Protein AF-A0A537RKF2-F1 (afdb_monomer)

Foldseek 3Di:
DDKAFWDFQQVVVQVVVCVVPVPDDGSQVVQVVLCVQCCVVAPPQQQFQYFDWALFQSVVSVVVVVVCVVVPPDPRDDRQVGNLLWRGWLFWAHHQFWIKTWTWHACVSCVVLVFPQGDIWIKIKIWGSMFDDDPDFAPKDKDDDPPLVVFPPWIFIDFQQWGKIWTDDSRIIMIIITGADPDPPPDSGHHSVSNVSVVVVGSVSIDRRHYHNDPADPDFDADDQDFFPFADPFAEAAFPQQADQQQFAVRATGDGDLDQADNWAQFFLDDDKAWHDQAQEALHVLQPQDWAWDQDDPPFTWIARPRRRDIYTLALQDVVRQGDDHYFQFRGDDQTQARNGPNSGGAQEIWMAHNGFDDPDPPDRAGDWFPTFTWDTAKAWWADDLPDQKIWGFDHYNRHTKIKIKHQFDSVVCVVVVRHHGDTHHRGHGNGTFARDDVHGVVGGGTIGMWMWTQHSRGTHTDYCVSNNQRNVSVNVSHHYHHDYDPPPPPPPPDDDDDDDDDPDDDDDDDDDDDDDDDDDDDDDDDDDDDDDDDDDDDDDDDDDDDDDDDDDDDDDDDDDDDDDDDDDDDDDDDDDDDDDDDDDDDDDPDDDDDDDDDDDD

Radius of gyration: 33.28 Å; Cα contacts (8 Å, |Δi|>4): 1188; chains: 1; bounding box: 96×95×105 Å

Mean predicted aligned error: 13.58 Å

Nearest PDB structures (foldseek):
  2je2-assembly1_A  TM=2.850E-01  e=9.700E+00  Nitrosomonas europaea

pLDDT: mean 78.87, std 26.04, range [21.02, 98.88]

Solvent-accessible surface area (backbone atoms only — not comparable to full-atom values): 35344 Å² total; per-residue (Å²): 90,57,52,44,67,45,69,67,40,60,64,64,52,30,51,63,53,36,77,76,45,81,85,65,76,60,49,72,59,49,29,46,51,38,12,58,67,39,27,83,81,40,64,60,32,50,48,8,50,39,75,35,70,42,48,44,45,51,66,62,53,52,51,55,49,54,53,43,71,71,71,48,89,60,79,77,76,64,78,40,78,35,22,83,59,32,55,46,64,62,24,72,50,50,15,59,25,13,35,45,34,32,38,35,31,49,34,84,62,39,63,92,71,69,54,90,53,85,63,82,41,61,36,38,37,36,38,33,37,52,32,42,70,70,79,81,49,35,81,57,48,76,40,82,62,82,95,48,80,91,36,57,84,35,33,40,31,47,53,71,53,22,38,31,37,31,31,44,57,51,62,28,48,34,31,41,38,27,69,23,40,82,64,71,89,84,57,99,56,43,39,41,70,57,40,46,55,52,49,56,56,49,60,76,46,48,29,77,52,23,13,26,94,58,96,70,71,97,70,56,67,52,77,84,72,82,62,46,86,52,72,36,95,71,48,33,26,43,46,51,26,51,34,65,72,51,44,14,28,96,57,36,67,39,58,76,47,84,46,49,78,59,87,44,47,45,48,51,70,61,84,54,68,20,38,40,54,69,31,83,36,49,51,30,65,34,70,75,67,38,68,45,82,60,60,62,57,96,88,36,53,23,31,24,29,63,64,62,60,52,75,34,38,61,27,48,63,43,65,79,64,69,40,70,59,27,35,35,33,36,20,27,48,40,100,36,57,26,30,72,22,89,65,16,26,7,33,72,19,34,41,32,27,59,67,72,56,53,48,83,46,93,90,49,47,48,52,55,61,60,79,47,53,24,24,32,34,48,51,29,33,29,49,25,58,81,89,44,63,52,45,29,38,39,28,54,36,78,58,47,55,40,37,39,38,41,33,24,32,59,41,70,53,30,56,75,72,55,64,27,38,57,38,74,49,48,55,66,40,77,73,49,34,34,11,18,31,48,104,41,79,74,54,49,68,66,26,33,37,39,25,32,30,37,41,30,93,87,29,75,41,60,44,72,33,55,38,27,47,51,46,16,42,16,58,72,72,63,18,23,60,44,72,47,69,80,74,74,84,68,76,83,75,78,76,80,85,77,87,84,84,85,82,93,81,86,88,81,88,87,87,87,86,81,90,87,86,79,90,89,79,90,81,90,79,89,83,87,89,86,91,86,88,85,86,82,91,88,87,89,82,86,87,84,90,87,81,89,83,87,92,87,80,90,86,83,85,90,90,81,89,86,85,82,88,88,84,87,84,90,83,90,84,83,90,84,89,83,84,91,83,91,80,94,73,93,72,84,85,76,86,77,82,82,79,78,84,83,78,78,86,135

Structure (mmCIF, N/CA/C/O backbone):
data_AF-A0A537RKF2-F1
#
_entry.id   AF-A0A537RKF2-F1
#
loop_
_atom_site.group_PDB
_atom_site.id
_atom_site.type_symbol
_atom_site.label_atom_id
_atom_site.label_alt_id
_atom_site.label_comp_id
_atom_site.label_asym_id
_atom_site.label_entity_id
_atom_site.label_seq_id
_atom_site.pdbx_PDB_ins_code
_atom_site.Cartn_x
_atom_site.Cartn_y
_atom_site.Cartn_z
_atom_site.occupancy
_atom_site.B_iso_or_equiv
_atom_site.auth_seq_id
_atom_site.auth_comp_id
_atom_site.auth_asym_id
_atom_site.auth_atom_id
_atom_site.pdbx_PDB_model_num
ATOM 1 N N . PRO A 1 1 ? -8.163 -15.887 -3.295 1.00 89.50 1 PRO A N 1
ATOM 2 C CA . PRO A 1 1 ? -8.247 -14.854 -4.358 1.00 89.50 1 PRO A CA 1
ATOM 3 C C . PRO A 1 1 ? -8.155 -15.544 -5.718 1.00 89.50 1 PRO A C 1
ATOM 5 O O . PRO A 1 1 ? -7.519 -16.594 -5.796 1.00 89.50 1 PRO A O 1
ATOM 8 N N . ARG A 1 2 ? -8.768 -14.982 -6.763 1.00 90.62 2 ARG A N 1
ATOM 9 C CA . ARG A 1 2 ? -8.511 -15.434 -8.135 1.00 90.62 2 ARG A CA 1
ATOM 10 C C . ARG A 1 2 ? -7.279 -14.710 -8.659 1.00 90.62 2 ARG A C 1
ATOM 12 O O . ARG A 1 2 ? -7.207 -13.484 -8.582 1.00 90.62 2 ARG A O 1
ATOM 19 N N . ILE A 1 3 ? -6.304 -15.482 -9.122 1.00 92.19 3 ILE A N 1
ATOM 20 C CA . ILE A 1 3 ? -5.068 -14.969 -9.703 1.00 92.19 3 ILE A CA 1
ATOM 21 C C . ILE A 1 3 ? -4.901 -15.544 -11.104 1.00 92.19 3 ILE A C 1
ATOM 23 O O . ILE A 1 3 ? -5.282 -16.685 -11.359 1.00 92.19 3 ILE A O 1
ATOM 27 N N . THR A 1 4 ? -4.325 -14.754 -11.998 1.00 90.31 4 THR A N 1
ATOM 28 C CA . THR A 1 4 ? -4.018 -15.151 -13.372 1.00 90.31 4 THR A CA 1
ATOM 29 C C . THR A 1 4 ? -2.525 -15.055 -13.613 1.00 90.31 4 THR A C 1
ATOM 31 O O . THR A 1 4 ? -1.907 -14.053 -13.239 1.00 90.31 4 THR A O 1
ATOM 34 N N . ALA A 1 5 ? -1.982 -16.072 -14.277 1.00 87.44 5 ALA A N 1
ATOM 35 C CA . ALA A 1 5 ? -0.628 -16.066 -14.805 1.00 87.44 5 ALA A CA 1
ATOM 36 C C . ALA A 1 5 ? -0.596 -15.399 -16.189 1.00 87.44 5 ALA A C 1
ATOM 38 O O . ALA A 1 5 ? -1.557 -15.514 -16.952 1.00 87.44 5 ALA A O 1
ATOM 39 N N . THR A 1 6 ? 0.505 -14.739 -16.540 1.00 86.56 6 THR A N 1
ATOM 40 C CA . THR A 1 6 ? 0.743 -14.228 -17.897 1.00 86.56 6 THR A CA 1
ATOM 41 C C . THR A 1 6 ? 1.997 -14.850 -18.484 1.00 86.56 6 THR A C 1
ATOM 43 O O . THR A 1 6 ? 3.051 -14.816 -17.850 1.00 86.56 6 THR A O 1
ATOM 46 N N . LEU A 1 7 ? 1.895 -15.357 -19.712 1.00 87.06 7 LEU A N 1
ATOM 47 C CA . LEU A 1 7 ? 3.033 -15.894 -20.450 1.00 87.06 7 LEU A CA 1
ATOM 48 C C . LEU A 1 7 ? 3.901 -14.760 -20.995 1.00 87.06 7 LEU A C 1
ATOM 50 O O . LEU A 1 7 ? 3.399 -13.797 -21.578 1.00 87.06 7 LEU A O 1
ATOM 54 N N . VAL A 1 8 ? 5.208 -14.894 -20.801 1.00 90.19 8 VAL A N 1
ATOM 55 C CA . VAL A 1 8 ? 6.195 -13.921 -21.265 1.00 90.19 8 VAL A CA 1
ATOM 56 C C . VAL A 1 8 ? 6.670 -14.296 -22.663 1.00 90.19 8 VAL A C 1
ATOM 58 O O . VAL A 1 8 ? 7.164 -15.401 -22.880 1.00 90.19 8 VAL A O 1
ATOM 61 N N . ASP A 1 9 ? 6.569 -13.353 -23.593 1.00 89.94 9 ASP A N 1
ATOM 62 C CA . ASP A 1 9 ? 7.073 -13.488 -24.958 1.00 89.94 9 ASP A CA 1
ATOM 63 C C . ASP A 1 9 ? 8.561 -13.106 -25.014 1.00 89.94 9 ASP A C 1
ATOM 65 O O . ASP A 1 9 ? 8.939 -11.969 -25.313 1.00 89.94 9 ASP A O 1
ATOM 69 N N . TRP A 1 10 ? 9.419 -14.063 -24.654 1.00 87.19 10 TRP A N 1
ATOM 70 C CA . TRP A 1 10 ? 10.873 -13.890 -24.700 1.00 87.19 10 TRP A CA 1
ATOM 71 C C . TRP A 1 10 ? 11.432 -13.847 -26.130 1.00 87.19 10 TRP A C 1
ATOM 73 O O . TRP A 1 10 ? 12.510 -13.287 -26.343 1.00 87.19 10 TRP A O 1
ATOM 83 N N . ASP A 1 11 ? 10.695 -14.369 -27.112 1.00 83.88 11 ASP A N 1
ATOM 84 C CA . ASP A 1 11 ? 11.088 -14.343 -28.522 1.00 83.88 11 ASP A CA 1
ATOM 85 C C . ASP A 1 11 ? 10.945 -12.932 -29.106 1.00 83.88 11 ASP A C 1
ATOM 87 O O . ASP A 1 11 ? 11.836 -12.464 -29.815 1.00 83.88 11 ASP A O 1
ATOM 91 N N . ALA A 1 12 ? 9.898 -12.188 -28.737 1.00 85.06 12 ALA A N 1
ATOM 92 C CA . ALA A 1 12 ? 9.765 -10.780 -29.117 1.00 85.06 12 ALA A CA 1
ATOM 93 C C . ALA A 1 12 ? 10.953 -9.925 -28.637 1.00 85.06 12 ALA A C 1
ATOM 95 O O . ALA A 1 12 ? 11.407 -9.023 -29.343 1.00 85.06 12 ALA A O 1
ATOM 96 N N . ILE A 1 13 ? 11.506 -10.239 -27.462 1.00 83.56 13 ILE A N 1
ATOM 97 C CA . ILE A 1 13 ? 12.704 -9.577 -26.927 1.00 83.56 13 ILE A CA 1
ATOM 98 C C . ILE A 1 13 ? 13.928 -9.965 -27.752 1.00 83.56 13 ILE A C 1
ATOM 100 O O . ILE A 1 13 ? 14.724 -9.104 -28.119 1.00 83.56 13 ILE A O 1
ATOM 104 N N . ALA A 1 14 ? 14.062 -11.251 -28.091 1.00 72.19 14 ALA A N 1
ATOM 105 C CA . ALA A 1 14 ? 15.121 -11.753 -28.961 1.00 72.19 14 ALA A CA 1
ATOM 106 C C . ALA A 1 14 ? 15.205 -10.981 -30.275 1.00 72.19 14 ALA A C 1
ATOM 108 O O . ALA A 1 14 ? 16.299 -10.639 -30.713 1.00 72.19 14 ALA A O 1
ATOM 109 N N . VAL A 1 15 ? 14.052 -10.711 -30.889 1.00 73.44 15 VAL A N 1
ATOM 110 C CA . VAL A 1 15 ? 13.951 -9.971 -32.148 1.00 73.44 15 VAL A CA 1
ATOM 111 C C . VAL A 1 15 ? 14.403 -8.522 -31.963 1.00 73.44 15 VAL A C 1
ATOM 113 O O . VAL A 1 15 ? 15.190 -8.034 -32.773 1.00 73.44 15 VAL A O 1
ATOM 116 N N . GLU A 1 16 ? 13.983 -7.852 -30.882 1.00 77.75 16 GLU A N 1
ATOM 117 C CA . GLU A 1 16 ? 14.411 -6.478 -30.572 1.00 77.75 16 GLU A CA 1
ATOM 118 C C . GLU A 1 16 ? 15.936 -6.393 -30.364 1.00 77.75 16 GLU A C 1
ATOM 120 O O . GLU A 1 16 ? 16.589 -5.515 -30.926 1.00 77.75 16 GLU A O 1
ATOM 125 N N . PHE A 1 17 ? 16.539 -7.348 -29.644 1.00 68.12 17 PHE A N 1
ATOM 126 C CA . PHE A 1 17 ? 17.998 -7.415 -29.465 1.00 68.12 17 PHE A CA 1
ATOM 127 C C . PHE A 1 17 ? 18.750 -7.902 -30.716 1.00 68.12 17 PHE A C 1
ATOM 129 O O . PHE A 1 17 ? 19.868 -7.459 -30.976 1.00 68.12 17 PHE A O 1
ATOM 136 N N . GLY A 1 18 ? 18.171 -8.813 -31.496 1.00 60.69 18 GLY A N 1
ATOM 137 C CA . GLY A 1 18 ? 18.758 -9.371 -32.717 1.00 60.69 18 GLY A CA 1
ATOM 138 C C . GLY A 1 18 ? 18.804 -8.367 -33.868 1.00 60.69 18 GLY A C 1
ATOM 139 O O . GLY A 1 18 ? 19.748 -8.383 -34.652 1.00 60.69 18 GLY A O 1
ATOM 140 N N . ALA A 1 19 ? 17.847 -7.437 -33.926 1.00 58.94 19 ALA A N 1
ATOM 141 C CA . ALA A 1 19 ? 17.893 -6.294 -34.837 1.00 58.94 19 ALA A CA 1
ATOM 142 C C . ALA A 1 19 ? 19.048 -5.322 -34.518 1.00 58.94 19 ALA A C 1
ATOM 144 O O . ALA A 1 19 ? 19.509 -4.612 -35.411 1.00 58.94 19 ALA A O 1
ATOM 145 N N . LEU A 1 20 ? 19.520 -5.296 -33.266 1.00 56.88 20 LEU A N 1
ATOM 146 C CA . LEU A 1 20 ? 20.635 -4.455 -32.812 1.00 56.88 20 LEU A CA 1
ATOM 147 C C . LEU A 1 20 ? 22.004 -5.141 -32.974 1.00 56.88 20 LEU A C 1
ATOM 149 O O . LEU A 1 20 ? 22.998 -4.451 -33.182 1.00 56.88 20 LEU A O 1
ATOM 153 N N . ASP A 1 21 ? 22.058 -6.477 -32.916 1.00 53.88 21 ASP A N 1
ATOM 154 C CA . ASP A 1 21 ? 23.251 -7.283 -33.213 1.00 53.88 21 ASP A CA 1
ATOM 155 C C . ASP A 1 21 ? 22.860 -8.652 -33.820 1.00 53.88 21 ASP A C 1
ATOM 157 O O . ASP A 1 21 ? 22.509 -9.581 -33.077 1.00 53.88 21 ASP A O 1
ATOM 161 N N . PRO A 1 22 ? 22.921 -8.804 -35.157 1.00 53.91 22 PRO A N 1
ATOM 162 C CA . PRO A 1 22 ? 22.516 -10.023 -35.861 1.00 53.91 22 PRO A CA 1
ATOM 163 C C . PRO A 1 22 ? 23.445 -11.232 -35.665 1.00 53.91 22 PRO A C 1
ATOM 165 O O . PRO A 1 22 ? 23.073 -12.335 -36.058 1.00 53.91 22 PRO A O 1
ATOM 168 N N . GLN A 1 23 ? 24.651 -11.047 -35.111 1.00 48.53 23 GLN A N 1
ATOM 169 C CA . GLN A 1 23 ? 25.699 -12.082 -35.037 1.00 48.53 23 GLN A CA 1
ATOM 170 C C . GLN A 1 23 ? 25.881 -12.683 -33.626 1.00 48.53 23 GLN A C 1
ATOM 172 O O . GLN A 1 23 ? 26.622 -13.650 -33.461 1.00 48.53 23 GLN A O 1
ATOM 177 N N . GLY A 1 24 ? 25.218 -12.143 -32.597 1.00 52.03 24 GLY A N 1
ATOM 178 C CA . GLY A 1 24 ? 25.332 -12.625 -31.211 1.00 52.03 24 GLY A CA 1
ATOM 179 C C . GLY A 1 24 ? 24.509 -13.892 -30.871 1.00 52.03 24 GLY A C 1
ATOM 180 O O . GLY A 1 24 ? 23.620 -14.283 -31.632 1.00 52.03 24 GLY A O 1
ATOM 181 N N . PRO A 1 25 ? 24.723 -14.505 -29.687 1.00 50.00 25 PRO A N 1
ATOM 182 C CA . PRO A 1 25 ? 24.088 -15.765 -29.258 1.00 50.00 25 PRO A CA 1
ATOM 183 C C . PRO A 1 25 ? 22.550 -15.691 -29.107 1.00 50.00 25 PRO A C 1
ATOM 185 O O . PR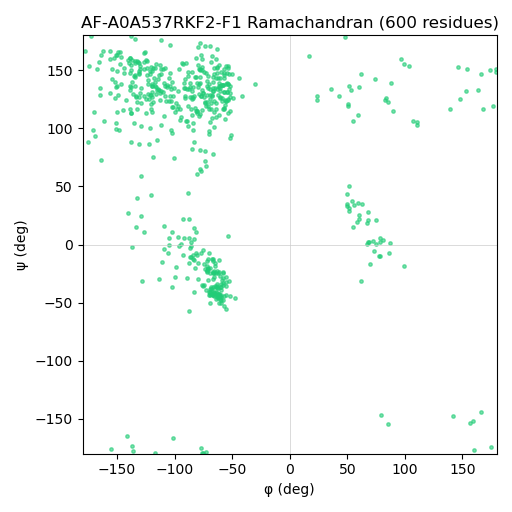O A 1 25 ? 21.973 -14.607 -29.111 1.00 50.00 25 PRO A O 1
ATOM 188 N N . MET A 1 26 ? 21.868 -16.841 -28.957 1.00 52.84 26 MET A N 1
ATOM 189 C CA . MET A 1 26 ? 20.400 -16.926 -28.783 1.00 52.84 26 MET A CA 1
ATOM 190 C C . MET A 1 26 ? 19.862 -16.087 -27.603 1.00 52.84 26 MET A C 1
ATOM 192 O O . MET A 1 26 ? 20.545 -15.887 -26.598 1.00 52.84 26 MET A O 1
ATOM 196 N N . ALA A 1 27 ? 18.593 -15.669 -27.692 1.00 58.19 27 ALA A N 1
ATOM 197 C CA . ALA A 1 27 ? 17.914 -14.780 -26.737 1.00 58.19 27 ALA A CA 1
ATOM 198 C C . ALA A 1 27 ? 18.067 -15.125 -25.244 1.00 58.19 27 ALA A C 1
ATOM 200 O O . ALA A 1 27 ? 18.365 -14.215 -24.466 1.00 58.19 27 ALA A O 1
ATOM 201 N N . PRO A 1 28 ? 17.908 -16.396 -24.811 1.00 60.34 28 PRO A N 1
ATOM 202 C CA . PRO A 1 28 ? 18.030 -16.750 -23.396 1.00 60.34 28 PRO A CA 1
ATOM 203 C C . PRO A 1 28 ? 19.437 -16.475 -22.853 1.00 60.34 28 PRO A C 1
ATOM 205 O O . PRO A 1 28 ? 19.584 -15.983 -21.735 1.00 60.34 28 PRO A O 1
ATOM 208 N N . ASN A 1 29 ? 20.467 -16.712 -23.674 1.00 70.94 29 ASN A N 1
ATOM 209 C CA . ASN A 1 29 ? 21.860 -16.463 -23.306 1.00 70.94 29 ASN A CA 1
ATOM 210 C C . ASN A 1 29 ? 22.143 -14.959 -23.223 1.00 70.94 29 ASN A C 1
ATOM 212 O O . ASN A 1 29 ? 22.756 -14.517 -22.255 1.00 70.94 29 ASN A O 1
ATOM 216 N N . ARG A 1 30 ? 21.609 -14.153 -24.155 1.00 76.25 30 ARG A N 1
ATOM 217 C CA . ARG A 1 30 ? 21.740 -12.684 -24.098 1.00 76.25 30 ARG A CA 1
ATOM 218 C C . ARG A 1 30 ? 21.047 -12.079 -22.879 1.00 76.25 30 ARG A C 1
ATOM 220 O O . ARG A 1 30 ? 21.609 -11.196 -22.244 1.00 76.25 30 ARG A O 1
ATOM 227 N N . MET A 1 31 ? 19.855 -12.554 -22.510 1.00 85.25 31 MET A N 1
ATOM 228 C CA . MET A 1 31 ? 19.146 -12.047 -21.324 1.00 85.25 31 MET A CA 1
ATOM 229 C C . MET A 1 31 ? 19.846 -12.424 -20.016 1.00 85.25 31 MET A C 1
ATOM 231 O O . MET A 1 31 ? 19.892 -11.613 -19.085 1.00 85.25 31 MET A O 1
ATOM 235 N N . ALA A 1 32 ? 20.433 -13.621 -19.947 1.00 84.56 32 ALA A N 1
ATOM 236 C CA . ALA A 1 32 ? 21.264 -14.031 -18.821 1.00 84.56 32 ALA A CA 1
ATOM 237 C C . ALA A 1 32 ? 22.558 -13.200 -18.735 1.00 84.56 32 ALA A C 1
ATOM 239 O O . ALA A 1 32 ? 22.923 -12.738 -17.654 1.00 84.56 32 ALA A O 1
ATOM 240 N N . GLU A 1 33 ? 23.229 -12.951 -19.864 1.00 85.00 33 GLU A N 1
ATOM 241 C CA . GLU A 1 33 ? 24.414 -12.088 -19.939 1.00 85.00 33 GLU A CA 1
ATOM 242 C C . GLU A 1 33 ? 24.104 -10.645 -19.544 1.00 85.00 33 GLU A C 1
ATOM 244 O O . GLU A 1 33 ? 24.825 -10.072 -18.725 1.00 85.00 33 GLU A O 1
ATOM 249 N N . LEU A 1 34 ? 23.006 -10.089 -20.060 1.00 88.62 34 LEU A N 1
ATOM 250 C CA . LEU A 1 34 ? 22.529 -8.760 -19.705 1.00 88.62 34 LEU A CA 1
ATOM 251 C C . LEU A 1 34 ? 22.239 -8.674 -18.205 1.00 88.62 34 LEU A C 1
ATOM 253 O O . LEU A 1 34 ? 22.764 -7.789 -17.536 1.00 88.62 34 LEU A O 1
ATOM 257 N N . SER A 1 35 ? 21.481 -9.630 -17.660 1.00 91.88 35 SER A N 1
ATOM 258 C CA . SER A 1 35 ? 21.169 -9.696 -16.227 1.00 91.88 35 SER A CA 1
ATOM 259 C C . SER A 1 35 ? 22.423 -9.823 -15.361 1.00 91.88 35 SER A C 1
ATOM 261 O O . SER A 1 35 ? 22.499 -9.235 -14.284 1.00 91.88 35 SER A O 1
ATOM 263 N N . ARG A 1 36 ? 23.435 -10.564 -15.823 1.00 90.75 36 ARG A N 1
ATOM 264 C CA . ARG A 1 36 ? 24.732 -10.662 -15.143 1.00 90.75 36 ARG A CA 1
ATOM 265 C C . ARG A 1 36 ? 25.473 -9.326 -15.165 1.00 90.75 36 ARG A C 1
ATOM 267 O O . ARG A 1 36 ? 26.016 -8.929 -14.140 1.00 90.75 36 ARG A O 1
ATOM 274 N N . ALA A 1 37 ? 25.485 -8.630 -16.302 1.00 89.06 37 ALA A N 1
ATOM 275 C CA . ALA A 1 37 ? 26.168 -7.348 -16.446 1.00 89.06 37 ALA A CA 1
ATOM 276 C C . ALA A 1 37 ? 25.497 -6.233 -15.627 1.00 89.06 37 ALA A C 1
ATOM 278 O O . ALA A 1 37 ? 26.177 -5.442 -14.977 1.00 89.06 37 ALA A O 1
ATOM 279 N N . THR A 1 38 ? 24.166 -6.167 -15.629 1.00 91.12 38 THR A N 1
ATOM 280 C CA . THR A 1 38 ? 23.405 -5.141 -14.900 1.00 91.12 38 THR A CA 1
ATOM 281 C C . THR A 1 38 ? 23.169 -5.501 -13.432 1.00 91.12 38 THR A C 1
ATOM 283 O O . THR A 1 38 ? 22.829 -4.621 -12.641 1.00 91.12 38 THR A O 1
ATOM 286 N N . GLY A 1 39 ? 23.428 -6.751 -13.027 1.00 90.75 39 GLY A N 1
ATOM 287 C CA . GLY A 1 39 ? 23.325 -7.230 -11.645 1.00 90.75 39 GLY A CA 1
ATOM 288 C C . GLY A 1 39 ? 24.199 -6.477 -10.634 1.00 90.75 39 GLY A C 1
ATOM 289 O O . GLY A 1 39 ? 23.855 -6.417 -9.456 1.00 90.75 39 GLY A O 1
ATOM 290 N N . GLU A 1 40 ? 25.282 -5.838 -11.089 1.00 84.38 40 GLU A N 1
ATOM 291 C CA . GLU A 1 40 ? 26.117 -4.938 -10.274 1.00 84.38 40 GLU A CA 1
ATOM 292 C C . GLU A 1 40 ? 25.388 -3.650 -9.858 1.00 84.38 40 GLU A C 1
ATOM 294 O O . GLU A 1 40 ? 25.746 -3.021 -8.863 1.00 84.38 40 GLU A O 1
ATOM 299 N N . ARG A 1 41 ? 24.369 -3.240 -10.622 1.00 87.12 41 ARG A N 1
ATOM 300 C CA . ARG A 1 41 ? 23.529 -2.065 -10.341 1.00 87.12 41 ARG A CA 1
ATOM 301 C C . ARG A 1 41 ? 22.180 -2.461 -9.755 1.00 87.12 41 ARG A C 1
ATOM 303 O O . ARG A 1 41 ? 21.664 -1.777 -8.876 1.00 87.12 41 ARG A O 1
ATOM 310 N N . PHE A 1 42 ? 21.633 -3.578 -10.222 1.00 93.94 42 PHE A N 1
ATOM 311 C CA . PHE A 1 42 ? 20.314 -4.077 -9.860 1.00 93.94 42 PHE A CA 1
ATOM 312 C C . PHE A 1 42 ? 20.451 -5.482 -9.281 1.00 93.94 42 PHE A C 1
ATOM 314 O O . PHE A 1 42 ? 20.358 -6.488 -9.986 1.00 93.94 42 PHE A O 1
ATOM 321 N N . ALA A 1 43 ? 20.709 -5.544 -7.974 1.00 93.69 43 ALA A N 1
ATOM 322 C CA . ALA A 1 43 ? 20.953 -6.801 -7.283 1.00 93.69 43 ALA A CA 1
ATOM 323 C C . ALA A 1 43 ? 19.825 -7.812 -7.546 1.00 93.69 43 ALA A C 1
ATOM 325 O O . ALA A 1 43 ? 18.639 -7.492 -7.446 1.00 93.69 43 ALA A O 1
ATOM 326 N N . ASN A 1 44 ? 20.215 -9.048 -7.865 1.00 94.38 44 ASN A N 1
ATOM 327 C CA . ASN A 1 44 ? 19.304 -10.164 -8.112 1.00 94.38 44 ASN A CA 1
ATOM 328 C C . ASN A 1 44 ? 18.309 -9.951 -9.277 1.00 94.38 44 ASN A C 1
ATOM 330 O O . ASN A 1 44 ? 17.250 -10.573 -9.300 1.00 94.38 44 ASN A O 1
ATOM 334 N N . ILE A 1 45 ? 18.628 -9.101 -10.262 1.00 95.81 45 ILE A N 1
ATOM 335 C CA . ILE A 1 45 ? 17.759 -8.827 -11.425 1.00 95.81 45 ILE A CA 1
ATOM 336 C C . ILE A 1 45 ? 17.310 -10.091 -12.181 1.00 95.81 45 ILE A C 1
ATOM 338 O O . ILE A 1 45 ? 16.180 -10.144 -12.666 1.00 95.81 45 ILE A O 1
ATOM 342 N N . ALA A 1 46 ? 18.141 -11.136 -12.206 1.00 93.75 46 ALA A N 1
ATOM 343 C CA . ALA A 1 46 ? 17.823 -12.432 -12.812 1.00 93.75 46 ALA A CA 1
ATOM 344 C C . ALA A 1 46 ? 16.669 -13.186 -12.115 1.00 93.75 46 ALA A C 1
ATOM 346 O O . ALA A 1 46 ? 16.065 -14.077 -12.707 1.00 93.75 46 ALA A O 1
ATOM 347 N N . ALA A 1 47 ? 16.327 -12.832 -10.870 1.00 94.44 47 ALA A N 1
ATOM 348 C CA . ALA A 1 47 ? 15.187 -13.422 -10.172 1.00 94.44 47 ALA A CA 1
ATOM 349 C C . ALA A 1 47 ? 13.833 -12.954 -10.726 1.00 94.44 47 ALA A C 1
ATOM 351 O O . ALA A 1 47 ? 12.819 -13.573 -10.413 1.00 94.44 47 ALA A O 1
ATOM 352 N N . SER A 1 48 ? 13.805 -11.886 -11.533 1.00 95.44 48 SER A N 1
ATOM 353 C CA . SER A 1 48 ? 12.589 -11.443 -12.209 1.00 95.44 48 SER A CA 1
ATOM 354 C C . SER A 1 48 ? 12.240 -12.404 -13.357 1.00 95.44 48 SER A C 1
ATOM 356 O O . SER A 1 48 ? 13.018 -12.489 -14.313 1.00 95.44 48 SER A O 1
ATOM 358 N N . PRO A 1 49 ? 11.063 -13.063 -13.328 1.00 93.38 49 PRO A N 1
ATOM 359 C CA . PRO A 1 49 ? 10.567 -13.890 -14.431 1.00 93.38 49 PRO A CA 1
ATOM 360 C C . PRO A 1 49 ? 10.045 -13.051 -15.601 1.00 93.38 49 PRO A C 1
ATOM 362 O O . PRO A 1 49 ? 9.627 -13.606 -16.611 1.00 93.38 49 PRO A O 1
ATOM 365 N N . VAL A 1 50 ? 10.004 -11.724 -15.447 1.00 94.50 50 VAL A N 1
ATOM 366 C CA . VAL A 1 50 ? 9.602 -10.780 -16.490 1.00 94.50 50 VAL A CA 1
ATOM 367 C C . VAL A 1 50 ? 10.787 -9.926 -16.928 1.00 94.50 50 VAL A C 1
ATOM 369 O O . VAL A 1 50 ? 11.683 -9.665 -16.113 1.00 94.50 50 VAL A O 1
ATOM 372 N N . PRO A 1 51 ? 10.768 -9.404 -18.163 1.00 94.94 51 PRO A N 1
ATOM 373 C CA . PRO A 1 51 ? 11.750 -8.436 -18.624 1.00 94.94 51 PRO A CA 1
ATOM 374 C C . PRO A 1 51 ? 11.677 -7.185 -17.756 1.00 94.94 51 PRO A C 1
ATOM 376 O O . PRO A 1 51 ? 10.611 -6.589 -17.572 1.00 94.94 51 PRO A O 1
ATOM 379 N N . VAL A 1 52 ? 12.811 -6.782 -17.200 1.00 97.12 52 VAL A N 1
ATOM 380 C CA . VAL A 1 52 ? 12.888 -5.609 -16.335 1.00 97.12 52 VAL A CA 1
ATOM 381 C C . VAL A 1 52 ? 12.986 -4.363 -17.200 1.00 97.12 52 VAL A C 1
ATOM 383 O O . VAL A 1 52 ? 13.952 -4.193 -17.941 1.00 97.12 52 VAL A O 1
ATOM 386 N N . LEU A 1 53 ? 11.984 -3.490 -17.087 1.00 96.62 53 LEU A N 1
ATOM 387 C CA . LEU A 1 53 ? 11.934 -2.189 -17.746 1.00 96.62 53 LEU A CA 1
ATOM 388 C C . LEU A 1 53 ? 12.280 -1.082 -16.749 1.00 96.62 53 LEU A C 1
ATOM 390 O O . LEU A 1 53 ? 11.562 -0.883 -15.764 1.00 96.62 53 LEU A O 1
ATOM 394 N N . LEU A 1 54 ? 13.360 -0.349 -17.017 1.00 97.44 54 LEU A N 1
ATOM 395 C CA . LEU A 1 54 ? 13.797 0.818 -16.242 1.00 97.44 54 LEU A CA 1
ATOM 396 C C . LEU A 1 54 ? 14.323 1.907 -17.195 1.00 97.44 54 LEU A C 1
ATOM 398 O O . LEU A 1 54 ? 14.696 1.589 -18.328 1.00 97.44 54 LEU A O 1
ATOM 402 N N . PRO A 1 55 ? 14.366 3.185 -16.772 1.00 96.12 55 PRO A N 1
ATOM 403 C CA . PRO A 1 55 ? 14.936 4.267 -17.569 1.00 96.12 55 PRO A CA 1
ATOM 404 C C . PRO A 1 55 ? 16.470 4.222 -17.508 1.00 96.12 55 PRO A C 1
ATOM 406 O O . PRO A 1 55 ? 17.090 5.119 -16.953 1.00 96.12 55 PRO A O 1
ATOM 409 N N . PHE A 1 56 ? 17.081 3.152 -18.017 1.00 94.31 56 PHE A N 1
ATOM 410 C CA . PHE A 1 56 ? 18.519 2.899 -17.914 1.00 94.31 56 PHE A CA 1
ATOM 411 C C . PHE A 1 56 ? 19.140 2.695 -19.300 1.00 94.31 56 PHE A C 1
ATOM 413 O O . PHE A 1 56 ? 18.700 1.830 -20.066 1.00 94.31 56 PHE A O 1
ATOM 420 N N . ASP A 1 57 ? 20.170 3.477 -19.620 1.00 92.38 57 ASP A N 1
ATOM 421 C CA . ASP A 1 57 ? 20.925 3.410 -20.867 1.00 92.38 57 ASP A CA 1
ATOM 422 C C . ASP A 1 57 ? 21.833 2.180 -20.875 1.00 92.38 57 ASP A C 1
ATOM 424 O O . ASP A 1 57 ? 23.030 2.213 -20.586 1.00 92.38 57 ASP A O 1
ATOM 428 N N . THR A 1 58 ? 21.203 1.054 -21.187 1.00 87.81 58 THR A N 1
ATOM 429 C CA . THR A 1 58 ? 21.842 -0.259 -21.207 1.00 87.81 58 THR A CA 1
ATOM 430 C C . THR A 1 58 ? 22.948 -0.323 -22.261 1.00 87.81 58 THR A C 1
ATOM 432 O O . THR A 1 58 ? 23.969 -0.961 -22.025 1.00 87.81 58 THR A O 1
ATOM 435 N N . ALA A 1 59 ? 22.789 0.368 -23.395 1.00 86.75 59 ALA A N 1
ATOM 436 C CA . ALA A 1 59 ? 23.783 0.374 -24.463 1.00 86.75 59 ALA A CA 1
ATOM 437 C C . ALA A 1 59 ? 25.055 1.120 -24.038 1.00 86.75 59 ALA A C 1
ATOM 439 O O . ALA A 1 59 ? 26.147 0.558 -24.135 1.00 86.75 59 ALA A O 1
ATOM 440 N N . ALA A 1 60 ? 24.913 2.339 -23.503 1.00 87.50 60 ALA A N 1
ATOM 441 C CA . ALA A 1 60 ? 26.049 3.106 -22.993 1.00 87.50 60 ALA A CA 1
ATOM 442 C C . ALA A 1 60 ? 26.749 2.377 -21.836 1.00 87.50 60 ALA A C 1
ATOM 444 O O . ALA A 1 60 ? 27.974 2.275 -21.817 1.00 87.50 60 ALA A O 1
ATOM 445 N N . PHE A 1 61 ? 25.980 1.794 -20.909 1.00 87.06 61 PHE A N 1
ATOM 446 C CA . PHE A 1 61 ? 26.538 1.040 -19.786 1.00 87.06 61 PHE A CA 1
ATOM 447 C C . PHE A 1 61 ? 27.371 -0.167 -20.238 1.00 87.06 61 PHE A C 1
ATOM 449 O O . PHE A 1 61 ? 28.477 -0.375 -19.739 1.00 87.06 61 PHE A O 1
ATOM 456 N N . LEU A 1 62 ? 26.860 -0.968 -21.178 1.00 85.38 62 LEU A N 1
ATOM 457 C CA . LEU A 1 62 ? 27.583 -2.136 -21.686 1.00 85.38 62 LEU A CA 1
ATOM 458 C C . LEU A 1 62 ? 28.832 -1.738 -22.481 1.00 85.38 62 LEU A C 1
ATOM 460 O O . LEU A 1 62 ? 29.865 -2.392 -22.343 1.00 85.38 62 LEU A O 1
ATOM 464 N N . HIS A 1 63 ? 28.758 -0.658 -23.263 1.00 84.50 63 HIS A N 1
ATOM 465 C CA . HIS A 1 63 ? 29.900 -0.115 -23.996 1.00 84.50 63 HIS A CA 1
ATOM 466 C C . HIS A 1 63 ? 31.024 0.340 -23.050 1.00 84.50 63 HIS A C 1
ATOM 468 O O . HIS A 1 63 ? 32.168 -0.091 -23.191 1.00 84.50 63 HIS A O 1
ATOM 474 N N . ASP A 1 64 ? 30.699 1.140 -22.033 1.00 83.38 64 ASP A N 1
ATOM 475 C CA . ASP A 1 64 ? 31.685 1.626 -21.060 1.00 83.38 64 ASP A CA 1
ATOM 476 C C . ASP A 1 64 ? 32.282 0.482 -20.233 1.00 83.38 64 ASP A C 1
ATOM 478 O O . ASP A 1 64 ? 33.475 0.481 -19.922 1.00 83.38 64 ASP A O 1
ATOM 482 N N . ARG A 1 65 ? 31.466 -0.528 -19.906 1.00 80.19 65 ARG A N 1
ATOM 483 C CA . ARG A 1 65 ? 31.924 -1.750 -19.239 1.00 80.19 65 ARG A CA 1
ATOM 484 C C . ARG A 1 65 ? 32.931 -2.517 -20.097 1.00 80.19 65 ARG A C 1
ATOM 486 O O . ARG A 1 65 ? 33.930 -2.976 -19.551 1.00 80.19 65 ARG A O 1
ATOM 493 N N . ALA A 1 66 ? 32.678 -2.650 -21.401 1.00 79.56 66 ALA A N 1
ATOM 494 C CA . ALA A 1 66 ? 33.580 -3.333 -22.327 1.00 79.56 66 ALA A CA 1
ATOM 495 C C . ALA A 1 66 ? 34.940 -2.616 -22.424 1.00 79.56 66 ALA A C 1
ATOM 497 O O . ALA A 1 66 ? 35.981 -3.257 -22.305 1.00 79.56 66 ALA A O 1
ATOM 498 N N . ILE A 1 67 ? 34.937 -1.281 -22.508 1.00 77.94 67 ILE A N 1
ATOM 499 C CA . ILE A 1 67 ? 36.170 -0.475 -22.488 1.00 77.94 67 ILE A CA 1
ATOM 500 C C . ILE A 1 67 ? 36.914 -0.627 -21.153 1.00 77.94 67 ILE A C 1
ATOM 502 O O . ILE A 1 67 ? 38.136 -0.763 -21.129 1.00 77.94 67 ILE A O 1
ATOM 506 N N . GLY A 1 68 ? 36.190 -0.627 -20.030 1.00 68.25 68 GLY A N 1
ATOM 507 C CA . GLY A 1 68 ? 36.780 -0.807 -18.701 1.00 68.25 68 GLY A CA 1
ATOM 508 C C . GLY A 1 68 ? 37.401 -2.193 -18.479 1.00 68.25 68 GLY A C 1
ATOM 509 O O . GLY A 1 68 ? 38.355 -2.314 -17.710 1.00 68.25 68 GLY A O 1
ATOM 510 N N . SER A 1 69 ? 36.906 -3.237 -19.158 1.00 59.84 69 SER A N 1
ATOM 511 C CA . SER A 1 69 ? 37.507 -4.579 -19.118 1.00 59.84 69 SER A CA 1
ATOM 512 C C . SER A 1 69 ? 38.805 -4.715 -19.922 1.00 59.84 69 SER A C 1
ATOM 514 O O . SER A 1 69 ? 39.578 -5.627 -19.634 1.00 59.84 69 SER A O 1
ATOM 516 N N . ASP A 1 70 ? 39.101 -3.785 -20.837 1.00 59.66 70 ASP A N 1
ATOM 517 C CA . ASP A 1 70 ? 40.328 -3.778 -21.653 1.00 59.66 70 ASP A CA 1
ATOM 518 C C . ASP A 1 70 ? 41.546 -3.152 -20.930 1.00 59.66 70 ASP A C 1
ATOM 520 O O . ASP A 1 70 ? 42.569 -2.840 -21.539 1.00 59.66 70 ASP A O 1
ATOM 524 N N . GLY A 1 71 ? 41.471 -2.969 -19.605 1.00 51.03 71 GLY A N 1
ATOM 525 C CA . GLY A 1 71 ? 42.607 -2.568 -18.761 1.00 51.03 71 GLY A CA 1
ATOM 526 C C . GLY A 1 71 ? 42.967 -1.078 -18.801 1.00 51.03 71 GLY A C 1
ATOM 527 O O . GLY A 1 71 ? 43.900 -0.655 -18.115 1.00 51.03 71 GLY A O 1
ATOM 528 N N . ILE A 1 72 ? 42.220 -0.258 -19.545 1.00 56.00 72 ILE A N 1
ATOM 529 C CA . ILE A 1 72 ? 42.310 1.201 -19.459 1.00 56.00 72 ILE A CA 1
ATOM 530 C C . ILE A 1 72 ? 41.490 1.630 -18.241 1.00 56.00 72 ILE A C 1
ATOM 532 O O . ILE A 1 72 ? 40.276 1.443 -18.207 1.00 56.00 72 ILE A O 1
ATOM 536 N N . ALA A 1 73 ? 42.149 2.192 -17.224 1.00 47.72 73 ALA A N 1
ATOM 537 C CA . ALA A 1 73 ? 41.511 2.670 -15.998 1.00 47.72 73 ALA A CA 1
ATOM 538 C C . ALA A 1 73 ? 40.599 3.881 -16.276 1.00 47.72 73 ALA A C 1
ATOM 540 O O . ALA A 1 73 ? 40.955 5.028 -16.013 1.00 47.72 73 ALA A O 1
ATOM 541 N N . VAL A 1 74 ? 39.412 3.625 -16.819 1.00 53.94 74 VAL A N 1
ATOM 542 C CA . VAL A 1 74 ? 38.321 4.592 -16.877 1.00 53.94 74 VAL A CA 1
ATOM 543 C C . VAL A 1 74 ? 37.573 4.470 -15.557 1.00 53.94 74 VAL A C 1
ATOM 545 O O . VAL A 1 74 ? 37.033 3.413 -15.232 1.00 53.94 74 VAL A O 1
ATOM 548 N N . THR A 1 75 ? 37.562 5.536 -14.756 1.00 54.25 75 THR A N 1
ATOM 549 C CA . THR A 1 75 ? 36.688 5.626 -13.582 1.00 54.25 75 THR A CA 1
ATOM 550 C C . THR A 1 75 ? 35.259 5.352 -14.037 1.00 54.25 75 THR A C 1
ATOM 552 O O . THR A 1 75 ? 34.719 6.148 -14.807 1.00 54.25 75 THR A O 1
ATOM 555 N N . SER A 1 76 ? 34.661 4.234 -13.610 1.00 54.09 76 SER A N 1
ATOM 556 C CA . SER A 1 76 ? 33.285 3.906 -13.982 1.00 54.09 76 SER A CA 1
ATOM 557 C C . SER A 1 76 ? 32.379 5.086 -13.621 1.00 54.09 76 SER A C 1
ATOM 559 O O . SER A 1 76 ? 32.399 5.516 -12.461 1.00 54.09 76 SER A O 1
ATOM 561 N N . PRO A 1 77 ? 31.605 5.629 -14.575 1.00 59.25 77 PRO A N 1
ATOM 562 C CA . PRO A 1 77 ? 30.704 6.734 -14.297 1.00 59.25 77 PRO A CA 1
ATOM 563 C C . PRO A 1 77 ? 29.755 6.399 -13.130 1.00 59.25 77 PRO A C 1
ATOM 565 O O . PRO A 1 77 ? 29.384 5.226 -12.957 1.00 59.25 77 PRO A O 1
ATOM 568 N N . PRO A 1 78 ? 29.354 7.392 -12.310 1.00 61.94 78 PRO A N 1
ATOM 569 C CA . PRO A 1 78 ? 28.302 7.209 -11.312 1.00 61.94 78 PRO A CA 1
ATOM 570 C C . PRO A 1 78 ? 27.054 6.566 -11.931 1.00 61.94 78 PRO A C 1
ATOM 572 O O . PRO A 1 78 ? 26.746 6.809 -13.096 1.00 61.94 78 PRO A O 1
ATOM 575 N N . ALA A 1 79 ? 26.333 5.744 -11.160 1.00 58.97 79 ALA A N 1
ATOM 576 C CA . ALA A 1 79 ? 25.170 4.994 -11.656 1.00 58.97 79 ALA A CA 1
ATOM 577 C C . ALA A 1 79 ? 24.100 5.899 -12.302 1.00 58.97 79 ALA A C 1
ATOM 579 O O . ALA A 1 79 ? 23.465 5.504 -13.279 1.00 58.97 79 ALA A O 1
ATOM 580 N N . ASP A 1 80 ? 23.970 7.121 -11.793 1.00 64.56 80 ASP A N 1
ATOM 581 C CA . ASP A 1 80 ? 23.010 8.137 -12.220 1.00 64.56 80 ASP A CA 1
ATOM 582 C C . ASP A 1 80 ? 23.252 8.602 -13.670 1.00 64.56 80 ASP A C 1
ATOM 584 O O . ASP A 1 80 ? 22.315 8.995 -14.365 1.00 64.56 80 ASP A O 1
ATOM 588 N N . ASN A 1 81 ? 24.480 8.469 -14.189 1.00 79.44 81 ASN A N 1
ATOM 589 C CA . ASN A 1 81 ? 24.815 8.878 -15.558 1.00 79.44 81 ASN A CA 1
ATOM 590 C C . ASN A 1 81 ? 24.093 8.048 -16.626 1.00 79.44 81 ASN A C 1
ATOM 592 O O . ASN A 1 81 ? 23.910 8.519 -17.747 1.00 79.44 81 ASN A O 1
ATOM 596 N N . TYR A 1 82 ? 23.657 6.836 -16.282 1.00 88.88 82 TYR A N 1
ATOM 597 C CA . TYR A 1 82 ? 22.921 5.963 -17.194 1.00 88.88 82 TYR A CA 1
ATOM 598 C C . TYR A 1 82 ? 21.407 6.091 -17.034 1.00 88.88 82 TYR A C 1
ATOM 600 O O . TYR A 1 82 ? 20.669 5.408 -17.730 1.00 88.88 82 TYR A O 1
ATOM 608 N N . LEU A 1 83 ? 20.902 6.943 -16.139 1.00 92.56 83 LEU A N 1
ATOM 609 C CA . LEU A 1 83 ? 19.475 7.006 -15.828 1.00 92.56 83 LEU A CA 1
ATOM 610 C C . LEU A 1 83 ? 18.700 8.040 -16.660 1.00 92.56 83 LEU A C 1
ATOM 612 O O . LEU A 1 83 ? 17.644 8.485 -16.237 1.00 92.56 83 LEU A O 1
ATOM 616 N N . PHE A 1 84 ? 19.183 8.459 -17.836 1.00 90.81 84 PHE A N 1
ATOM 617 C CA . PHE A 1 84 ? 18.492 9.415 -18.728 1.00 90.81 84 PHE A CA 1
ATOM 618 C C . PHE A 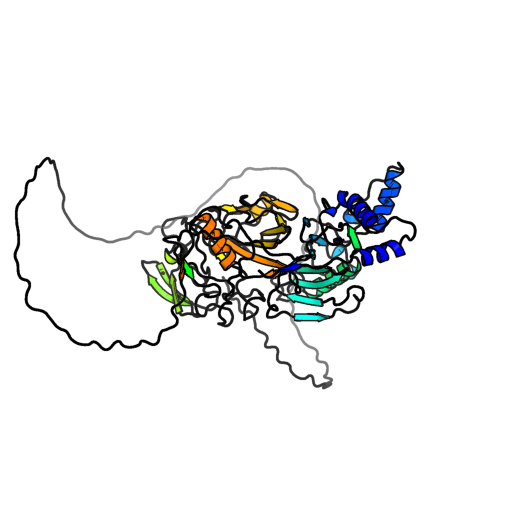1 84 ? 17.992 10.715 -18.048 1.00 90.81 84 PHE A C 1
ATOM 620 O O . PHE A 1 84 ? 16.957 11.265 -18.441 1.00 90.81 84 PHE A O 1
ATOM 627 N N . GLY A 1 85 ? 18.715 11.214 -17.038 1.00 86.00 85 GLY A N 1
ATOM 628 C CA . GLY A 1 85 ? 18.329 12.395 -16.248 1.00 86.00 85 GLY A CA 1
ATOM 629 C C . GLY A 1 85 ? 17.415 12.095 -15.050 1.00 86.00 85 GLY A C 1
ATOM 630 O O . GLY A 1 85 ? 17.034 13.003 -14.316 1.00 86.00 85 GLY A O 1
ATOM 631 N N . PHE A 1 86 ? 17.068 10.829 -14.814 1.00 92.94 86 PHE A N 1
ATOM 632 C CA . PHE A 1 86 ? 16.551 10.369 -13.527 1.00 92.94 86 PHE A CA 1
ATOM 633 C C . PHE A 1 86 ? 17.712 10.203 -12.538 1.00 92.94 86 PHE A C 1
ATOM 635 O O . PHE A 1 86 ? 18.846 9.962 -12.931 1.00 92.94 86 PHE A O 1
ATOM 642 N N . ASN A 1 87 ? 17.439 10.370 -11.245 1.00 90.56 87 ASN A N 1
ATOM 643 C CA . ASN A 1 87 ? 18.494 10.497 -10.241 1.00 90.56 87 ASN A CA 1
ATOM 644 C C . ASN A 1 87 ? 18.951 9.143 -9.721 1.00 90.56 87 ASN A C 1
ATOM 646 O O . ASN A 1 87 ? 20.121 8.827 -9.773 1.00 90.56 87 ASN A O 1
ATOM 650 N N . SER A 1 88 ? 18.039 8.340 -9.176 1.00 92.31 88 SER A N 1
ATOM 651 C CA . SER A 1 88 ? 18.416 7.089 -8.511 1.00 92.31 88 SER A CA 1
ATOM 652 C C . SER A 1 88 ? 17.275 6.083 -8.496 1.00 92.31 88 SER A C 1
ATOM 654 O O . SER A 1 88 ? 16.117 6.428 -8.744 1.00 92.31 88 SER A O 1
ATOM 656 N N . VAL A 1 89 ? 17.601 4.831 -8.170 1.00 94.88 89 VAL A N 1
ATOM 657 C CA . VAL A 1 89 ? 16.637 3.734 -8.014 1.00 94.88 89 VAL A CA 1
ATOM 658 C C . VAL A 1 89 ? 16.697 3.207 -6.570 1.00 94.88 89 VAL A C 1
ATOM 660 O O . VAL A 1 89 ? 17.293 2.161 -6.323 1.00 94.88 89 VAL A O 1
ATOM 663 N N . PRO A 1 90 ? 16.137 3.928 -5.573 1.00 94.00 90 PRO A N 1
ATOM 664 C CA . PRO A 1 90 ? 16.240 3.552 -4.155 1.00 94.00 90 PRO A CA 1
ATOM 665 C C . PRO A 1 90 ? 15.510 2.254 -3.784 1.00 94.00 90 PRO A C 1
ATOM 667 O O . PRO A 1 90 ? 15.714 1.729 -2.694 1.00 94.00 90 PRO A O 1
ATOM 670 N N . LEU A 1 91 ? 14.630 1.746 -4.648 1.00 96.00 91 LEU A N 1
ATOM 671 C CA . LEU A 1 91 ? 14.055 0.412 -4.511 1.00 96.00 91 LEU A CA 1
ATOM 672 C C . LEU A 1 91 ? 14.184 -0.315 -5.841 1.00 96.00 91 LEU A C 1
ATOM 674 O O . LEU A 1 91 ? 13.676 0.169 -6.849 1.00 96.00 91 LEU A O 1
ATOM 678 N N . PHE A 1 92 ? 14.763 -1.508 -5.803 1.00 97.56 92 PHE A N 1
ATOM 679 C CA . PHE A 1 92 ? 14.632 -2.518 -6.840 1.00 97.56 92 PHE A CA 1
ATOM 680 C C . PHE A 1 92 ? 14.456 -3.873 -6.150 1.00 97.56 92 PHE A C 1
ATOM 682 O O . PHE A 1 92 ? 15.345 -4.329 -5.436 1.00 97.56 92 PHE A O 1
ATOM 689 N N . TYR A 1 93 ? 13.279 -4.476 -6.302 1.00 97.81 93 TYR A N 1
ATOM 690 C CA . TYR A 1 93 ? 12.882 -5.697 -5.609 1.00 97.81 93 TYR A CA 1
ATOM 691 C C . TYR A 1 93 ? 12.300 -6.718 -6.600 1.00 97.81 93 TYR A C 1
ATOM 693 O O . TYR A 1 93 ? 11.084 -6.742 -6.835 1.00 97.81 93 TYR A O 1
ATOM 701 N N . PRO A 1 94 ? 13.165 -7.532 -7.230 1.00 97.06 94 PRO A N 1
ATOM 702 C CA . PRO A 1 94 ? 12.751 -8.636 -8.084 1.00 97.06 94 PRO A CA 1
ATOM 703 C C . PRO A 1 94 ? 12.346 -9.856 -7.249 1.00 97.06 94 PRO A C 1
ATOM 705 O O . PRO A 1 94 ? 12.823 -10.058 -6.132 1.00 97.06 94 PRO A O 1
ATOM 708 N N . GLY A 1 95 ? 11.485 -10.695 -7.813 1.00 94.62 95 GLY A N 1
ATOM 709 C CA . GLY A 1 95 ? 11.033 -11.933 -7.195 1.00 94.62 95 GLY A CA 1
ATOM 710 C C . GLY A 1 95 ? 10.189 -12.783 -8.146 1.00 94.62 95 GLY A C 1
ATOM 711 O O . GLY A 1 95 ? 9.941 -12.382 -9.283 1.00 94.62 95 GLY A O 1
ATOM 712 N N . PRO A 1 96 ? 9.721 -13.956 -7.698 1.00 92.81 96 PRO A N 1
ATOM 713 C CA . PRO A 1 96 ? 9.146 -14.968 -8.585 1.00 92.81 96 PRO A CA 1
ATOM 714 C C . PRO A 1 96 ? 7.823 -14.596 -9.278 1.00 92.81 96 PRO A C 1
ATOM 716 O O . PRO A 1 96 ? 7.417 -15.299 -10.197 1.00 92.81 96 PRO A O 1
ATOM 719 N N . ALA A 1 97 ? 7.142 -13.518 -8.869 1.00 93.50 97 ALA A N 1
ATOM 720 C CA . ALA A 1 97 ? 5.930 -13.016 -9.528 1.00 93.50 97 ALA A CA 1
ATOM 721 C C . ALA A 1 97 ? 6.165 -11.748 -10.377 1.00 93.50 97 ALA A C 1
ATOM 723 O O . ALA A 1 97 ? 5.219 -11.221 -10.977 1.00 93.50 97 ALA A O 1
ATOM 724 N N . GLY A 1 98 ? 7.398 -11.229 -10.427 1.00 95.62 98 GLY A N 1
ATOM 725 C CA . GLY A 1 98 ? 7.765 -10.025 -11.177 1.00 95.62 98 GLY A CA 1
ATOM 726 C C . GLY A 1 98 ? 8.782 -9.147 -10.447 1.00 95.62 98 GLY A C 1
ATOM 727 O O . GLY A 1 98 ? 9.613 -9.636 -9.687 1.00 95.62 98 GLY A O 1
ATOM 728 N N . TYR A 1 99 ? 8.711 -7.830 -10.630 1.00 97.88 99 TYR A N 1
ATOM 729 C CA . TYR A 1 99 ? 9.566 -6.892 -9.891 1.00 97.88 99 TYR A CA 1
ATOM 730 C C . TYR A 1 99 ? 8.842 -5.590 -9.551 1.00 97.88 99 TYR A C 1
ATOM 732 O O . TYR A 1 99 ? 7.951 -5.144 -10.280 1.00 97.88 99 TYR A O 1
ATOM 740 N N . ASP A 1 100 ? 9.270 -4.962 -8.459 1.00 97.88 100 ASP A N 1
ATOM 741 C CA . ASP A 1 100 ? 8.904 -3.604 -8.061 1.00 97.88 100 ASP A CA 1
ATOM 742 C C . ASP A 1 100 ? 10.148 -2.719 -8.038 1.00 97.88 100 ASP A C 1
ATOM 744 O O . ASP A 1 100 ? 11.183 -3.104 -7.498 1.00 97.88 100 ASP A O 1
ATOM 748 N N . ALA A 1 101 ? 10.043 -1.508 -8.573 1.00 98.00 101 ALA A N 1
ATOM 749 C CA . ALA A 1 101 ? 11.080 -0.501 -8.455 1.00 98.00 101 ALA A CA 1
ATOM 750 C C . ALA A 1 101 ? 10.499 0.885 -8.173 1.00 98.00 101 ALA A C 1
ATOM 752 O O . ALA A 1 101 ? 9.357 1.198 -8.524 1.00 98.00 101 ALA A O 1
ATOM 753 N N . VAL A 1 102 ? 11.312 1.725 -7.537 1.00 97.62 102 VAL A N 1
ATOM 754 C CA . VAL A 1 102 ? 11.059 3.159 -7.395 1.00 97.62 102 VAL A CA 1
ATOM 755 C C . VAL A 1 102 ? 12.231 3.894 -7.994 1.00 97.62 102 VAL A C 1
ATOM 757 O O . VAL A 1 102 ? 13.362 3.679 -7.569 1.00 97.62 102 VAL A O 1
ATOM 760 N N . VAL A 1 103 ? 11.940 4.780 -8.937 1.00 97.31 103 VAL A N 1
ATOM 761 C CA . VAL A 1 103 ? 12.901 5.705 -9.529 1.00 97.31 103 VAL A CA 1
ATOM 762 C C . VAL A 1 103 ? 12.617 7.104 -8.999 1.00 97.31 103 VAL A C 1
ATOM 764 O O . VAL A 1 103 ? 11.459 7.515 -8.905 1.00 97.31 103 VAL A O 1
ATOM 767 N N . VAL A 1 104 ? 13.665 7.827 -8.626 1.00 95.81 104 VAL A N 1
ATOM 768 C CA . VAL A 1 104 ? 13.578 9.205 -8.139 1.00 95.81 104 VAL A CA 1
ATOM 769 C C . VAL A 1 104 ? 13.981 10.169 -9.241 1.00 95.81 104 VAL A C 1
ATOM 771 O O . VAL A 1 104 ? 14.947 9.937 -9.966 1.00 95.81 104 VAL A O 1
ATOM 774 N N . ALA A 1 105 ? 13.250 11.273 -9.336 1.00 95.00 105 ALA A N 1
ATOM 775 C CA . ALA A 1 105 ? 13.547 12.374 -10.235 1.00 95.00 105 ALA A CA 1
ATOM 776 C C . ALA A 1 105 ? 13.363 13.722 -9.534 1.00 95.00 105 ALA A C 1
ATOM 778 O O . ALA A 1 105 ? 12.601 13.822 -8.569 1.00 95.00 105 ALA A O 1
ATOM 779 N N . HIS A 1 106 ? 13.985 14.774 -10.061 1.00 93.56 106 HIS A N 1
ATOM 780 C CA . HIS A 1 106 ? 13.694 16.145 -9.664 1.00 93.56 106 HIS A CA 1
ATOM 781 C C . HIS A 1 106 ? 13.298 16.995 -10.867 1.00 93.56 106 HIS A C 1
ATOM 783 O O . HIS A 1 106 ? 13.714 16.760 -11.997 1.00 93.56 106 HIS A O 1
ATOM 789 N N . ALA A 1 107 ? 12.487 18.022 -10.613 1.00 92.44 107 ALA A N 1
ATOM 790 C CA . ALA A 1 107 ? 12.047 18.944 -11.655 1.00 92.44 107 ALA A CA 1
ATOM 791 C C . ALA A 1 107 ? 13.208 19.680 -12.343 1.00 92.44 107 ALA A C 1
ATOM 793 O O . ALA A 1 107 ? 13.120 19.968 -13.532 1.00 92.44 107 ALA A O 1
ATOM 794 N N . HIS A 1 108 ? 14.283 19.987 -11.609 1.00 90.00 108 HIS A N 1
ATOM 795 C CA . HIS A 1 108 ? 15.423 20.725 -12.154 1.00 90.00 108 HIS A CA 1
ATOM 796 C C . HIS A 1 108 ? 16.260 19.909 -13.150 1.00 90.00 108 HIS A C 1
ATOM 798 O O . HIS A 1 108 ? 16.928 20.514 -13.983 1.00 90.00 108 HIS A O 1
ATOM 804 N N . ASP A 1 109 ? 16.166 18.577 -13.117 1.00 90.00 109 ASP A N 1
ATOM 805 C CA . ASP A 1 109 ? 16.832 17.684 -14.078 1.00 90.00 109 ASP A CA 1
ATOM 806 C C . ASP A 1 109 ? 16.032 17.507 -15.376 1.00 90.00 109 ASP A C 1
ATOM 808 O O . ASP A 1 109 ? 16.523 16.929 -16.341 1.00 90.00 109 ASP A O 1
ATOM 812 N N . MET A 1 110 ? 14.792 18.011 -15.406 1.00 92.44 110 MET A N 1
ATOM 813 C CA . MET A 1 110 ? 13.883 17.951 -16.554 1.00 92.44 110 MET A CA 1
ATOM 814 C C . MET A 1 110 ? 13.313 19.343 -16.893 1.00 92.44 110 MET A C 1
ATOM 816 O O . MET A 1 110 ? 12.089 19.550 -16.856 1.00 92.44 110 MET A O 1
ATO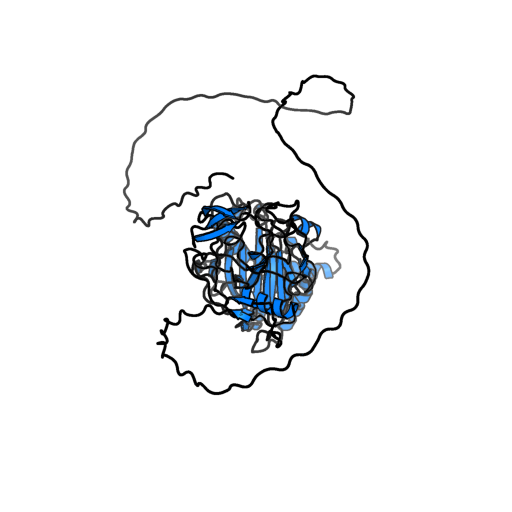M 820 N N . PRO A 1 111 ? 14.169 20.340 -17.202 1.00 91.88 111 PRO A N 1
ATOM 821 C CA . PRO A 1 111 ? 13.729 21.705 -17.494 1.00 91.88 111 PRO A CA 1
ATOM 822 C C . PRO A 1 111 ? 12.789 21.782 -18.706 1.00 91.88 111 PRO A C 1
ATOM 824 O O . PRO A 1 111 ? 11.922 22.657 -18.761 1.00 91.88 111 PRO A O 1
ATOM 827 N N . GLU A 1 112 ? 12.896 20.842 -19.649 1.00 94.06 112 GLU A N 1
ATOM 828 C CA . GLU A 1 112 ? 12.028 20.736 -20.822 1.00 94.06 112 GLU A CA 1
ATOM 829 C C . GLU A 1 112 ? 10.555 20.494 -20.462 1.00 94.06 112 GLU A C 1
ATOM 831 O O . GLU A 1 112 ? 9.664 20.862 -21.230 1.00 94.06 112 GLU A O 1
ATOM 836 N N . LEU A 1 113 ? 10.279 19.924 -19.282 1.00 94.06 113 LEU A N 1
ATOM 837 C CA . LEU A 1 113 ? 8.921 19.644 -18.809 1.00 94.06 113 LEU A CA 1
ATOM 838 C C . LEU A 1 113 ? 8.271 20.835 -18.081 1.00 94.06 113 LEU A C 1
ATOM 840 O O . LEU A 1 113 ? 7.056 20.815 -17.840 1.00 94.06 113 LEU A O 1
ATOM 844 N N . GLN A 1 114 ? 9.058 21.873 -17.762 1.00 92.94 114 GLN A N 1
ATOM 845 C CA . GLN A 1 114 ? 8.612 23.113 -17.112 1.00 92.94 114 GLN A CA 1
ATOM 846 C C . GLN A 1 114 ? 7.797 22.846 -15.834 1.00 92.94 114 GLN A C 1
ATOM 848 O O . GLN A 1 114 ? 6.678 23.337 -15.665 1.00 92.94 114 GLN A O 1
ATOM 853 N N . LEU A 1 115 ? 8.337 22.004 -14.952 1.00 91.25 115 LEU A N 1
ATOM 854 C CA . LEU A 1 115 ? 7.683 21.603 -13.707 1.00 91.25 115 LEU A CA 1
ATOM 855 C C . LEU A 1 115 ? 7.996 22.613 -12.599 1.00 91.25 115 LEU A C 1
ATOM 857 O O . LEU A 1 115 ? 9.144 23.001 -12.408 1.00 91.25 115 LEU A O 1
ATOM 861 N N . SER A 1 116 ? 6.985 23.006 -11.823 1.00 84.69 116 SER A N 1
ATOM 862 C CA . SER A 1 116 ? 7.152 23.908 -10.671 1.00 84.69 116 SER A CA 1
ATOM 863 C C . SER A 1 116 ? 7.255 23.173 -9.327 1.00 84.69 116 SER A C 1
ATOM 865 O O . SER A 1 116 ? 7.206 23.801 -8.270 1.00 84.69 116 SER A O 1
ATOM 867 N N . PHE A 1 117 ? 7.325 21.840 -9.345 1.00 89.69 117 PHE A N 1
ATOM 868 C CA . PHE A 1 117 ? 7.346 21.002 -8.148 1.00 89.69 117 PHE A CA 1
ATOM 869 C C . PHE A 1 117 ? 8.772 20.860 -7.604 1.00 89.69 117 PHE A C 1
ATOM 871 O O . PHE A 1 117 ? 9.678 20.499 -8.346 1.00 89.69 117 PHE A O 1
ATOM 878 N N . SER A 1 118 ? 8.984 21.150 -6.319 1.00 88.88 118 SER A N 1
ATOM 879 C CA . SER A 1 118 ? 10.328 21.214 -5.727 1.00 88.88 118 SER A CA 1
ATOM 880 C C . SER A 1 118 ? 10.760 19.961 -4.966 1.00 88.88 118 SER A C 1
ATOM 882 O O . SER A 1 118 ? 11.955 19.779 -4.739 1.00 88.88 118 SER A O 1
ATOM 884 N N . ASP A 1 119 ? 9.821 19.108 -4.557 1.00 90.88 119 ASP A N 1
ATOM 885 C CA . ASP A 1 119 ? 10.144 17.888 -3.815 1.00 90.88 119 ASP A CA 1
ATOM 886 C C . ASP A 1 119 ? 10.595 16.758 -4.755 1.00 90.88 119 ASP A C 1
ATOM 888 O O . ASP A 1 119 ? 10.293 16.797 -5.953 1.00 90.88 119 ASP A O 1
ATOM 892 N N . PRO A 1 120 ? 11.299 15.734 -4.231 1.00 93.44 120 PRO A N 1
ATOM 893 C CA . PRO A 1 120 ? 11.607 14.539 -5.004 1.00 93.44 120 PRO A CA 1
ATOM 894 C C . PRO A 1 120 ? 10.340 13.895 -5.576 1.00 93.44 120 PRO A C 1
ATOM 896 O O . PRO A 1 120 ? 9.313 13.771 -4.901 1.00 93.44 120 PRO A O 1
ATOM 899 N N . ILE A 1 121 ? 10.437 13.457 -6.824 1.00 94.50 121 ILE A N 1
ATOM 900 C CA . ILE A 1 121 ? 9.369 12.806 -7.573 1.00 94.50 121 ILE A CA 1
ATOM 901 C C . ILE A 1 121 ? 9.625 11.306 -7.515 1.00 94.50 121 ILE A C 1
ATOM 903 O O . ILE A 1 121 ? 10.619 10.828 -8.057 1.00 94.50 121 ILE A O 1
ATOM 907 N N . TYR A 1 122 ? 8.736 10.566 -6.856 1.00 95.31 122 TYR A N 1
ATOM 908 C CA . TYR A 1 122 ? 8.832 9.112 -6.739 1.00 95.31 122 TYR A CA 1
ATOM 909 C C . TYR A 1 122 ? 7.983 8.445 -7.820 1.00 95.31 122 TYR A C 1
ATOM 911 O O . TYR A 1 122 ? 6.759 8.587 -7.844 1.00 95.31 122 TYR A O 1
ATOM 919 N N . ILE A 1 123 ? 8.644 7.713 -8.711 1.00 97.50 123 ILE A N 1
ATOM 920 C CA . ILE A 1 123 ? 8.034 7.021 -9.843 1.00 97.50 123 ILE A CA 1
ATOM 921 C C . ILE A 1 123 ? 8.084 5.528 -9.553 1.00 97.50 123 ILE A C 1
ATOM 923 O O . ILE A 1 123 ? 9.154 4.923 -9.532 1.00 97.50 123 ILE A O 1
ATOM 927 N N . HIS A 1 124 ? 6.926 4.926 -9.310 1.00 97.38 124 HIS A N 1
ATOM 928 C CA . HIS A 1 124 ? 6.824 3.485 -9.120 1.00 97.38 124 HIS A CA 1
ATOM 929 C C . HIS A 1 124 ? 6.718 2.814 -10.484 1.00 97.38 124 HIS A C 1
ATOM 931 O O . HIS A 1 124 ? 5.881 3.214 -11.290 1.00 97.38 124 HIS A O 1
ATOM 937 N N . VAL A 1 125 ? 7.509 1.773 -10.719 1.00 98.00 125 VAL A N 1
ATOM 938 C CA . VAL A 1 125 ? 7.418 0.933 -11.916 1.00 98.00 125 VAL A CA 1
ATOM 939 C C . VAL A 1 125 ? 7.493 -0.535 -11.525 1.00 98.00 125 VAL A C 1
ATOM 941 O O . VAL A 1 125 ? 8.196 -0.903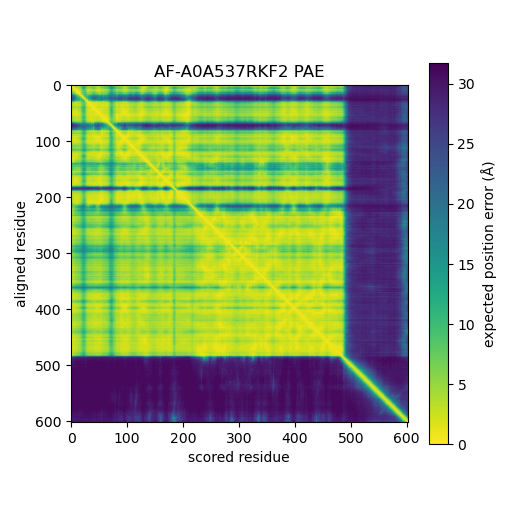 -10.587 1.00 98.00 125 VAL A O 1
ATOM 944 N N . GLY A 1 126 ? 6.757 -1.388 -12.224 1.00 97.38 126 GLY A N 1
ATOM 945 C CA . GLY A 1 126 ? 6.865 -2.827 -12.039 1.00 97.38 126 GLY A CA 1
ATOM 946 C C . GLY A 1 126 ? 6.165 -3.601 -13.140 1.00 97.38 126 GLY A C 1
ATOM 947 O O . GLY A 1 126 ? 5.183 -3.127 -13.708 1.00 97.38 126 GLY A O 1
ATOM 948 N N . GLY A 1 127 ? 6.670 -4.799 -13.414 1.00 96.69 127 GLY A N 1
ATOM 949 C CA . GLY A 1 127 ? 6.021 -5.809 -14.252 1.00 96.69 127 GLY A CA 1
ATOM 950 C C . GLY A 1 127 ? 5.603 -7.001 -13.402 1.00 96.69 127 GLY A C 1
ATOM 951 O O . GLY A 1 127 ? 6.225 -7.253 -12.366 1.00 96.69 127 GLY A O 1
ATOM 952 N N . SER A 1 128 ? 4.542 -7.710 -13.789 1.00 95.19 128 SER A N 1
ATOM 953 C CA . SER A 1 128 ? 4.109 -8.928 -13.091 1.00 95.19 128 SER A CA 1
ATOM 954 C C . SER A 1 128 ? 3.714 -10.030 -14.045 1.00 95.19 128 SER A C 1
ATOM 956 O O . SER A 1 128 ? 2.979 -9.773 -14.986 1.00 95.19 128 SER A O 1
ATOM 958 N N . THR A 1 129 ? 4.087 -11.260 -13.714 1.00 92.81 129 THR A N 1
ATOM 959 C CA . THR A 1 129 ? 3.471 -12.457 -14.296 1.00 92.81 129 THR A CA 1
ATOM 960 C C . THR A 1 129 ? 2.214 -12.906 -13.566 1.00 92.81 129 THR A C 1
ATOM 962 O O . THR A 1 129 ? 1.494 -13.754 -14.070 1.00 92.81 129 THR A O 1
ATOM 965 N N . LEU A 1 130 ? 1.935 -12.330 -12.395 1.00 92.94 130 LEU A N 1
ATOM 966 C CA . LEU A 1 130 ? 0.780 -12.633 -11.559 1.00 92.94 130 LEU A CA 1
ATOM 967 C C . LEU A 1 130 ? -0.082 -11.382 -11.395 1.00 92.94 130 LEU A C 1
ATOM 969 O O . LEU A 1 130 ? 0.381 -10.370 -10.869 1.00 92.94 130 LEU A O 1
ATOM 973 N N . LEU A 1 131 ? -1.352 -11.469 -11.782 1.00 94.31 131 LEU A N 1
ATOM 974 C CA . LEU A 1 131 ? -2.358 -10.447 -11.491 1.00 94.31 131 LEU A CA 1
ATOM 975 C C . LEU A 1 131 ? -3.502 -11.032 -10.670 1.00 94.31 131 LEU A C 1
ATOM 977 O O . LEU A 1 131 ? -3.854 -12.197 -10.822 1.00 94.31 131 LEU A O 1
ATOM 981 N N . TYR A 1 132 ? -4.104 -10.200 -9.829 1.00 95.25 132 TYR A N 1
ATOM 982 C CA . TYR A 1 132 ? -5.337 -10.508 -9.122 1.00 95.25 132 TYR A CA 1
ATOM 983 C C . TYR A 1 132 ? -6.530 -10.054 -9.954 1.00 95.25 132 TYR A C 1
ATOM 985 O O . TYR A 1 132 ? -6.557 -8.932 -10.476 1.00 95.25 132 TYR A O 1
ATOM 993 N N . GLU A 1 133 ? -7.531 -10.923 -10.04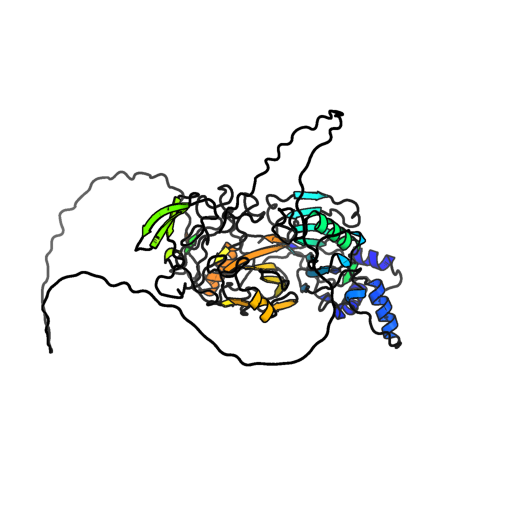8 1.00 94.06 133 GLU A N 1
ATOM 994 C CA . GLU A 1 133 ? -8.823 -10.569 -10.616 1.00 94.06 133 GLU A CA 1
ATOM 995 C C . GLU A 1 133 ? -9.651 -9.862 -9.547 1.00 94.06 133 GLU A C 1
ATOM 997 O O . GLU A 1 133 ? -10.005 -10.448 -8.524 1.00 94.06 133 GLU A O 1
ATOM 1002 N N . VAL A 1 134 ? -9.947 -8.591 -9.796 1.00 93.88 134 VAL A N 1
ATOM 1003 C CA . VAL A 1 134 ? -10.864 -7.784 -8.991 1.00 93.88 134 VAL A CA 1
ATOM 1004 C C . VAL A 1 134 ? -11.847 -7.085 -9.918 1.00 93.88 134 VAL A C 1
ATOM 1006 O O . VAL A 1 134 ? -11.539 -6.843 -11.095 1.00 93.88 134 VAL A O 1
ATOM 1009 N N . ASP A 1 135 ? -13.006 -6.733 -9.374 1.00 91.94 135 ASP A N 1
ATOM 1010 C CA . ASP A 1 135 ? -13.993 -5.932 -10.086 1.00 91.94 135 ASP A CA 1
ATOM 1011 C C . ASP A 1 135 ? -13.426 -4.561 -10.460 1.00 91.94 135 ASP A C 1
ATOM 1013 O O . ASP A 1 135 ? -12.507 -4.034 -9.819 1.00 91.94 135 ASP A O 1
ATOM 1017 N N . GLU A 1 136 ? -13.985 -3.978 -11.520 1.00 91.94 136 GLU A N 1
ATOM 1018 C CA . GLU A 1 136 ? -13.555 -2.672 -12.000 1.00 91.94 136 GLU A CA 1
ATOM 1019 C C . GLU A 1 136 ? -13.656 -1.607 -10.892 1.00 91.94 136 GLU A C 1
ATOM 1021 O O . GLU A 1 136 ? -14.740 -1.401 -10.339 1.00 91.94 136 GLU A O 1
ATOM 1026 N N . PRO A 1 137 ? -12.554 -0.900 -10.570 1.00 92.44 137 PRO A N 1
ATOM 1027 C CA . PRO A 1 137 ? -12.559 0.118 -9.531 1.00 92.44 137 PRO A CA 1
ATOM 1028 C C . PRO A 1 137 ? -13.571 1.240 -9.816 1.00 92.44 137 PRO A C 1
ATOM 1030 O O . PRO A 1 137 ? -13.486 1.950 -10.821 1.00 92.44 137 PRO A O 1
ATOM 1033 N N . THR A 1 138 ? -14.494 1.467 -8.883 1.00 91.12 138 THR A N 1
ATOM 1034 C CA . THR A 1 138 ? -15.456 2.573 -8.939 1.00 91.12 138 THR A CA 1
ATOM 1035 C C . THR A 1 138 ? -14.733 3.919 -8.933 1.00 91.12 138 THR A C 1
ATOM 1037 O O . THR A 1 138 ? -13.826 4.155 -8.135 1.00 91.12 138 THR A O 1
ATOM 1040 N N . GLY A 1 139 ? -15.163 4.843 -9.797 1.00 81.31 139 GLY A N 1
ATOM 1041 C CA . GLY A 1 139 ? -14.581 6.186 -9.886 1.00 81.31 139 GLY A CA 1
ATOM 1042 C C . GLY A 1 139 ? -13.254 6.250 -10.647 1.00 81.31 139 GLY A C 1
ATOM 1043 O O . GLY A 1 139 ? -12.655 7.322 -10.714 1.00 81.31 139 GLY A O 1
ATOM 1044 N N . MET A 1 140 ? -12.809 5.138 -11.241 1.00 85.00 140 MET A N 1
ATOM 1045 C CA . MET A 1 140 ? -11.707 5.138 -12.196 1.00 85.00 140 MET A CA 1
ATOM 1046 C C . MET A 1 140 ? -12.063 6.004 -13.406 1.00 85.00 140 MET A C 1
ATOM 1048 O O . MET A 1 140 ? -13.143 5.884 -13.984 1.00 85.00 140 MET A O 1
ATOM 1052 N N . ILE A 1 141 ? -11.119 6.844 -13.823 1.00 78.94 141 ILE A N 1
ATOM 1053 C CA . ILE A 1 141 ? -11.213 7.570 -15.087 1.00 78.94 141 ILE A CA 1
ATOM 1054 C C . ILE A 1 141 ? -10.021 7.160 -15.939 1.00 78.94 141 ILE A C 1
ATOM 1056 O O . ILE A 1 141 ? -8.879 7.415 -15.556 1.00 78.94 141 ILE A O 1
ATOM 1060 N N . GLY A 1 142 ? -10.293 6.479 -17.052 1.00 82.38 142 GLY A N 1
ATOM 1061 C CA . GLY A 1 142 ? -9.287 5.951 -17.969 1.00 82.38 142 GLY A CA 1
ATOM 1062 C C . GLY A 1 142 ? -9.349 6.622 -19.339 1.00 82.38 142 GLY A C 1
ATOM 1063 O O . GLY A 1 142 ? -10.432 6.889 -19.856 1.00 82.38 142 GLY A O 1
ATOM 1064 N N . TRP A 1 143 ? -8.186 6.857 -19.944 1.00 83.62 143 TRP A N 1
ATOM 1065 C CA . TRP A 1 143 ? -8.047 7.397 -21.294 1.00 83.62 143 TRP A CA 1
ATOM 1066 C C . TRP A 1 143 ? -7.006 6.607 -22.095 1.00 83.62 143 TRP A C 1
ATOM 1068 O O . TRP A 1 143 ? -5.994 6.183 -21.522 1.00 83.62 143 TRP A O 1
ATOM 1078 N N . PRO A 1 144 ? -7.204 6.444 -23.416 1.00 83.62 144 PRO A N 1
ATOM 1079 C CA . PRO A 1 144 ? -6.116 6.050 -24.300 1.00 83.62 144 PRO A CA 1
ATOM 1080 C C . PRO A 1 144 ? -5.031 7.133 -24.297 1.00 83.62 144 PRO A C 1
ATOM 1082 O O . PRO A 1 144 ? -5.311 8.314 -24.068 1.00 83.62 144 PRO A O 1
ATOM 1085 N N . VAL A 1 145 ? -3.789 6.729 -24.550 1.00 85.69 145 VAL A N 1
ATOM 1086 C CA . VAL A 1 145 ? -2.647 7.646 -24.619 1.00 85.69 145 VAL A CA 1
ATOM 1087 C C . VAL A 1 145 ? -2.135 7.699 -26.050 1.00 85.69 145 VAL A C 1
ATOM 1089 O O . VAL A 1 145 ? -1.913 6.662 -26.663 1.00 85.69 145 VAL A O 1
ATOM 1092 N N . HIS A 1 146 ? -1.945 8.908 -26.575 1.00 81.88 146 HIS A N 1
ATOM 1093 C CA . HIS A 1 146 ? -1.363 9.139 -27.898 1.00 81.88 146 HIS A CA 1
ATOM 1094 C C . HIS A 1 146 ? 0.141 9.425 -27.790 1.00 81.88 146 HIS A C 1
ATOM 1096 O O . HIS A 1 146 ? 0.590 9.996 -26.795 1.00 81.88 146 HIS A O 1
ATOM 1102 N N . GLY A 1 147 ? 0.918 9.083 -28.823 1.00 82.19 147 GLY A N 1
ATOM 1103 C CA . GLY A 1 147 ? 2.361 9.365 -28.869 1.00 82.19 147 GLY A CA 1
ATOM 1104 C C . GLY A 1 147 ? 3.212 8.446 -27.984 1.00 82.19 147 GLY A C 1
ATOM 1105 O O . GLY A 1 147 ? 4.332 8.813 -27.616 1.00 82.19 147 GLY A O 1
ATOM 1106 N N . LEU A 1 148 ? 2.653 7.284 -27.639 1.00 88.00 148 LEU A N 1
ATOM 1107 C CA . LEU A 1 148 ? 3.280 6.149 -26.958 1.00 88.00 148 LEU A CA 1
ATOM 1108 C C . LEU A 1 148 ? 2.915 4.853 -27.701 1.00 88.00 148 LEU A C 1
ATOM 1110 O O . LEU A 1 148 ? 2.604 3.834 -27.092 1.00 88.00 148 LEU A O 1
ATOM 1114 N N . ASP A 1 149 ? 2.912 4.919 -29.035 1.00 82.50 149 ASP A N 1
ATOM 1115 C CA . ASP A 1 149 ? 2.427 3.846 -29.912 1.00 82.50 149 ASP A CA 1
ATOM 1116 C C . ASP A 1 149 ? 3.281 2.563 -29.810 1.00 82.50 149 ASP A C 1
ATOM 1118 O O . ASP A 1 149 ? 2.825 1.481 -30.168 1.00 82.50 149 ASP A O 1
ATOM 1122 N N . GLU A 1 150 ? 4.488 2.667 -29.238 1.00 81.31 150 GLU A N 1
ATOM 1123 C CA . GLU A 1 150 ? 5.366 1.544 -28.871 1.00 81.31 150 GLU A CA 1
ATOM 1124 C C . GLU A 1 150 ? 4.819 0.669 -27.724 1.00 81.31 150 GLU A C 1
ATOM 1126 O O . GLU A 1 150 ? 5.330 -0.425 -27.486 1.00 81.31 150 GLU A O 1
ATOM 1131 N N . PHE A 1 151 ? 3.775 1.122 -27.019 1.00 85.56 151 PHE A N 1
ATOM 1132 C CA . PHE A 1 151 ? 3.106 0.385 -25.947 1.00 85.56 151 PHE A CA 1
ATOM 1133 C C . PHE A 1 151 ? 1.658 0.052 -26.343 1.00 85.56 151 PHE A C 1
ATOM 1135 O O . PHE A 1 151 ? 0.734 0.823 -26.050 1.00 85.56 151 PHE A O 1
ATOM 1142 N N . PRO A 1 152 ? 1.414 -1.103 -26.987 1.00 79.19 152 PRO A N 1
ATOM 1143 C CA . PRO A 1 152 ? 0.076 -1.502 -27.401 1.00 79.19 152 PRO A CA 1
ATOM 1144 C C . PRO A 1 152 ? -0.920 -1.505 -26.234 1.00 79.19 152 PRO A C 1
ATOM 1146 O O . PRO A 1 152 ? -0.667 -2.064 -25.165 1.00 79.19 152 PRO A O 1
ATOM 1149 N N . GLY A 1 153 ? -2.077 -0.872 -26.442 1.00 83.19 153 GLY A N 1
ATOM 1150 C CA . GLY A 1 153 ? -3.160 -0.851 -25.456 1.00 83.19 153 GLY A CA 1
ATOM 1151 C C . GLY A 1 153 ? -2.846 -0.074 -24.173 1.00 83.19 153 GLY A C 1
ATOM 1152 O O . GLY A 1 153 ? -3.529 -0.282 -23.166 1.00 83.19 153 GLY A O 1
ATOM 1153 N N . ILE A 1 154 ? -1.836 0.806 -24.189 1.00 92.50 154 ILE A N 1
ATOM 1154 C CA . ILE A 1 154 ? -1.500 1.648 -23.042 1.00 92.50 154 ILE A CA 1
ATOM 1155 C C . ILE A 1 154 ? -2.695 2.498 -22.602 1.00 92.50 154 ILE A C 1
ATOM 1157 O O . ILE A 1 154 ? -3.369 3.163 -23.394 1.00 92.50 154 ILE A O 1
ATOM 1161 N N . ARG A 1 155 ? -2.957 2.476 -21.297 1.00 92.12 155 ARG A N 1
ATOM 1162 C CA . ARG A 1 155 ? -4.027 3.241 -20.662 1.00 92.12 155 ARG A CA 1
ATOM 1163 C C . ARG A 1 155 ? -3.454 4.133 -19.585 1.00 92.12 155 ARG A C 1
ATOM 1165 O O . ARG A 1 155 ? -2.747 3.656 -18.700 1.00 92.12 155 ARG A O 1
ATOM 1172 N N . ARG A 1 156 ? -3.823 5.411 -19.636 1.00 93.25 156 ARG A N 1
ATOM 1173 C CA . ARG A 1 156 ? -3.651 6.342 -18.525 1.00 93.25 156 ARG A CA 1
ATOM 1174 C C . ARG A 1 156 ? -4.913 6.328 -17.686 1.00 93.25 156 ARG A C 1
ATOM 1176 O O . ARG A 1 156 ? -6.006 6.457 -18.229 1.00 93.25 156 ARG A O 1
ATOM 1183 N N . MET A 1 157 ? -4.770 6.258 -16.374 1.00 91.12 157 MET A N 1
ATOM 1184 C CA . MET A 1 157 ? -5.885 6.381 -15.448 1.00 91.12 157 MET A CA 1
ATOM 1185 C C . MET A 1 157 ? -5.522 7.223 -14.232 1.00 91.12 157 MET A C 1
ATOM 1187 O O . MET A 1 157 ? -4.382 7.198 -13.765 1.00 91.12 157 MET A O 1
ATOM 1191 N N . PHE A 1 158 ? -6.513 7.939 -13.704 1.00 86.56 158 PHE A N 1
ATOM 1192 C CA . PHE A 1 158 ? -6.429 8.509 -12.363 1.00 86.56 158 PHE A CA 1
ATOM 1193 C C . PHE A 1 158 ? -7.230 7.636 -11.411 1.00 86.56 158 PHE A C 1
ATOM 1195 O O . PHE A 1 158 ? -8.437 7.457 -11.576 1.00 86.56 158 PHE A O 1
ATOM 1202 N N . LEU A 1 159 ? -6.532 7.073 -10.430 1.00 83.88 159 LEU A N 1
ATOM 1203 C CA . LEU A 1 159 ? -7.113 6.180 -9.439 1.00 83.88 159 LEU A CA 1
ATOM 1204 C C . LEU A 1 159 ? -6.336 6.331 -8.128 1.00 83.88 159 LEU A C 1
ATOM 1206 O O . LEU A 1 159 ? -5.107 6.280 -8.116 1.00 83.88 159 LEU A O 1
ATOM 1210 N N . GLU A 1 160 ? -7.052 6.550 -7.024 1.00 83.00 160 GLU A N 1
ATOM 1211 C CA . GLU A 1 160 ? -6.491 6.531 -5.661 1.00 83.00 160 GLU A CA 1
ATOM 1212 C C . GLU A 1 160 ? -5.355 7.547 -5.398 1.00 83.00 160 GLU A C 1
ATOM 1214 O O . GLU A 1 160 ? -4.446 7.272 -4.620 1.00 83.00 160 GLU A O 1
ATOM 1219 N N . ASN A 1 161 ? -5.429 8.744 -6.001 1.00 86.06 161 ASN A N 1
ATOM 1220 C CA . ASN A 1 161 ? -4.389 9.797 -5.986 1.00 86.06 161 ASN A CA 1
ATOM 1221 C C . ASN A 1 161 ? -3.098 9.444 -6.744 1.00 86.06 161 ASN A C 1
ATOM 1223 O O . ASN A 1 161 ? -2.025 9.948 -6.417 1.00 86.06 161 ASN A O 1
ATOM 1227 N N . TYR A 1 162 ? -3.192 8.595 -7.763 1.00 91.38 162 TYR A N 1
ATOM 1228 C CA . TYR A 1 162 ? -2.078 8.313 -8.659 1.00 91.38 162 TYR A CA 1
ATOM 1229 C C . TYR A 1 162 ? -2.454 8.604 -10.105 1.00 91.38 162 TYR A C 1
ATOM 1231 O O . TYR A 1 162 ? -3.532 8.221 -10.564 1.00 91.38 162 TYR A O 1
ATOM 1239 N N . ALA A 1 163 ? -1.516 9.209 -10.830 1.00 94.19 163 ALA A N 1
ATOM 1240 C CA . ALA A 1 163 ? -1.444 9.104 -12.277 1.00 94.19 163 ALA A CA 1
ATOM 1241 C C . ALA A 1 163 ? -0.825 7.741 -12.595 1.00 94.19 163 ALA A C 1
ATOM 1243 O O . ALA A 1 163 ? 0.336 7.497 -12.257 1.00 94.19 163 ALA A O 1
ATOM 1244 N N . ARG A 1 164 ? -1.611 6.832 -13.177 1.00 94.75 164 ARG A N 1
ATOM 1245 C CA . ARG A 1 164 ? -1.192 5.459 -13.473 1.00 94.75 164 ARG A CA 1
ATOM 1246 C C . ARG A 1 164 ? -1.211 5.205 -14.964 1.00 94.75 164 ARG A C 1
ATOM 1248 O O . ARG A 1 164 ? -2.143 5.598 -15.659 1.00 94.75 164 ARG A O 1
ATOM 1255 N N . TYR A 1 165 ? -0.203 4.488 -15.418 1.00 96.12 165 TYR A N 1
ATOM 1256 C CA . TYR A 1 165 ? -0.078 3.984 -16.766 1.00 96.12 165 TYR A CA 1
ATOM 1257 C C . TYR A 1 165 ? 0.018 2.473 -16.694 1.00 96.12 165 TYR A C 1
ATOM 1259 O O . TYR A 1 165 ? 0.924 1.949 -16.053 1.00 96.12 165 TYR A O 1
ATOM 1267 N N . THR A 1 166 ? -0.917 1.783 -17.334 1.00 94.94 166 THR A N 1
ATOM 1268 C CA . THR A 1 166 ? -0.895 0.324 -17.470 1.00 94.94 166 THR A CA 1
ATOM 1269 C C . THR A 1 166 ? -0.749 -0.029 -18.936 1.00 94.94 166 THR A C 1
ATOM 1271 O O . THR A 1 166 ? -1.477 0.520 -19.766 1.00 94.94 166 THR A O 1
ATOM 1274 N N . PHE A 1 167 ? 0.152 -0.944 -19.257 1.00 94.62 167 PHE A N 1
ATOM 1275 C CA . PHE A 1 167 ? 0.399 -1.385 -20.627 1.00 94.62 167 PHE A CA 1
ATOM 1276 C C . PHE A 1 167 ? 0.896 -2.825 -20.637 1.00 94.62 167 PHE A C 1
ATOM 1278 O O . PHE A 1 167 ? 1.327 -3.340 -19.606 1.00 94.62 167 PHE A O 1
ATOM 1285 N N . VAL A 1 168 ? 0.832 -3.468 -21.800 1.00 93.00 168 VAL A N 1
ATOM 1286 C CA . VAL A 1 168 ? 1.400 -4.800 -22.007 1.00 93.00 168 VAL A CA 1
ATOM 1287 C C . VAL A 1 168 ? 2.610 -4.675 -22.922 1.00 93.00 168 VAL A C 1
ATOM 1289 O O . VAL A 1 168 ? 2.531 -4.032 -23.967 1.00 93.00 168 VAL A O 1
ATOM 1292 N N . ARG A 1 169 ? 3.731 -5.283 -22.533 1.00 92.06 169 ARG A N 1
ATOM 1293 C CA . ARG A 1 169 ? 4.928 -5.418 -23.373 1.00 92.06 169 ARG A CA 1
ATOM 1294 C C . ARG A 1 169 ? 5.479 -6.831 -23.199 1.00 92.06 169 ARG A C 1
ATOM 1296 O O . ARG A 1 169 ? 5.509 -7.329 -22.081 1.00 92.06 169 ARG A O 1
ATOM 1303 N N . TYR A 1 170 ? 5.857 -7.499 -24.287 1.00 91.12 170 TYR A N 1
ATOM 1304 C CA . TYR A 1 170 ? 6.329 -8.896 -24.250 1.00 91.12 170 TYR A CA 1
ATOM 1305 C C . TYR A 1 170 ? 5.344 -9.867 -23.566 1.00 91.12 170 TYR A C 1
ATOM 1307 O O . TYR A 1 170 ? 5.742 -10.725 -22.783 1.00 91.12 170 TYR A O 1
ATOM 1315 N N . GLY A 1 171 ? 4.036 -9.671 -23.770 1.00 90.69 171 GLY A N 1
ATOM 1316 C CA . GLY A 1 171 ? 2.984 -10.457 -23.104 1.00 90.69 171 GLY A CA 1
ATOM 1317 C C . GLY A 1 171 ? 2.772 -10.143 -21.614 1.00 90.69 171 GLY A C 1
ATOM 1318 O O . GLY A 1 171 ? 1.808 -10.621 -21.020 1.00 90.69 171 GLY A O 1
ATOM 1319 N N . VAL A 1 172 ? 3.608 -9.289 -21.015 1.00 92.50 172 VAL A N 1
ATOM 1320 C CA . VAL A 1 172 ? 3.593 -8.979 -19.581 1.00 92.50 172 VAL A CA 1
ATOM 1321 C C . VAL A 1 172 ? 2.895 -7.644 -19.301 1.00 92.50 172 VAL A C 1
ATOM 1323 O O . VAL A 1 172 ? 3.194 -6.646 -19.962 1.00 92.50 172 VAL A O 1
ATOM 1326 N N . PRO A 1 173 ? 2.004 -7.574 -18.296 1.00 94.56 173 PRO A N 1
ATOM 1327 C CA . PRO A 1 173 ? 1.441 -6.327 -17.800 1.00 94.56 173 PRO A CA 1
ATOM 1328 C C . PRO A 1 173 ? 2.450 -5.550 -16.942 1.00 94.56 173 PRO A C 1
ATOM 1330 O O . PRO A 1 173 ? 3.022 -6.064 -15.975 1.00 94.56 173 PRO A O 1
ATOM 1333 N N . TYR A 1 174 ? 2.597 -4.267 -17.257 1.00 96.44 174 TYR A N 1
ATOM 1334 C CA . TYR A 1 174 ? 3.401 -3.303 -16.516 1.00 96.44 174 TYR A CA 1
ATOM 1335 C C . TYR A 1 174 ? 2.540 -2.172 -15.974 1.00 96.44 174 TYR A C 1
ATOM 1337 O O . TYR A 1 174 ? 1.521 -1.794 -16.559 1.00 96.44 174 TYR A O 1
ATOM 1345 N N . VAL A 1 175 ? 2.993 -1.595 -14.864 1.00 96.81 175 VAL A N 1
ATOM 1346 C CA . VAL A 1 175 ? 2.421 -0.383 -14.286 1.00 96.81 175 VAL A CA 1
ATOM 1347 C C . VAL A 1 175 ? 3.512 0.645 -14.014 1.00 96.81 175 VAL A C 1
ATOM 1349 O O . VAL A 1 175 ? 4.549 0.317 -13.440 1.00 96.81 175 VAL A O 1
ATOM 1352 N N . VAL A 1 176 ? 3.250 1.896 -14.389 1.00 97.75 176 VAL A N 1
ATOM 1353 C CA . VAL A 1 176 ? 3.979 3.083 -13.926 1.00 97.75 176 VAL A CA 1
ATOM 1354 C C . VAL A 1 176 ? 3.007 3.956 -13.143 1.00 97.75 176 VAL A C 1
ATOM 1356 O O . VAL A 1 176 ? 1.905 4.223 -13.617 1.00 97.75 176 VAL A O 1
ATOM 1359 N N . ALA A 1 177 ? 3.375 4.385 -11.939 1.00 96.81 177 ALA A N 1
ATOM 1360 C CA . ALA A 1 177 ? 2.505 5.177 -11.076 1.00 96.81 177 ALA A CA 1
ATOM 1361 C C . ALA A 1 177 ? 3.267 6.301 -10.370 1.00 96.81 177 ALA A C 1
ATOM 1363 O O . ALA A 1 177 ? 4.314 6.070 -9.764 1.00 96.81 177 ALA A O 1
ATOM 1364 N N . ILE A 1 178 ? 2.698 7.506 -10.404 1.00 95.94 178 ILE A N 1
ATOM 1365 C CA . ILE A 1 178 ? 3.218 8.695 -9.719 1.00 95.94 178 ILE A CA 1
ATOM 1366 C C . ILE A 1 178 ? 2.097 9.267 -8.856 1.00 95.94 178 ILE A C 1
ATOM 1368 O O . ILE A 1 178 ? 0.981 9.473 -9.337 1.00 95.94 178 ILE A O 1
ATOM 1372 N N . GLU A 1 179 ? 2.376 9.489 -7.572 1.00 92.12 179 GLU A N 1
ATOM 1373 C CA . GLU A 1 179 ? 1.406 10.098 -6.662 1.00 92.12 179 GLU A CA 1
ATOM 1374 C C . GLU A 1 179 ? 1.150 11.557 -7.064 1.00 92.12 179 GLU A C 1
ATOM 1376 O O . GLU A 1 179 ? 2.082 12.329 -7.294 1.00 92.12 179 GLU A O 1
ATOM 1381 N N . CYS A 1 180 ? -0.119 11.949 -7.138 1.00 91.75 180 CYS A N 1
ATOM 1382 C CA . CYS A 1 180 ? -0.519 13.284 -7.556 1.00 91.75 180 CYS A CA 1
ATOM 1383 C C . CYS A 1 180 ? -1.822 13.732 -6.885 1.00 91.75 180 CYS A C 1
ATOM 1385 O O . CYS A 1 180 ? -2.556 12.946 -6.285 1.00 91.75 180 CYS A O 1
ATOM 1387 N N . SER A 1 181 ? -2.113 15.027 -6.958 1.00 86.25 181 SER A N 1
ATOM 1388 C CA . SER A 1 181 ? -3.375 15.592 -6.490 1.00 86.25 181 SER A CA 1
ATOM 1389 C C . SER A 1 181 ? -3.719 16.854 -7.267 1.00 86.25 181 SER A C 1
ATOM 1391 O O . SER A 1 181 ? -2.961 17.818 -7.235 1.00 86.25 181 SER A O 1
ATOM 1393 N N . ASP A 1 182 ? -4.919 16.889 -7.845 1.00 76.81 182 ASP A N 1
ATOM 1394 C CA . ASP A 1 182 ? -5.518 18.107 -8.416 1.00 76.81 182 ASP A CA 1
ATOM 1395 C C . ASP A 1 182 ? -6.398 18.871 -7.405 1.00 76.81 182 ASP A C 1
ATOM 1397 O O . ASP A 1 182 ? -7.061 19.853 -7.741 1.00 76.81 182 ASP A O 1
ATOM 1401 N N . GLY A 1 183 ? -6.424 18.427 -6.142 1.00 65.69 183 GLY A N 1
ATOM 1402 C CA . GLY A 1 183 ? -7.055 19.164 -5.049 1.00 65.69 183 GLY A CA 1
ATOM 1403 C C . GLY A 1 183 ? -6.370 20.511 -4.778 1.00 65.69 183 GLY A C 1
ATOM 1404 O O . GLY A 1 183 ? -5.212 20.718 -5.131 1.00 65.69 183 GLY A O 1
ATOM 1405 N N . GLY A 1 184 ? -7.078 21.436 -4.117 1.00 54.78 184 GLY A N 1
ATOM 1406 C CA . GLY A 1 184 ? -6.544 22.768 -3.803 1.00 54.78 184 GLY A CA 1
ATOM 1407 C C . GLY A 1 184 ? -5.193 22.727 -3.069 1.00 54.78 184 GLY A C 1
ATOM 1408 O O . GLY A 1 184 ? -4.913 21.778 -2.338 1.00 54.78 184 GLY A O 1
ATOM 1409 N N . ALA A 1 185 ? -4.395 23.792 -3.224 1.00 51.97 185 ALA A N 1
ATOM 1410 C CA . ALA A 1 185 ? -2.966 23.942 -2.874 1.00 51.97 185 ALA A CA 1
ATOM 1411 C C . ALA A 1 185 ? -2.517 23.618 -1.423 1.00 51.97 185 ALA A C 1
ATOM 1413 O O . ALA A 1 185 ? -1.381 23.893 -1.047 1.00 51.97 185 ALA A O 1
ATOM 1414 N N . ARG A 1 186 ? -3.387 23.067 -0.569 1.00 52.12 186 ARG A N 1
ATOM 1415 C CA . ARG A 1 186 ? -3.090 22.696 0.824 1.00 52.12 186 ARG A CA 1
ATOM 1416 C C . ARG A 1 186 ? -2.340 21.371 0.973 1.00 52.12 186 ARG A C 1
ATOM 1418 O O . ARG A 1 186 ? -1.822 21.109 2.054 1.00 52.12 186 ARG A O 1
ATOM 1425 N N . LEU A 1 187 ? -2.296 20.529 -0.059 1.00 57.19 187 LEU A N 1
ATOM 1426 C CA . LEU A 1 187 ? -1.453 19.333 -0.076 1.00 57.19 187 LEU A CA 1
ATOM 1427 C C . LEU A 1 187 ? -0.185 19.658 -0.866 1.00 57.19 187 LEU A C 1
ATOM 1429 O O . LEU A 1 187 ? -0.274 20.035 -2.030 1.00 57.19 187 LEU A O 1
ATOM 1433 N N . ARG A 1 188 ? 0.991 19.511 -0.244 1.00 72.88 188 ARG A N 1
ATOM 1434 C CA . ARG A 1 188 ? 2.292 19.622 -0.920 1.00 72.88 188 ARG A CA 1
ATOM 1435 C C . ARG A 1 188 ? 2.508 18.371 -1.782 1.00 72.88 188 ARG A C 1
ATOM 1437 O O . ARG A 1 188 ? 3.241 17.466 -1.410 1.00 72.88 188 ARG A O 1
ATOM 1444 N N . LYS A 1 189 ? 1.752 18.279 -2.875 1.00 81.38 189 LYS A N 1
ATOM 1445 C CA . LYS A 1 189 ? 1.767 17.188 -3.854 1.00 81.38 189 LYS A CA 1
ATOM 1446 C C . LYS A 1 189 ? 1.875 17.771 -5.254 1.00 81.38 189 LYS A C 1
ATOM 1448 O O . LYS A 1 189 ? 1.450 18.900 -5.496 1.00 81.38 189 LYS A O 1
ATOM 1453 N N . MET A 1 190 ? 2.432 16.988 -6.166 1.00 90.44 190 MET A N 1
ATOM 1454 C CA . MET A 1 190 ? 2.466 17.337 -7.579 1.00 90.44 190 MET A CA 1
ATOM 1455 C C . MET A 1 190 ? 1.047 17.329 -8.163 1.00 90.44 190 MET A C 1
ATOM 1457 O O . MET A 1 190 ? 0.223 16.492 -7.783 1.00 90.44 190 MET A O 1
ATOM 1461 N N . SER A 1 191 ? 0.767 18.241 -9.098 1.00 91.56 191 SER A N 1
ATOM 1462 C CA . SER A 1 191 ? -0.473 18.191 -9.880 1.00 91.56 191 SER A CA 1
ATOM 1463 C C . SER A 1 191 ? -0.514 16.916 -10.728 1.00 91.56 191 SER A C 1
ATOM 1465 O O . SER A 1 191 ? 0.523 16.445 -11.201 1.00 91.56 191 SER A O 1
ATOM 1467 N N . CYS A 1 192 ? -1.695 16.348 -10.970 1.00 91.56 192 CYS A N 1
ATOM 1468 C CA . CYS A 1 192 ? -1.793 15.161 -11.820 1.00 91.56 192 CYS A CA 1
ATOM 1469 C C . CYS A 1 192 ? -1.428 15.465 -13.276 1.00 91.56 192 CYS A C 1
ATOM 1471 O O . CYS A 1 192 ? -0.941 14.586 -13.982 1.00 91.56 192 CYS A O 1
ATOM 1473 N N . ARG A 1 193 ? -1.551 16.730 -13.696 1.00 91.00 193 ARG A N 1
ATOM 1474 C CA . ARG A 1 193 ? -1.050 17.214 -14.987 1.00 91.00 193 ARG A CA 1
ATOM 1475 C C . ARG A 1 193 ? 0.477 17.191 -15.093 1.00 91.00 193 ARG A C 1
ATOM 1477 O O . ARG A 1 193 ? 0.996 16.852 -16.150 1.00 91.00 193 ARG A O 1
ATOM 1484 N N . ASP A 1 194 ? 1.205 17.581 -14.052 1.00 93.38 194 ASP A N 1
ATOM 1485 C CA . ASP A 1 194 ? 2.673 17.531 -14.083 1.00 93.38 194 ASP A CA 1
ATOM 1486 C C . ASP A 1 194 ? 3.181 16.095 -13.922 1.00 93.38 194 ASP A C 1
ATOM 1488 O O . ASP A 1 194 ? 4.122 15.704 -14.612 1.00 93.38 194 ASP A O 1
ATOM 1492 N N . ALA A 1 195 ? 2.498 15.281 -13.110 1.00 95.06 195 ALA A N 1
ATOM 1493 C CA . ALA A 1 195 ? 2.785 13.852 -12.995 1.00 95.06 195 ALA A CA 1
ATOM 1494 C C . ALA A 1 195 ? 2.630 13.140 -14.348 1.00 95.06 195 ALA A C 1
ATOM 1496 O O . ALA A 1 195 ? 3.457 12.307 -14.705 1.00 95.06 195 ALA A O 1
ATOM 1497 N N . ASP A 1 196 ? 1.619 13.521 -15.134 1.00 94.00 196 ASP A N 1
ATOM 1498 C CA . ASP A 1 196 ? 1.405 13.037 -16.499 1.00 94.00 196 ASP A CA 1
ATOM 1499 C C . ASP A 1 196 ? 2.609 13.309 -17.416 1.00 94.00 196 ASP A C 1
ATOM 1501 O O . ASP A 1 196 ? 3.098 12.397 -18.080 1.00 94.00 196 ASP A O 1
ATOM 1505 N N . LYS A 1 197 ? 3.148 14.538 -17.405 1.00 95.06 197 LYS A N 1
ATOM 1506 C CA . LYS A 1 197 ? 4.332 14.901 -18.205 1.00 95.06 197 LYS A CA 1
ATOM 1507 C C . LYS A 1 197 ? 5.548 14.050 -17.836 1.00 95.06 197 LYS A C 1
ATOM 1509 O O . LYS A 1 197 ? 6.240 13.553 -18.724 1.00 95.06 197 LYS A O 1
ATOM 1514 N N . VAL A 1 198 ? 5.795 13.878 -16.534 1.00 96.50 198 VAL A N 1
ATOM 1515 C CA . VAL A 1 198 ? 6.907 13.060 -16.027 1.00 96.50 198 VAL A CA 1
ATOM 1516 C C . VAL A 1 198 ? 6.724 11.602 -16.437 1.00 96.50 198 VAL A C 1
ATOM 1518 O O . VAL A 1 198 ? 7.664 10.993 -16.940 1.00 96.50 198 VAL A O 1
ATOM 1521 N N . ALA A 1 199 ? 5.517 11.051 -16.286 1.00 96.44 199 ALA A N 1
ATOM 1522 C CA . ALA A 1 199 ? 5.220 9.674 -16.664 1.00 96.44 199 ALA A CA 1
ATOM 1523 C C . ALA A 1 199 ? 5.447 9.429 -18.164 1.00 96.44 199 ALA A C 1
ATOM 1525 O O . ALA A 1 199 ? 6.094 8.450 -18.526 1.00 96.44 199 ALA A O 1
ATOM 1526 N N . VAL A 1 200 ? 4.995 10.333 -19.040 1.00 95.44 200 VAL A N 1
ATOM 1527 C CA . VAL A 1 200 ? 5.230 10.216 -20.491 1.00 95.44 200 VAL A CA 1
ATOM 1528 C C . VAL A 1 200 ? 6.723 10.264 -20.824 1.00 95.44 200 VAL A C 1
ATOM 1530 O O . VAL A 1 200 ? 7.189 9.461 -21.632 1.00 95.44 200 VAL A O 1
ATOM 1533 N N . ARG A 1 201 ? 7.496 11.168 -20.203 1.00 95.44 201 ARG A N 1
ATOM 1534 C CA . ARG A 1 201 ? 8.957 11.217 -20.386 1.00 95.44 201 ARG A CA 1
ATOM 1535 C C . ARG A 1 201 ? 9.620 9.919 -19.927 1.00 95.44 201 ARG A C 1
ATOM 1537 O O . ARG A 1 201 ? 10.449 9.386 -20.659 1.00 95.44 201 ARG A O 1
ATOM 1544 N N . PHE A 1 202 ? 9.226 9.416 -18.758 1.00 96.94 202 PHE A N 1
ATOM 1545 C CA . PHE A 1 202 ? 9.725 8.175 -18.170 1.00 96.94 202 PHE A CA 1
ATOM 1546 C C . PHE A 1 202 ? 9.466 6.968 -19.078 1.00 96.94 202 PHE A C 1
ATOM 1548 O O . PHE A 1 202 ? 10.386 6.207 -19.360 1.00 96.94 202 PHE A O 1
ATOM 1555 N N . LEU A 1 203 ? 8.241 6.831 -19.597 1.00 96.62 203 LEU A N 1
ATOM 1556 C CA . LEU A 1 203 ? 7.844 5.728 -20.478 1.00 96.62 203 LEU A CA 1
ATOM 1557 C C . LEU A 1 203 ? 8.695 5.669 -21.756 1.00 96.62 203 LEU A C 1
ATOM 1559 O O . LEU A 1 203 ? 9.189 4.599 -22.097 1.00 96.62 203 LEU A O 1
ATOM 1563 N N . LYS A 1 204 ? 8.958 6.816 -22.399 1.00 94.75 204 LYS A N 1
ATOM 1564 C CA . LYS A 1 204 ? 9.746 6.900 -23.650 1.00 94.75 204 LYS A CA 1
ATOM 1565 C C . LYS A 1 204 ? 11.202 6.443 -23.518 1.00 94.75 204 LYS A C 1
ATOM 1567 O O . LYS A 1 204 ? 11.854 6.108 -24.510 1.00 94.75 204 LYS A O 1
ATOM 1572 N N . VAL A 1 205 ? 11.752 6.473 -22.306 1.00 94.69 205 VAL A N 1
ATOM 1573 C CA . VAL A 1 205 ? 13.142 6.068 -22.048 1.00 94.69 205 VAL A CA 1
ATOM 1574 C C . VAL A 1 205 ? 13.252 4.704 -21.379 1.00 94.69 205 VAL A C 1
ATOM 1576 O O . VAL A 1 205 ? 14.357 4.290 -21.042 1.00 94.69 205 VAL A O 1
ATOM 1579 N N . LEU A 1 206 ? 12.143 3.977 -21.204 1.00 95.44 206 LEU A N 1
ATOM 1580 C CA . LEU A 1 206 ? 12.199 2.611 -20.697 1.00 95.44 206 LEU A CA 1
ATOM 1581 C C . LEU A 1 206 ? 12.973 1.716 -21.665 1.00 95.44 206 LEU A C 1
ATOM 1583 O O . LEU A 1 206 ? 12.691 1.668 -22.866 1.00 95.44 206 LEU A O 1
ATOM 1587 N N . ARG A 1 207 ? 13.944 0.989 -21.123 1.00 93.31 207 ARG A N 1
ATOM 1588 C CA . ARG A 1 207 ? 14.743 -0.017 -21.826 1.00 93.31 207 ARG A CA 1
ATOM 1589 C C . ARG A 1 207 ? 14.688 -1.331 -21.063 1.00 93.31 207 ARG A C 1
ATOM 1591 O O . ARG A 1 207 ? 14.413 -1.340 -19.864 1.00 93.31 207 ARG A O 1
ATOM 1598 N N . VAL A 1 208 ? 14.937 -2.433 -21.765 1.00 93.94 208 VAL A N 1
ATOM 1599 C CA . VAL A 1 208 ? 15.132 -3.741 -21.132 1.00 93.94 208 VAL A CA 1
ATOM 1600 C C . VAL A 1 208 ? 16.502 -3.749 -20.464 1.00 93.94 208 VAL A C 1
ATOM 1602 O O . VAL A 1 208 ? 17.509 -3.538 -21.129 1.00 93.94 208 VAL A O 1
ATOM 1605 N N . VAL A 1 209 ? 16.526 -3.994 -19.156 1.00 93.81 209 VAL A N 1
ATOM 1606 C CA . VAL A 1 209 ? 17.744 -3.948 -18.325 1.00 93.81 209 VAL A CA 1
ATOM 1607 C C . VAL A 1 209 ? 18.160 -5.335 -17.835 1.00 93.81 209 VAL A C 1
ATOM 1609 O O . VAL A 1 209 ? 19.281 -5.528 -17.378 1.00 93.81 209 VAL A O 1
ATOM 1612 N N . GLY A 1 210 ? 17.276 -6.326 -17.932 1.00 93.94 210 GLY A N 1
ATOM 1613 C CA . GLY A 1 210 ? 17.545 -7.695 -17.506 1.00 93.94 210 GLY A CA 1
ATOM 1614 C C . GLY A 1 210 ? 16.258 -8.468 -17.252 1.00 93.94 210 GLY A C 1
ATOM 1615 O O . GLY A 1 210 ? 15.217 -8.167 -17.838 1.00 93.94 210 GLY A O 1
ATOM 1616 N N . GLY A 1 211 ? 16.335 -9.450 -16.359 1.00 92.69 211 GLY A N 1
ATOM 1617 C CA . GLY A 1 211 ? 15.314 -10.476 -16.171 1.00 92.69 211 GLY A CA 1
ATOM 1618 C C . GLY A 1 211 ? 15.728 -11.752 -16.895 1.00 92.69 211 GLY A C 1
ATOM 1619 O O . GLY A 1 211 ? 16.542 -11.727 -17.820 1.00 92.69 211 GLY A O 1
ATOM 1620 N N . THR A 1 212 ? 15.220 -12.894 -16.452 1.00 88.38 212 THR A N 1
ATOM 1621 C CA . THR A 1 212 ? 15.625 -14.186 -17.014 1.00 88.38 212 THR A CA 1
ATOM 1622 C C . THR A 1 212 ? 14.392 -15.043 -17.268 1.00 88.38 212 THR A C 1
ATOM 1624 O O . THR A 1 212 ? 13.510 -15.081 -16.407 1.00 88.38 212 THR A O 1
ATOM 1627 N N . PRO A 1 213 ? 14.309 -15.733 -18.424 1.00 86.38 213 PRO A N 1
ATOM 1628 C CA . PRO A 1 213 ? 13.271 -16.725 -18.645 1.00 86.38 213 PRO A CA 1
ATOM 1629 C C . PRO A 1 213 ? 13.271 -17.751 -17.514 1.00 86.38 213 PRO A C 1
ATOM 1631 O O . PRO A 1 213 ? 14.294 -18.369 -17.220 1.00 86.38 213 PRO A O 1
ATOM 1634 N N . GLN A 1 214 ? 12.122 -17.922 -16.871 1.00 81.44 214 GLN A N 1
ATOM 1635 C CA . GLN A 1 214 ? 11.912 -18.939 -15.850 1.00 81.44 214 GLN A CA 1
ATOM 1636 C C . GLN A 1 214 ? 10.825 -19.891 -16.329 1.00 81.44 214 GLN A C 1
ATOM 1638 O O . GLN A 1 214 ? 9.857 -19.465 -16.960 1.00 81.44 214 GLN A O 1
ATOM 1643 N N . THR A 1 215 ? 10.970 -21.176 -16.011 1.00 71.88 215 THR A N 1
ATOM 1644 C CA . THR A 1 215 ? 9.903 -22.154 -16.218 1.00 71.88 215 THR A CA 1
ATOM 1645 C C . THR A 1 215 ? 8.747 -21.786 -15.294 1.00 71.88 215 THR A C 1
ATOM 1647 O O . THR A 1 215 ? 8.815 -22.022 -14.088 1.00 71.88 215 THR A O 1
ATOM 1650 N N . GLN A 1 216 ? 7.714 -21.149 -15.839 1.00 66.00 216 GLN A N 1
ATOM 1651 C CA . GLN A 1 216 ? 6.508 -20.843 -15.085 1.00 66.00 216 GLN A CA 1
ATOM 1652 C C . GLN A 1 216 ? 5.494 -21.977 -15.227 1.00 66.00 216 GLN A C 1
ATOM 1654 O O . GLN A 1 216 ? 5.380 -22.556 -16.306 1.00 66.00 216 GLN A O 1
ATOM 1659 N N . PRO A 1 217 ? 4.758 -22.312 -14.157 1.00 66.19 217 PRO A N 1
ATOM 1660 C CA . PRO A 1 217 ? 3.657 -23.252 -14.266 1.00 66.19 217 PRO A CA 1
ATOM 1661 C C . PRO A 1 217 ? 2.533 -22.649 -15.122 1.00 66.19 217 PRO A C 1
ATOM 1663 O O . PRO A 1 217 ? 2.192 -21.478 -14.953 1.00 66.19 217 PRO A O 1
ATOM 1666 N N . ASP A 1 218 ? 1.916 -23.469 -15.980 1.00 65.31 218 ASP A N 1
ATOM 1667 C CA . ASP A 1 218 ? 0.781 -23.069 -16.834 1.00 65.31 218 ASP A CA 1
ATOM 1668 C C . ASP A 1 218 ? -0.412 -22.534 -16.021 1.00 65.31 218 ASP A C 1
ATOM 1670 O O . ASP A 1 218 ? -1.222 -21.744 -16.506 1.00 65.31 218 ASP A O 1
ATOM 1674 N N . THR A 1 219 ? -0.514 -22.949 -14.756 1.00 69.19 219 THR A N 1
ATOM 1675 C CA . THR A 1 219 ? -1.534 -22.499 -13.810 1.00 69.19 219 THR A CA 1
ATOM 1676 C C . THR A 1 219 ? -0.900 -22.057 -12.498 1.00 69.19 219 THR A C 1
ATOM 1678 O O . THR A 1 219 ? -0.140 -22.806 -11.885 1.00 69.19 219 THR A O 1
ATOM 1681 N N . MET A 1 220 ? -1.279 -20.871 -12.023 1.00 77.06 220 MET A N 1
ATOM 1682 C CA . MET A 1 220 ? -0.919 -20.370 -10.698 1.00 77.06 220 MET A CA 1
ATOM 1683 C C . MET A 1 220 ? -2.153 -20.399 -9.802 1.00 77.06 220 MET A C 1
ATOM 1685 O O . MET A 1 220 ? -3.173 -19.792 -10.119 1.00 77.06 220 MET A O 1
ATOM 1689 N N . THR A 1 221 ? -2.062 -21.084 -8.667 1.00 78.88 221 THR A N 1
ATOM 1690 C CA . THR A 1 221 ? -3.108 -21.079 -7.641 1.00 78.88 221 THR A CA 1
ATOM 1691 C C . THR A 1 221 ? -2.595 -20.371 -6.401 1.00 78.88 221 THR A C 1
ATOM 1693 O O . THR A 1 221 ? -1.491 -20.653 -5.930 1.00 78.88 221 THR A O 1
ATOM 1696 N N . ALA A 1 222 ? -3.400 -19.455 -5.865 1.00 80.56 222 ALA A N 1
ATOM 1697 C CA . ALA A 1 222 ? -3.107 -18.846 -4.577 1.00 80.56 222 ALA A CA 1
ATOM 1698 C C . ALA A 1 222 ? -3.066 -19.932 -3.492 1.00 80.56 222 ALA A C 1
ATOM 1700 O O . ALA A 1 222 ? -3.855 -20.879 -3.542 1.00 80.56 222 ALA A O 1
ATOM 1701 N N . ASP A 1 223 ? -2.166 -19.783 -2.519 1.00 80.19 223 ASP A N 1
ATOM 1702 C CA . ASP A 1 223 ? -2.074 -20.714 -1.395 1.00 80.19 223 ASP A CA 1
ATOM 1703 C C . ASP A 1 223 ? -3.421 -20.859 -0.682 1.00 80.19 223 ASP A C 1
ATOM 1705 O O . ASP A 1 223 ? -4.128 -19.879 -0.418 1.00 80.19 223 ASP A O 1
ATOM 1709 N N . THR A 1 224 ? -3.754 -22.092 -0.301 1.00 78.25 224 THR A N 1
ATOM 1710 C CA . THR A 1 224 ? -4.839 -22.335 0.646 1.00 78.25 224 THR A CA 1
ATOM 1711 C C . THR A 1 224 ? -4.424 -21.829 2.021 1.00 78.25 224 THR A C 1
ATOM 1713 O O . THR A 1 224 ? -3.352 -22.155 2.537 1.00 78.25 224 THR A O 1
ATOM 1716 N N . ILE A 1 225 ? -5.278 -21.009 2.630 1.00 87.94 225 ILE A N 1
ATOM 1717 C CA . ILE A 1 225 ? -4.985 -20.390 3.919 1.00 87.94 225 ILE A CA 1
ATOM 1718 C C . ILE A 1 225 ? -5.765 -21.120 4.999 1.00 87.94 225 ILE A C 1
ATOM 1720 O O . ILE A 1 225 ? -6.946 -20.851 5.221 1.00 87.94 225 ILE A O 1
ATOM 1724 N N . ASP A 1 226 ? -5.076 -22.032 5.681 1.00 87.81 226 ASP A N 1
ATOM 1725 C CA . ASP A 1 226 ? -5.669 -22.807 6.763 1.00 87.81 226 ASP A CA 1
ATOM 1726 C C . ASP A 1 226 ? -6.131 -21.902 7.909 1.00 87.81 226 ASP A C 1
ATOM 1728 O O . ASP A 1 226 ? -5.453 -20.946 8.323 1.00 87.81 226 ASP A O 1
ATOM 1732 N N . ARG A 1 227 ? -7.303 -22.249 8.436 1.00 93.62 227 ARG A N 1
ATOM 1733 C CA . ARG A 1 227 ? -7.899 -21.666 9.636 1.00 93.62 227 ARG A CA 1
ATOM 1734 C C . ARG A 1 227 ? -7.951 -22.752 10.715 1.00 93.62 227 ARG A C 1
ATOM 1736 O O . ARG A 1 227 ? -8.137 -23.919 10.367 1.00 93.62 227 ARG A O 1
ATOM 1743 N N . PRO A 1 228 ? -7.780 -22.406 12.002 1.00 96.00 228 PRO A N 1
ATOM 1744 C CA . PRO A 1 228 ? -7.922 -23.368 13.090 1.00 96.00 228 PRO A CA 1
ATOM 1745 C C . PRO A 1 228 ? -9.257 -24.122 13.025 1.00 96.00 228 PRO A C 1
ATOM 1747 O O . PRO A 1 228 ? -10.272 -23.572 12.596 1.00 96.00 228 PRO A O 1
ATOM 1750 N N . VAL A 1 229 ? -9.251 -25.385 13.451 1.00 94.69 229 VAL A N 1
ATOM 1751 C CA . VAL A 1 229 ? -10.467 -26.214 13.518 1.00 94.69 229 VAL A CA 1
ATOM 1752 C C . VAL A 1 229 ? -11.233 -25.945 14.813 1.00 94.69 229 VAL A C 1
ATOM 1754 O O . VAL A 1 229 ? -12.459 -25.846 14.796 1.00 94.69 229 VAL A O 1
ATOM 1757 N N . GLU A 1 230 ? -10.506 -25.806 15.923 1.00 96.56 230 GLU A N 1
ATOM 1758 C CA . GLU A 1 230 ? -11.065 -25.517 17.243 1.00 96.56 230 GLU A CA 1
ATOM 1759 C C . GLU A 1 230 ? -11.689 -24.121 17.272 1.00 96.56 230 GLU A C 1
ATOM 1761 O O . GLU A 1 230 ? -11.074 -23.159 16.816 1.00 96.56 230 GLU A O 1
ATOM 1766 N N . GLN A 1 231 ? -12.911 -24.009 17.792 1.00 97.00 231 GLN A N 1
ATOM 1767 C CA . GLN A 1 231 ? -13.617 -22.735 17.931 1.00 97.00 231 GLN A CA 1
ATOM 1768 C C . GLN A 1 231 ? -13.104 -21.977 19.157 1.00 97.00 231 GLN A C 1
ATOM 1770 O O . GLN A 1 231 ? -12.962 -22.540 20.239 1.00 97.00 231 GLN A O 1
ATOM 1775 N N . SER A 1 232 ? -12.869 -20.679 19.001 1.00 96.69 232 SER A N 1
ATOM 1776 C CA . SER A 1 232 ? -12.658 -19.773 20.123 1.00 96.69 232 SER A CA 1
ATOM 1777 C C . SER A 1 232 ? -13.972 -19.577 20.875 1.00 96.69 232 SER A C 1
ATOM 1779 O O . SER A 1 232 ? -15.019 -19.365 20.271 1.00 96.69 232 SER A O 1
ATOM 1781 N N . ASN A 1 233 ? -13.910 -19.581 22.204 1.00 94.62 233 ASN A N 1
ATOM 1782 C CA . ASN A 1 233 ? -15.050 -19.278 23.070 1.00 94.62 233 ASN A CA 1
ATOM 1783 C C . ASN A 1 233 ? -15.309 -17.770 23.253 1.00 94.62 233 ASN A C 1
ATOM 1785 O O . ASN A 1 233 ? -16.299 -17.405 23.881 1.00 94.62 233 ASN A O 1
ATOM 1789 N N . VAL A 1 234 ? -14.423 -16.900 22.754 1.00 95.56 234 VAL A N 1
ATOM 1790 C CA . VAL A 1 234 ? -14.504 -15.442 22.963 1.00 95.56 234 VAL A CA 1
ATOM 1791 C C . VAL A 1 234 ? -14.426 -14.630 21.675 1.00 95.56 234 VAL A C 1
ATOM 1793 O O . VAL A 1 234 ? -15.018 -13.554 21.606 1.00 95.56 234 VAL A O 1
ATOM 1796 N N . PHE A 1 235 ? -13.700 -15.098 20.654 1.00 98.31 235 PHE A N 1
ATOM 1797 C CA . PHE A 1 235 ? -13.507 -14.314 19.439 1.00 98.31 235 PHE A CA 1
ATOM 1798 C C . PHE A 1 235 ? -14.736 -14.400 18.530 1.00 98.31 235 PHE A C 1
ATOM 1800 O O . PHE A 1 235 ? -14.998 -15.428 17.908 1.00 98.31 235 PHE A O 1
ATOM 1807 N N . THR A 1 236 ? -15.454 -13.285 18.422 1.00 98.50 236 THR A N 1
ATOM 1808 C CA . THR A 1 236 ? -16.573 -13.103 17.494 1.00 98.50 236 THR A CA 1
ATOM 1809 C C . THR A 1 236 ? -16.304 -11.942 16.539 1.00 98.50 236 THR A C 1
ATOM 1811 O O . THR A 1 236 ? -15.560 -11.009 16.862 1.00 98.50 236 THR A O 1
ATOM 1814 N N . TYR A 1 237 ? -16.888 -11.993 15.344 1.00 98.44 237 TYR A N 1
ATOM 1815 C CA . TYR A 1 237 ? -16.774 -10.937 14.335 1.00 98.44 237 TYR A CA 1
ATOM 1816 C C . TYR A 1 237 ? -18.024 -10.877 13.452 1.00 98.44 237 TYR A C 1
ATOM 1818 O O . TYR A 1 237 ? -18.674 -11.894 13.239 1.00 98.44 237 TYR A O 1
ATOM 1826 N N . HIS A 1 238 ? -18.368 -9.696 12.949 1.00 98.00 238 HIS A N 1
ATOM 1827 C CA . HIS A 1 238 ? -19.433 -9.512 11.959 1.00 98.00 238 HIS A CA 1
ATOM 1828 C C . HIS A 1 238 ? -18.982 -9.937 10.557 1.00 98.00 238 HIS A C 1
ATOM 1830 O O . HIS A 1 238 ? -17.786 -10.005 10.284 1.00 98.00 238 HIS A O 1
ATOM 1836 N N . SER A 1 239 ? -19.922 -10.216 9.655 1.00 97.50 239 SER A N 1
ATOM 1837 C CA . SER A 1 239 ? -19.605 -10.549 8.259 1.00 97.50 239 SER A CA 1
ATOM 1838 C C . SER A 1 239 ? -18.783 -9.439 7.564 1.00 97.50 239 SER A C 1
ATOM 1840 O O . SER A 1 239 ? -18.961 -8.259 7.867 1.00 97.50 239 SER A O 1
ATOM 1842 N N . PRO A 1 240 ? -17.876 -9.759 6.618 1.00 96.94 240 PRO A N 1
ATOM 1843 C CA . PRO A 1 240 ? -17.181 -8.735 5.835 1.00 96.94 240 PRO A CA 1
ATOM 1844 C C . PRO A 1 240 ? -18.176 -7.839 5.091 1.00 96.94 240 PRO A C 1
ATOM 1846 O O . PRO A 1 240 ? -19.204 -8.309 4.606 1.00 96.94 240 PRO A O 1
ATOM 1849 N N . GLY A 1 241 ? -17.868 -6.549 4.985 1.00 95.75 241 GLY A N 1
ATOM 1850 C CA . GLY A 1 241 ? -18.760 -5.544 4.409 1.00 95.75 241 GLY A CA 1
ATOM 1851 C C . GLY A 1 241 ? -19.891 -5.074 5.333 1.00 95.75 241 GLY A C 1
ATOM 1852 O O . GLY A 1 241 ? -20.529 -4.065 5.015 1.00 95.75 241 GLY A O 1
ATOM 1853 N N . ASP A 1 242 ? -20.112 -5.732 6.478 1.00 95.94 242 ASP A N 1
ATOM 1854 C CA . ASP A 1 242 ? -21.072 -5.319 7.510 1.00 95.94 242 ASP A CA 1
ATOM 1855 C C . ASP A 1 242 ? -20.507 -4.173 8.373 1.00 95.94 242 ASP A C 1
ATOM 1857 O O . ASP A 1 242 ? -20.220 -4.299 9.569 1.00 95.94 242 ASP A O 1
ATOM 1861 N N . ILE A 1 243 ? -20.295 -3.025 7.732 1.00 96.44 243 ILE A N 1
ATOM 1862 C CA . ILE A 1 243 ? -19.881 -1.790 8.401 1.00 96.44 243 ILE A CA 1
ATOM 1863 C C . ILE A 1 243 ? -20.991 -1.251 9.305 1.00 96.44 243 ILE A C 1
ATOM 1865 O O . ILE A 1 243 ? -22.164 -1.566 9.124 1.00 96.44 243 ILE A O 1
ATOM 1869 N N . LEU A 1 244 ? -20.643 -0.365 10.246 1.00 95.69 244 LEU A N 1
ATOM 1870 C CA . LEU A 1 244 ? -21.648 0.286 11.091 1.00 95.69 244 LEU A CA 1
ATOM 1871 C C . LEU A 1 244 ? -22.770 0.921 10.233 1.00 95.69 244 LEU A C 1
ATOM 1873 O O . LEU A 1 244 ? -22.484 1.677 9.297 1.00 95.69 244 LEU A O 1
ATOM 1877 N N . PRO A 1 245 ? -24.056 0.671 10.538 1.00 94.38 245 PRO A N 1
ATOM 1878 C CA . PRO A 1 245 ? -25.150 1.142 9.697 1.00 94.38 245 PRO A CA 1
ATOM 1879 C C . PRO A 1 245 ? -25.107 2.653 9.450 1.00 94.38 245 PRO A C 1
ATOM 1881 O O . PRO A 1 245 ? -24.958 3.458 10.371 1.00 94.38 245 PRO A O 1
ATOM 1884 N N . GLY A 1 246 ? -25.237 3.049 8.181 1.00 93.50 246 GLY A N 1
ATOM 1885 C CA . GLY A 1 246 ? -25.256 4.451 7.755 1.00 93.50 246 GLY A CA 1
ATOM 1886 C C . GLY A 1 246 ? -23.900 5.168 7.767 1.00 93.50 246 GLY A C 1
ATOM 1887 O O . GLY A 1 246 ? -23.861 6.349 7.410 1.00 93.50 246 GLY A O 1
ATOM 1888 N N . THR A 1 247 ? -22.800 4.500 8.139 1.00 95.50 247 THR A N 1
ATOM 1889 C CA . THR A 1 247 ? -21.476 5.139 8.221 1.00 95.50 247 THR A CA 1
ATOM 1890 C C . THR A 1 247 ? -20.701 5.126 6.913 1.00 95.50 247 THR A C 1
ATOM 1892 O O . THR A 1 247 ? -19.765 5.912 6.784 1.00 95.50 247 THR A O 1
ATOM 1895 N N . GLY A 1 248 ? -21.065 4.307 5.924 1.00 94.88 248 GLY A N 1
ATOM 1896 C CA . GLY A 1 248 ? -20.375 4.292 4.634 1.00 94.88 248 GLY A CA 1
ATOM 1897 C C . GLY A 1 248 ? -20.596 5.562 3.809 1.00 94.88 248 GLY A C 1
ATOM 1898 O O . GLY A 1 248 ? -21.552 6.322 4.011 1.00 94.88 248 GLY A O 1
ATOM 1899 N N . PHE A 1 249 ? -19.667 5.840 2.892 1.00 91.19 249 PHE A N 1
ATOM 1900 C CA . PHE A 1 249 ? -19.655 7.108 2.159 1.00 91.19 249 PHE A CA 1
ATOM 1901 C C . PHE A 1 249 ? -20.948 7.302 1.352 1.00 91.19 249 PHE A C 1
ATOM 1903 O O . PHE A 1 249 ? -21.410 6.401 0.650 1.00 91.19 249 PHE A O 1
ATOM 1910 N N . ARG A 1 250 ? -21.568 8.488 1.463 1.00 90.00 250 ARG A N 1
ATOM 1911 C CA . ARG A 1 250 ? -22.914 8.771 0.911 1.00 90.00 250 ARG A CA 1
ATOM 1912 C C . ARG A 1 250 ? -23.972 7.732 1.329 1.00 90.00 250 ARG A C 1
ATOM 1914 O O . ARG A 1 250 ? -24.909 7.480 0.575 1.00 90.00 250 ARG A O 1
ATOM 1921 N N . ARG A 1 251 ? -23.832 7.156 2.529 1.00 89.69 251 ARG A N 1
ATOM 1922 C CA . ARG A 1 251 ? -24.710 6.119 3.101 1.00 89.69 251 ARG A CA 1
ATOM 1923 C C . ARG A 1 251 ? -24.785 4.829 2.277 1.00 89.69 251 ARG A C 1
ATOM 1925 O O . ARG A 1 251 ? -25.758 4.090 2.392 1.00 89.69 251 ARG A O 1
ATOM 1932 N N . ARG A 1 252 ? -23.791 4.555 1.428 1.00 92.31 252 ARG A N 1
ATOM 1933 C CA . ARG A 1 252 ? -23.630 3.223 0.829 1.00 92.31 252 ARG A CA 1
ATOM 1934 C C . ARG A 1 252 ? -23.116 2.254 1.899 1.00 92.31 252 ARG A C 1
ATOM 1936 O O . ARG A 1 252 ? -22.397 2.688 2.791 1.00 92.31 252 ARG A O 1
ATOM 1943 N N . GLY A 1 253 ? -23.505 0.983 1.825 1.00 91.12 253 GLY A N 1
ATOM 1944 C CA . GLY A 1 253 ? -22.949 -0.066 2.687 1.00 91.12 253 GLY A CA 1
ATOM 1945 C C . GLY A 1 253 ? -21.514 -0.438 2.299 1.00 91.12 253 GLY A C 1
ATOM 1946 O O . GLY A 1 253 ? -20.947 0.142 1.367 1.00 91.12 253 GLY A O 1
ATOM 1947 N N . GLY A 1 254 ? -20.943 -1.413 3.007 1.00 93.06 254 GLY A N 1
ATOM 1948 C CA . GLY A 1 254 ? -19.723 -2.090 2.573 1.00 93.06 254 GLY A CA 1
ATOM 1949 C C . GLY A 1 254 ? -20.001 -3.112 1.467 1.00 93.06 254 GLY A C 1
ATOM 1950 O O . GLY A 1 254 ? -21.121 -3.228 0.964 1.00 93.06 254 GLY A O 1
ATOM 1951 N N . VAL A 1 255 ? -18.961 -3.845 1.074 1.00 93.44 255 VAL A N 1
ATOM 1952 C CA . VAL A 1 255 ? -19.044 -4.947 0.105 1.00 93.44 255 VAL A CA 1
ATOM 1953 C C . VAL A 1 255 ? -18.569 -6.209 0.799 1.00 93.44 255 VAL A C 1
ATOM 1955 O O . VAL A 1 255 ? -17.491 -6.213 1.395 1.00 93.44 255 VAL A O 1
ATOM 1958 N N . ALA A 1 256 ? -19.374 -7.266 0.726 1.00 95.19 256 ALA A N 1
ATOM 1959 C CA . ALA A 1 256 ? -18.986 -8.561 1.253 1.00 95.19 256 ALA A CA 1
ATOM 1960 C C . ALA A 1 256 ? -17.811 -9.120 0.442 1.00 95.19 256 ALA A C 1
ATOM 1962 O O . ALA A 1 256 ? -17.959 -9.445 -0.734 1.00 95.19 256 ALA A O 1
ATOM 1963 N N . ASP A 1 257 ? -16.652 -9.242 1.086 1.00 95.25 257 ASP A N 1
ATOM 1964 C CA . ASP A 1 257 ? -15.459 -9.865 0.520 1.00 95.25 257 ASP A CA 1
ATOM 1965 C C . ASP A 1 257 ? -14.912 -10.907 1.502 1.00 95.25 257 ASP A C 1
ATOM 1967 O O . ASP A 1 257 ? -14.263 -10.589 2.500 1.00 95.25 257 ASP A O 1
ATOM 1971 N N . TYR A 1 258 ? -15.193 -12.179 1.216 1.00 95.81 258 TYR A N 1
ATOM 1972 C CA . TYR A 1 258 ? -14.671 -13.306 1.993 1.00 95.81 258 TYR A CA 1
ATOM 1973 C C . TYR A 1 258 ? -13.254 -13.725 1.578 1.00 95.81 258 TYR A C 1
ATOM 1975 O O . TYR A 1 258 ? -12.721 -14.719 2.079 1.00 95.81 258 TYR A O 1
ATOM 1983 N N . THR A 1 259 ? -12.628 -12.992 0.658 1.00 95.06 259 THR A N 1
ATOM 1984 C CA . THR A 1 259 ? -11.306 -13.323 0.144 1.00 95.06 259 THR A CA 1
ATOM 1985 C C . THR A 1 259 ? -10.239 -13.127 1.215 1.00 95.06 259 THR A C 1
ATOM 1987 O O . THR A 1 259 ? -10.047 -12.052 1.777 1.00 95.06 259 THR A O 1
ATOM 1990 N N . VAL A 1 260 ? -9.470 -14.185 1.459 1.00 95.94 260 VAL A N 1
ATOM 1991 C CA . VAL A 1 260 ? -8.228 -14.116 2.230 1.00 95.94 260 VAL A CA 1
ATOM 1992 C C . VAL A 1 260 ? -7.089 -13.978 1.221 1.00 95.94 260 VAL A C 1
ATOM 1994 O O . VAL A 1 260 ? -6.804 -14.921 0.486 1.00 95.94 260 VAL A O 1
ATOM 1997 N N . TYR A 1 261 ? -6.491 -12.791 1.118 1.00 95.19 261 TYR A N 1
ATOM 1998 C CA . TYR A 1 261 ? -5.568 -12.464 0.023 1.00 95.19 261 TYR A CA 1
ATOM 1999 C C . TYR A 1 261 ? -4.159 -13.029 0.224 1.00 95.19 261 TYR A C 1
ATOM 2001 O O . TYR A 1 261 ? -3.499 -13.333 -0.762 1.00 95.19 261 TYR A O 1
ATOM 2009 N N . SER A 1 262 ? -3.702 -13.186 1.472 1.00 94.94 262 SER A N 1
ATOM 2010 C CA . SER A 1 262 ? -2.381 -13.749 1.784 1.00 94.94 262 SER A CA 1
ATOM 2011 C C . SER A 1 262 ? -2.328 -14.399 3.165 1.00 94.94 262 SER A C 1
ATOM 2013 O O . SER A 1 262 ? -3.041 -14.011 4.099 1.00 94.94 262 SER A O 1
ATOM 2015 N N . LYS A 1 263 ? -1.464 -15.411 3.308 1.00 95.38 263 LYS A N 1
ATOM 2016 C CA . LYS A 1 263 ? -1.188 -16.088 4.579 1.00 95.38 263 LYS A CA 1
ATOM 2017 C C . LYS A 1 263 ? -0.250 -15.240 5.434 1.00 95.38 263 LYS A C 1
ATOM 2019 O O . LYS A 1 263 ? 0.952 -15.479 5.502 1.00 95.38 263 LYS A O 1
ATOM 2024 N N . ILE A 1 264 ? -0.822 -14.262 6.123 1.00 97.44 264 ILE A N 1
ATOM 2025 C CA . ILE A 1 264 ? -0.044 -13.313 6.915 1.00 97.44 264 ILE A CA 1
ATOM 2026 C C . ILE A 1 264 ? 0.117 -13.706 8.391 1.00 97.44 264 ILE A C 1
ATOM 2028 O O . ILE A 1 264 ? -0.738 -14.390 8.972 1.00 97.44 264 ILE A O 1
ATOM 2032 N N . ARG A 1 265 ? 1.181 -13.194 9.021 1.00 98.00 265 ARG A N 1
ATOM 2033 C CA . ARG A 1 265 ? 1.243 -12.953 10.468 1.00 98.00 265 ARG A CA 1
ATOM 2034 C C . ARG A 1 265 ? 0.342 -11.763 10.806 1.00 98.00 265 ARG A C 1
ATOM 2036 O O . ARG A 1 265 ? 0.377 -10.758 10.108 1.00 98.00 265 ARG A O 1
ATOM 2043 N N . PHE A 1 266 ? -0.448 -11.858 11.877 1.00 98.75 266 PHE A N 1
ATOM 2044 C CA . PHE A 1 266 ? -1.276 -10.735 12.330 1.00 98.75 266 PHE A CA 1
ATOM 2045 C C . PHE A 1 266 ? -0.395 -9.501 12.639 1.00 98.75 266 PHE A C 1
ATOM 2047 O O . PHE A 1 266 ? 0.674 -9.690 13.224 1.00 98.75 266 PHE A O 1
ATOM 2054 N N . PRO A 1 267 ? -0.781 -8.269 12.246 1.00 98.69 267 PRO A N 1
ATOM 2055 C CA . PRO A 1 267 ? 0.119 -7.111 12.276 1.00 98.69 267 PRO A CA 1
ATOM 2056 C C . PRO A 1 267 ? 0.445 -6.591 13.680 1.00 98.69 267 PRO A C 1
ATOM 2058 O O . PRO A 1 267 ? 1.478 -5.950 13.858 1.00 98.69 267 PRO A O 1
ATOM 2061 N N . LEU A 1 268 ? -0.387 -6.869 14.687 1.00 98.81 268 LEU A N 1
ATOM 2062 C CA . LEU A 1 268 ? -0.015 -6.644 16.085 1.00 98.81 268 LEU A CA 1
ATOM 2063 C C . LEU A 1 268 ? 0.726 -7.865 16.627 1.00 98.81 268 LEU A C 1
ATOM 2065 O O . LEU A 1 268 ? 0.357 -9.015 16.354 1.00 98.81 268 LEU A O 1
ATOM 2069 N N . LYS A 1 269 ? 1.775 -7.608 17.410 1.00 98.38 269 LYS A N 1
ATOM 2070 C CA . LYS A 1 269 ? 2.591 -8.671 18.001 1.00 98.38 269 LYS A CA 1
ATOM 2071 C C . LYS A 1 269 ? 1.771 -9.562 18.932 1.00 98.38 269 LYS A C 1
ATOM 2073 O O . LYS A 1 269 ? 1.847 -10.779 18.807 1.00 98.38 269 LYS A O 1
ATOM 2078 N N . ASP A 1 270 ? 0.938 -8.974 19.779 1.00 97.50 270 ASP A N 1
ATOM 2079 C CA . ASP A 1 270 ? 0.239 -9.698 20.837 1.00 97.50 270 ASP A CA 1
ATOM 2080 C C . ASP A 1 270 ? -1.283 -9.565 20.705 1.00 97.50 270 ASP A C 1
ATOM 2082 O O . ASP A 1 270 ? -1.798 -8.557 20.215 1.00 97.50 270 ASP A O 1
ATOM 2086 N N . ALA A 1 271 ? -1.990 -10.609 21.137 1.00 96.88 271 ALA A N 1
ATOM 2087 C CA . ALA A 1 271 ? -3.430 -10.592 21.369 1.00 96.88 271 ALA A CA 1
ATOM 2088 C C . ALA A 1 271 ? -3.716 -10.180 22.834 1.00 96.88 271 ALA A C 1
ATOM 2090 O O . ALA A 1 271 ? -2.860 -10.399 23.694 1.00 96.88 271 ALA A O 1
ATOM 2091 N N . PRO A 1 272 ? -4.907 -9.639 23.153 1.00 98.06 272 PRO A N 1
ATOM 2092 C CA . PRO A 1 272 ? -6.026 -9.392 22.247 1.00 98.06 272 PRO A CA 1
ATOM 2093 C C . PRO A 1 272 ? -5.845 -8.161 21.345 1.00 98.06 272 PRO A C 1
ATOM 2095 O O . PRO A 1 272 ? -5.012 -7.294 21.597 1.00 98.06 272 PRO A O 1
ATOM 2098 N N . ALA A 1 273 ? -6.648 -8.084 20.288 1.00 98.38 273 ALA A N 1
ATOM 2099 C CA . ALA A 1 273 ? -6.766 -6.919 19.416 1.00 98.38 273 ALA A CA 1
ATOM 2100 C C . ALA A 1 273 ? -8.234 -6.681 19.050 1.00 98.38 273 ALA A C 1
ATOM 2102 O O . ALA A 1 273 ? -9.050 -7.598 19.158 1.00 98.38 273 ALA A O 1
ATOM 2103 N N . PHE A 1 274 ? -8.568 -5.464 18.613 1.00 98.56 274 PHE A N 1
ATOM 2104 C CA . PHE A 1 274 ? -9.955 -5.059 18.368 1.00 98.56 274 PHE A CA 1
ATOM 2105 C C . PHE A 1 274 ? -10.095 -4.304 17.048 1.00 98.56 274 PHE A C 1
ATOM 2107 O O . PHE A 1 274 ? -9.705 -3.142 16.941 1.00 98.56 274 PHE A O 1
ATOM 2114 N N . ALA A 1 275 ? -10.636 -4.975 16.029 1.00 98.25 275 ALA A N 1
ATOM 2115 C CA . ALA A 1 275 ? -10.933 -4.361 14.740 1.00 98.25 275 ALA A CA 1
ATOM 2116 C C . ALA A 1 275 ? -12.296 -3.658 14.815 1.00 98.25 275 ALA A C 1
ATOM 2118 O O . ALA A 1 275 ? -13.339 -4.313 14.861 1.00 98.25 275 ALA A O 1
ATOM 2119 N N . ASN A 1 276 ? -12.282 -2.326 14.897 1.00 97.06 276 ASN A N 1
ATOM 2120 C CA . ASN A 1 276 ? -13.488 -1.506 15.001 1.00 97.06 276 ASN A CA 1
ATOM 2121 C C . ASN A 1 276 ? -13.264 -0.073 14.502 1.00 97.06 276 ASN A C 1
ATOM 2123 O O . ASN A 1 276 ? -12.130 0.400 14.386 1.00 97.06 276 ASN A O 1
ATOM 2127 N N . SER A 1 277 ? -14.357 0.624 14.167 1.00 97.00 277 SER A N 1
ATOM 2128 C CA . SER A 1 277 ? -14.295 2.007 13.677 1.00 97.00 277 SER A CA 1
ATOM 2129 C C . SER A 1 277 ? -13.606 2.932 14.671 1.00 97.00 277 SER A C 1
ATOM 2131 O O . SER A 1 277 ? -13.901 2.920 15.861 1.00 97.00 277 SER A O 1
ATOM 2133 N N . GLN A 1 278 ? -12.746 3.809 14.166 1.00 96.12 278 GLN A N 1
ATOM 2134 C CA . GLN A 1 278 ? -12.109 4.848 14.977 1.00 96.12 278 GLN A CA 1
ATOM 2135 C C . GLN A 1 278 ? -12.863 6.174 14.977 1.00 96.12 278 GLN A C 1
ATOM 2137 O O . GLN A 1 278 ? -12.562 7.073 15.763 1.00 96.12 278 GLN A O 1
ATOM 2142 N N . SER A 1 279 ? -13.877 6.291 14.125 1.00 95.44 279 SER A N 1
ATOM 2143 C CA . SER A 1 279 ? -14.593 7.549 13.935 1.00 95.44 279 SER A CA 1
ATOM 2144 C C . SER A 1 279 ? -16.027 7.485 14.411 1.00 95.44 279 SER A C 1
ATOM 2146 O O . SER A 1 279 ? -16.552 8.496 14.875 1.00 95.44 279 SER A O 1
ATOM 2148 N N . PHE A 1 280 ? -16.639 6.306 14.348 1.00 96.31 280 PHE A N 1
ATOM 2149 C CA . PHE A 1 280 ? -18.014 6.072 14.778 1.00 96.31 280 PHE A CA 1
ATOM 2150 C C . PHE A 1 280 ? -18.102 5.237 16.066 1.00 96.31 280 PHE A C 1
ATOM 2152 O O . PHE A 1 280 ? -19.175 4.760 16.407 1.00 96.31 280 PHE A O 1
ATOM 2159 N N . MET A 1 281 ? -16.998 5.108 16.811 1.00 96.44 281 MET A N 1
ATOM 2160 C CA . MET A 1 281 ? -16.954 4.534 18.167 1.00 96.44 281 MET A CA 1
ATOM 2161 C C . MET A 1 281 ? -16.488 5.570 19.201 1.00 96.44 281 MET A C 1
ATOM 2163 O O . MET A 1 281 ? -16.249 6.730 18.856 1.00 96.44 281 MET A O 1
ATOM 2167 N N . ASN A 1 282 ? -16.384 5.178 20.476 1.00 97.06 282 ASN A N 1
ATOM 2168 C CA . ASN A 1 282 ? -16.065 6.085 21.582 1.00 97.06 282 ASN A CA 1
ATOM 2169 C C . ASN A 1 282 ? -14.782 6.885 21.309 1.00 97.06 282 ASN A C 1
ATOM 2171 O O . ASN A 1 282 ? -13.797 6.360 20.789 1.00 97.06 282 ASN A O 1
ATOM 2175 N N . TRP A 1 283 ? -14.831 8.177 21.647 1.00 96.06 283 TRP A N 1
ATOM 2176 C CA . TRP A 1 283 ? -13.882 9.236 21.280 1.00 96.06 283 TRP A CA 1
ATOM 2177 C C . TRP A 1 283 ? -13.865 9.659 19.795 1.00 96.06 283 TRP A C 1
ATOM 2179 O O . TRP A 1 283 ? -13.420 10.764 19.480 1.00 96.06 283 TRP A O 1
ATOM 2189 N N . GLY A 1 284 ? -14.413 8.859 18.881 1.00 94.56 284 GLY A N 1
ATOM 2190 C CA . GLY A 1 284 ? -14.437 9.125 17.444 1.00 94.56 284 GLY A CA 1
ATOM 2191 C C . GLY A 1 284 ? -15.104 10.446 17.038 1.00 94.56 284 GLY A C 1
ATOM 2192 O O . GLY A 1 284 ? -16.008 10.978 17.688 1.00 94.56 284 GLY A O 1
ATOM 2193 N N . ASN A 1 285 ? -14.662 11.014 15.921 1.00 92.56 285 ASN A N 1
ATOM 2194 C CA . ASN A 1 285 ? -15.081 12.343 15.461 1.00 92.56 285 ASN A CA 1
ATOM 2195 C C . ASN A 1 285 ? -16.360 12.349 14.591 1.00 92.56 285 ASN A C 1
ATOM 2197 O O . ASN A 1 285 ? -16.718 13.400 14.048 1.00 92.56 285 ASN A O 1
ATOM 2201 N N . CYS A 1 286 ? -17.035 11.207 14.431 1.00 94.25 286 CYS A N 1
ATOM 2202 C CA . CYS A 1 286 ? -18.130 10.986 13.483 1.00 94.25 286 CYS A CA 1
ATOM 2203 C C . CYS A 1 286 ? -17.781 11.412 12.041 1.00 94.25 286 CYS A C 1
ATOM 2205 O O . CYS A 1 286 ? -18.657 11.877 11.312 1.00 94.25 286 CYS A O 1
ATOM 2207 N N . GLU A 1 287 ? -16.507 11.366 11.644 1.00 91.94 287 GLU A N 1
ATOM 2208 C CA . GLU A 1 287 ? -15.985 11.805 10.337 1.00 91.94 287 GLU A CA 1
ATOM 2209 C C . GLU A 1 287 ? -16.422 13.192 9.889 1.00 91.94 287 GLU A C 1
ATOM 2211 O O . GLU A 1 287 ? -16.679 13.446 8.714 1.00 91.94 287 GLU A O 1
ATOM 2216 N N . ALA A 1 288 ? -16.570 14.106 10.849 1.00 81.69 288 ALA A N 1
ATOM 2217 C CA . ALA A 1 288 ? -17.073 15.452 10.592 1.00 81.69 288 ALA A CA 1
ATOM 2218 C C . ALA A 1 288 ? -18.449 15.495 9.884 1.00 81.69 288 ALA A C 1
ATOM 2220 O O . ALA A 1 288 ? -18.891 16.560 9.460 1.00 81.69 288 ALA A O 1
ATOM 2221 N N . THR A 1 289 ? -19.189 14.380 9.848 1.00 87.25 289 THR A N 1
ATOM 2222 C CA . THR A 1 289 ? -20.592 14.321 9.390 1.00 87.25 289 THR A CA 1
ATOM 2223 C C . THR A 1 289 ? -21.552 15.016 10.367 1.00 87.25 289 THR A C 1
ATOM 2225 O O . THR A 1 289 ? -22.732 15.234 10.085 1.00 87.25 289 THR A O 1
ATOM 2228 N N . GLY A 1 290 ? -21.016 15.415 11.522 1.00 91.38 290 GLY A N 1
ATOM 2229 C CA . GLY A 1 290 ? -21.675 16.177 12.563 1.00 91.38 290 GLY A CA 1
ATOM 2230 C C . GLY A 1 290 ? -22.075 15.312 13.754 1.00 91.38 290 GLY A C 1
ATOM 2231 O O . GLY A 1 290 ? -22.332 14.113 13.650 1.00 91.38 290 GLY A O 1
ATOM 2232 N N . ARG A 1 291 ? -22.153 15.963 14.914 1.00 95.38 291 ARG A N 1
ATOM 2233 C CA . ARG A 1 291 ? -22.577 15.363 16.181 1.00 95.38 291 ARG A CA 1
ATOM 2234 C C . ARG A 1 291 ? -23.477 16.313 16.958 1.00 95.38 291 ARG A C 1
ATOM 2236 O O . ARG A 1 291 ? -23.477 17.517 16.697 1.00 95.38 291 ARG A O 1
ATOM 2243 N N . TYR A 1 292 ? -24.242 15.781 17.897 1.00 95.88 292 TYR A N 1
ATOM 2244 C CA . TYR A 1 292 ? -25.032 16.558 18.853 1.00 95.88 292 TYR A CA 1
ATOM 2245 C C . TYR A 1 292 ? -24.785 16.042 20.270 1.00 95.88 292 TYR A C 1
ATOM 2247 O O . TYR A 1 292 ? -24.474 14.868 20.460 1.00 95.88 292 TYR A O 1
ATOM 2255 N N . GLY A 1 293 ? -24.841 16.939 21.257 1.00 95.25 293 GLY A N 1
ATOM 2256 C CA . GLY A 1 293 ? -24.619 16.577 22.657 1.00 95.25 293 GLY A CA 1
ATOM 2257 C C . GLY A 1 293 ? -25.701 15.623 23.161 1.00 95.25 293 GLY A C 1
ATOM 2258 O O . GLY A 1 293 ? -26.861 15.754 22.777 1.00 95.25 293 GLY A O 1
ATOM 2259 N N . ALA A 1 294 ? -25.316 14.672 24.011 1.00 95.88 294 ALA A N 1
ATOM 2260 C CA . ALA A 1 294 ? -26.220 13.654 24.551 1.00 95.88 294 ALA A CA 1
ATOM 2261 C C . ALA A 1 294 ? -26.151 13.544 26.088 1.00 95.88 294 ALA A C 1
ATOM 2263 O O . ALA A 1 294 ? -26.474 12.499 26.651 1.00 95.88 294 ALA A O 1
ATOM 2264 N N . GLY A 1 295 ? -25.735 14.625 26.759 1.00 95.44 295 GLY A N 1
ATOM 2265 C CA . GLY A 1 295 ? -25.527 14.669 28.210 1.00 95.44 295 GLY A CA 1
ATOM 2266 C C . GLY A 1 295 ? -24.196 14.039 28.621 1.00 95.44 295 GLY A C 1
ATOM 2267 O O . GLY A 1 295 ? -23.214 14.105 27.877 1.00 95.44 295 GLY A O 1
ATOM 2268 N N . SER A 1 296 ? -24.162 13.405 29.787 1.00 94.19 296 SER A N 1
ATOM 2269 C CA . SER A 1 296 ? -23.027 12.628 30.293 1.00 94.19 296 SER A CA 1
ATOM 2270 C C . SER A 1 296 ? -23.445 11.197 30.638 1.00 94.19 296 SER A C 1
ATOM 2272 O O . SER A 1 296 ? -24.626 10.914 30.834 1.00 94.19 296 SER A O 1
ATOM 2274 N N . VAL A 1 297 ? -22.472 10.292 30.664 1.00 92.31 297 VAL A N 1
ATOM 2275 C CA . VAL A 1 297 ? -22.581 8.921 31.179 1.00 92.31 297 VAL A CA 1
ATOM 2276 C C . VAL A 1 297 ? -21.413 8.755 32.139 1.00 92.31 297 VAL A C 1
ATOM 2278 O O . VAL A 1 297 ? -20.285 9.033 31.746 1.00 92.31 297 VAL A O 1
ATOM 2281 N N . ASP A 1 298 ? -21.695 8.432 33.400 1.00 89.31 298 ASP A N 1
ATOM 2282 C CA . ASP A 1 298 ? -20.685 8.246 34.454 1.00 89.31 298 ASP A CA 1
ATOM 2283 C C . ASP A 1 298 ? -19.668 9.398 34.551 1.00 89.31 298 ASP A C 1
ATOM 2285 O O . ASP A 1 298 ? -18.460 9.215 34.642 1.00 89.31 298 ASP A O 1
ATOM 2289 N N . GLY A 1 299 ? -20.165 10.637 34.461 1.00 89.88 299 GLY A N 1
ATOM 2290 C CA . GLY A 1 299 ? -19.336 11.849 34.498 1.00 89.88 299 GLY A CA 1
ATOM 2291 C C . GLY A 1 299 ? -18.587 12.166 33.195 1.00 89.88 299 GLY A C 1
ATOM 2292 O O . GLY A 1 299 ? -18.105 13.287 33.028 1.00 89.88 299 GLY A O 1
ATOM 2293 N N . VAL A 1 300 ? -18.561 11.254 32.221 1.00 93.88 300 VAL A N 1
ATOM 2294 C CA . VAL A 1 300 ? -17.947 11.463 30.904 1.00 93.88 300 VAL A CA 1
ATOM 2295 C C . VAL A 1 300 ? -18.954 12.085 29.941 1.00 93.88 300 VAL A C 1
ATOM 2297 O O . VAL A 1 300 ? -20.103 11.659 29.822 1.00 93.88 300 VAL A O 1
ATOM 2300 N N . ARG A 1 301 ? -18.536 13.117 29.202 1.00 95.75 301 ARG A N 1
ATOM 2301 C CA . ARG A 1 301 ? -19.383 13.763 28.188 1.00 95.75 301 ARG A CA 1
ATOM 2302 C C . ARG A 1 301 ? -19.744 12.785 27.073 1.00 95.75 301 ARG A C 1
ATOM 2304 O O . ARG A 1 301 ? -18.865 12.155 26.493 1.00 95.75 301 ARG A O 1
ATOM 2311 N N . SER A 1 302 ? -21.018 12.763 26.699 1.00 97.19 302 SER A N 1
ATOM 2312 C CA . SER A 1 302 ? -21.538 11.938 25.611 1.00 97.19 302 SER A CA 1
ATOM 2313 C C . SER A 1 302 ? -22.098 12.772 24.456 1.00 97.19 302 SER A C 1
ATOM 2315 O O . SER A 1 302 ? -22.486 13.938 24.606 1.00 97.19 302 SER A O 1
ATOM 2317 N N . TYR A 1 303 ? -22.118 12.177 23.271 1.00 97.12 303 TYR A N 1
ATOM 2318 C CA . TYR A 1 303 ? -22.608 12.766 22.031 1.00 97.12 303 TYR A CA 1
ATOM 2319 C C . TYR A 1 303 ? -23.226 11.685 21.149 1.00 97.12 303 TYR A C 1
ATOM 2321 O O . TYR A 1 303 ? -23.039 10.497 21.385 1.00 97.12 303 TYR A O 1
ATOM 2329 N N . ARG A 1 304 ? -23.977 12.095 20.129 1.00 97.12 304 ARG A N 1
ATOM 2330 C CA . ARG A 1 304 ? -24.499 11.200 19.097 1.00 97.12 304 ARG A CA 1
ATOM 2331 C C . ARG A 1 304 ? -23.990 11.600 17.724 1.00 97.12 304 ARG A C 1
ATOM 2333 O O . ARG A 1 304 ? -23.991 12.792 17.398 1.00 97.12 304 ARG A O 1
ATOM 2340 N N . CYS A 1 305 ? -23.570 10.623 16.925 1.00 95.88 305 CYS A N 1
ATOM 2341 C CA . CYS A 1 305 ? -23.233 10.860 15.524 1.00 95.88 305 CYS A CA 1
ATOM 2342 C C . CYS A 1 305 ? -24.506 11.129 14.716 1.00 95.88 305 CYS A C 1
ATOM 2344 O O . CYS A 1 305 ? -25.497 10.417 14.850 1.00 95.88 305 CYS A O 1
ATOM 2346 N N . ARG A 1 306 ? -24.501 12.150 13.852 1.00 94.69 306 ARG A N 1
ATOM 2347 C CA . ARG A 1 306 ? -25.682 12.487 13.032 1.00 94.69 306 ARG A CA 1
ATOM 2348 C C . ARG A 1 306 ? -25.998 11.445 11.962 1.00 94.69 306 ARG A C 1
ATOM 2350 O O . ARG A 1 306 ? -27.140 11.371 11.528 1.00 94.69 306 ARG A O 1
ATOM 2357 N N . VAL A 1 307 ? -25.001 10.677 11.525 1.00 92.12 307 VAL A N 1
ATOM 2358 C CA . VAL A 1 307 ? -25.164 9.686 10.450 1.00 92.12 307 VAL A CA 1
ATOM 2359 C C . VAL A 1 307 ? -26.041 8.505 10.839 1.00 92.12 307 VAL A C 1
ATOM 2361 O O . VAL A 1 307 ? -26.827 8.062 10.011 1.00 92.12 307 VAL A O 1
ATOM 2364 N N . ASN A 1 308 ? -25.931 8.035 12.081 1.00 92.31 308 ASN A N 1
ATOM 2365 C CA . ASN A 1 308 ? -26.570 6.802 12.542 1.00 92.31 308 ASN A CA 1
ATOM 2366 C C . ASN A 1 308 ? -27.216 6.927 13.935 1.00 92.31 308 ASN A C 1
ATOM 2368 O O . ASN A 1 308 ? -27.813 5.981 14.431 1.00 92.31 308 ASN A O 1
ATOM 2372 N N . GLY A 1 309 ? -27.097 8.085 14.593 1.00 93.50 309 GLY A N 1
ATOM 2373 C CA . GLY A 1 309 ? -27.660 8.328 15.921 1.00 93.50 309 GLY A CA 1
ATOM 2374 C C . GLY A 1 309 ? -26.934 7.619 17.067 1.00 93.50 309 GLY A C 1
ATOM 2375 O O . GLY A 1 309 ? -27.367 7.761 18.215 1.00 93.50 309 GLY A O 1
ATOM 2376 N N . GLN A 1 310 ? -25.841 6.896 16.801 1.00 93.38 310 GLN A N 1
ATOM 2377 C CA . GLN A 1 310 ? -25.099 6.126 17.800 1.00 93.38 310 GLN A CA 1
ATOM 2378 C C . GLN A 1 310 ? -24.604 7.039 18.923 1.00 93.38 310 GLN A C 1
ATOM 2380 O O . GLN A 1 310 ? -23.975 8.065 18.655 1.00 93.38 310 GLN A O 1
ATOM 2385 N N . LYS A 1 311 ? -24.929 6.688 20.175 1.00 95.56 311 LYS A N 1
ATOM 2386 C CA . LYS A 1 311 ? -24.475 7.413 21.369 1.00 95.56 311 LYS A CA 1
ATOM 2387 C C . LYS A 1 311 ? -23.076 6.935 21.729 1.00 95.56 311 LYS A C 1
ATOM 2389 O O . LYS A 1 311 ? -22.866 5.742 21.882 1.00 95.56 311 LYS A O 1
ATOM 2394 N N . LEU A 1 312 ? -22.162 7.880 21.882 1.00 96.81 312 LEU A N 1
ATOM 2395 C CA . LEU A 1 312 ? -20.748 7.669 22.156 1.00 96.81 312 LEU A CA 1
ATOM 2396 C C . LEU A 1 312 ? -20.319 8.562 23.318 1.00 96.81 312 LEU A C 1
ATOM 2398 O O . LEU A 1 312 ? -20.930 9.609 23.564 1.00 96.81 312 LEU A O 1
ATOM 2402 N N . ILE A 1 313 ? -19.248 8.185 24.004 1.00 96.94 313 ILE A N 1
ATOM 2403 C CA . ILE A 1 313 ? -18.619 8.993 25.051 1.00 96.94 313 ILE A CA 1
ATOM 2404 C C . ILE A 1 313 ? -17.257 9.521 24.602 1.00 96.94 313 ILE A C 1
ATOM 2406 O O . ILE A 1 313 ? -16.583 8.933 23.759 1.00 96.94 313 ILE A O 1
ATOM 2410 N N . LEU A 1 314 ? -16.853 10.674 25.137 1.00 95.44 314 LEU A N 1
ATOM 2411 C CA . LEU A 1 314 ? -15.535 11.269 24.905 1.00 95.44 314 LEU A CA 1
ATOM 2412 C C . LEU A 1 314 ? -14.486 10.609 25.802 1.00 95.44 314 LEU A C 1
ATOM 2414 O O . LEU A 1 314 ? -13.865 11.295 26.608 1.00 95.44 314 LEU A O 1
ATOM 2418 N N . ASP A 1 315 ? -14.307 9.303 25.641 1.00 95.62 315 ASP A N 1
ATOM 2419 C CA . ASP A 1 315 ? -13.290 8.505 26.317 1.00 95.62 315 ASP A CA 1
ATOM 2420 C C . ASP A 1 315 ? -12.787 7.409 25.377 1.00 95.62 315 ASP A C 1
ATOM 2422 O O . ASP A 1 315 ? -13.529 6.533 24.940 1.00 95.62 315 ASP A O 1
ATOM 2426 N N . GLU A 1 316 ? -11.509 7.490 25.029 1.00 96.31 316 GLU A N 1
ATOM 2427 C CA . GLU A 1 316 ? -10.859 6.538 24.137 1.00 96.31 316 GLU A CA 1
ATOM 2428 C C . GLU A 1 316 ? -10.637 5.165 24.790 1.00 96.31 316 GLU A C 1
ATOM 2430 O O . GLU A 1 316 ? -10.523 4.159 24.085 1.00 96.31 316 GLU A O 1
ATOM 2435 N N . SER A 1 317 ? -10.602 5.121 26.125 1.00 95.38 317 SER A N 1
ATOM 2436 C CA . SER A 1 317 ? -10.395 3.918 26.937 1.00 95.38 317 SER A CA 1
ATOM 2437 C C . SER A 1 317 ? -11.675 3.128 27.226 1.00 95.38 317 SER A C 1
ATOM 2439 O O . SER A 1 317 ? -11.605 2.073 27.851 1.00 95.38 317 SER A O 1
ATOM 2441 N N . ALA A 1 318 ? -12.828 3.611 26.750 1.00 96.06 318 ALA A N 1
ATOM 2442 C CA . ALA A 1 318 ? -14.127 2.985 26.964 1.00 96.06 318 ALA A CA 1
ATOM 2443 C C . ALA A 1 318 ? -14.130 1.492 26.588 1.00 96.06 318 ALA A C 1
ATOM 2445 O O . ALA A 1 318 ? -13.628 1.122 25.526 1.00 96.06 318 ALA A O 1
ATOM 2446 N N . ALA A 1 319 ? -14.748 0.653 27.425 1.00 94.94 319 ALA A N 1
ATOM 2447 C CA . ALA A 1 319 ? -14.734 -0.805 27.277 1.00 94.94 319 ALA A CA 1
ATOM 2448 C C . ALA A 1 319 ? -15.234 -1.288 25.903 1.00 94.94 319 ALA A C 1
ATOM 2450 O O . ALA A 1 319 ? -14.648 -2.208 25.339 1.00 94.94 319 ALA A O 1
ATOM 2451 N N . ASP A 1 320 ? -16.232 -0.620 25.311 1.00 95.44 320 ASP A N 1
ATOM 2452 C CA . ASP A 1 320 ? -16.759 -0.978 23.984 1.00 95.44 320 ASP A CA 1
ATOM 2453 C C . ASP A 1 320 ? -15.680 -0.941 22.887 1.00 95.44 320 ASP A C 1
ATOM 2455 O O . ASP A 1 320 ? -15.731 -1.718 21.935 1.00 95.44 320 ASP A O 1
ATOM 2459 N N . ASN A 1 321 ? -14.666 -0.074 23.020 1.00 97.31 321 ASN A N 1
ATOM 2460 C CA . ASN A 1 321 ? -13.544 -0.011 22.078 1.00 97.31 321 ASN A CA 1
ATOM 2461 C C . ASN A 1 321 ? -12.630 -1.250 22.164 1.00 97.31 321 ASN A C 1
ATOM 2463 O O . ASN A 1 321 ? -11.885 -1.509 21.219 1.00 97.31 321 ASN A O 1
ATOM 2467 N N . TYR A 1 322 ? -12.676 -1.996 23.269 1.00 97.25 322 TYR A N 1
ATOM 2468 C CA . TYR A 1 322 ? -11.820 -3.147 23.578 1.00 97.25 322 TYR A CA 1
ATOM 2469 C C . TYR A 1 322 ? -12.662 -4.411 23.787 1.00 97.25 322 TYR A C 1
ATOM 2471 O O . TYR A 1 322 ? -12.440 -5.187 24.716 1.00 97.25 322 TYR A O 1
ATOM 2479 N N . SER A 1 323 ? -13.664 -4.594 22.924 1.00 96.69 323 SER A N 1
ATOM 2480 C CA . SER A 1 323 ? -14.623 -5.695 22.994 1.00 96.69 323 SER A CA 1
ATOM 2481 C C . SER A 1 323 ? -14.817 -6.382 21.638 1.00 96.69 323 SER A C 1
ATOM 2483 O O . SER A 1 323 ? -14.523 -5.814 20.582 1.00 96.69 323 SER A O 1
ATOM 2485 N N . TYR A 1 324 ? -15.284 -7.631 21.683 1.00 97.56 324 TYR A N 1
ATOM 2486 C CA . TYR A 1 324 ? -15.848 -8.342 20.534 1.00 97.56 324 TYR A CA 1
ATOM 2487 C C . TYR A 1 324 ? -17.376 -8.142 20.513 1.00 97.56 324 TYR A C 1
ATOM 2489 O O . TYR A 1 324 ? -17.958 -7.936 21.581 1.00 97.56 324 TYR A O 1
ATOM 2497 N N . PRO A 1 325 ? -18.045 -8.246 19.351 1.00 97.94 325 PRO A N 1
ATOM 2498 C CA . PRO A 1 325 ? -17.511 -8.666 18.053 1.00 97.94 325 PRO A CA 1
ATOM 2499 C C . PRO A 1 325 ? -16.647 -7.613 17.352 1.00 97.94 325 PRO A C 1
ATOM 2501 O O . PRO A 1 325 ? -16.885 -6.412 17.457 1.00 97.94 325 PRO A O 1
ATOM 2504 N N . TRP A 1 326 ? -15.652 -8.070 16.586 1.00 98.50 326 TRP A N 1
ATOM 2505 C CA . TRP A 1 326 ? -15.007 -7.213 15.585 1.00 98.50 326 TRP A CA 1
ATOM 2506 C C . TRP A 1 326 ? -16.009 -6.796 14.515 1.00 98.50 326 TRP A C 1
ATOM 2508 O O . TRP A 1 326 ? -16.920 -7.552 14.183 1.00 98.50 326 TRP A O 1
ATOM 2518 N N . ARG A 1 327 ? -15.782 -5.638 13.898 1.00 97.69 327 ARG A N 1
ATOM 2519 C CA . ARG A 1 327 ? -16.590 -5.161 12.775 1.00 97.69 327 ARG A CA 1
ATOM 2520 C C . ARG A 1 327 ? -15.710 -4.542 11.697 1.00 97.69 327 ARG A C 1
ATOM 2522 O O . ARG A 1 327 ? -14.770 -3.801 12.004 1.00 97.69 327 ARG A O 1
ATOM 2529 N N . ASP A 1 328 ? -16.020 -4.879 10.451 1.00 98.06 328 ASP A N 1
ATOM 2530 C CA . ASP A 1 328 ? -15.373 -4.301 9.279 1.00 98.06 328 ASP A CA 1
ATOM 2531 C C . ASP A 1 328 ? -15.578 -2.780 9.275 1.00 98.06 328 ASP A C 1
ATOM 2533 O O . ASP A 1 328 ? -16.658 -2.282 9.604 1.00 98.06 328 ASP A O 1
ATOM 2537 N N . ASN A 1 329 ? -14.532 -2.029 8.947 1.00 96.94 329 ASN A N 1
ATOM 2538 C CA . ASN A 1 329 ? -14.636 -0.590 8.725 1.00 96.94 329 ASN A CA 1
ATOM 2539 C C . ASN A 1 329 ? -14.062 -0.133 7.379 1.00 96.94 329 ASN A C 1
ATOM 2541 O O . ASN A 1 329 ? -13.960 1.071 7.132 1.00 96.94 329 ASN A O 1
ATOM 2545 N N . PHE A 1 330 ? -13.743 -1.063 6.480 1.00 97.25 330 PHE A N 1
ATOM 2546 C CA . PHE A 1 330 ? -13.470 -0.769 5.080 1.00 97.25 330 PHE A CA 1
ATOM 2547 C C . PHE A 1 330 ? -14.700 -0.108 4.440 1.00 97.25 330 PHE A C 1
ATOM 2549 O O . PHE A 1 330 ? -15.830 -0.515 4.678 1.00 97.25 330 PHE A O 1
ATOM 2556 N N . CYS A 1 331 ? -14.512 0.935 3.628 1.00 96.50 331 CYS A N 1
ATOM 2557 C CA . CYS A 1 331 ? -15.601 1.738 3.039 1.00 96.50 331 CYS A CA 1
ATOM 2558 C C . CYS A 1 331 ? -16.427 2.626 3.982 1.00 96.50 331 CYS A C 1
ATOM 2560 O O . CYS A 1 331 ? -17.304 3.354 3.497 1.00 96.50 331 CYS A O 1
ATOM 2562 N N . GLU A 1 332 ? -16.120 2.683 5.283 1.00 96.44 332 GLU A N 1
ATOM 2563 C CA . GLU A 1 332 ? -16.654 3.749 6.136 1.00 96.44 332 GLU A CA 1
ATOM 2564 C C . GLU A 1 332 ? -16.341 5.127 5.544 1.00 96.44 332 GLU A C 1
ATOM 2566 O O . GLU A 1 332 ? -15.350 5.311 4.836 1.00 96.44 332 GLU A O 1
ATOM 2571 N N . THR A 1 333 ? -17.184 6.119 5.825 1.00 94.69 333 THR A N 1
ATOM 2572 C CA . THR A 1 333 ? -17.040 7.469 5.274 1.00 94.69 333 THR A CA 1
ATOM 2573 C C . THR A 1 333 ? -15.626 7.985 5.520 1.00 94.69 333 THR A C 1
ATOM 2575 O O . THR A 1 333 ? -15.219 8.208 6.652 1.00 94.69 333 THR A O 1
ATOM 2578 N N . ARG A 1 334 ? -14.876 8.203 4.444 1.00 91.06 334 ARG A N 1
ATOM 2579 C CA . ARG A 1 334 ? -13.642 8.988 4.413 1.00 91.06 334 ARG A CA 1
ATOM 2580 C C . ARG A 1 334 ? -13.548 9.648 3.052 1.00 91.06 334 ARG A C 1
ATOM 2582 O O . ARG A 1 334 ? -14.069 9.141 2.063 1.00 91.06 334 ARG A O 1
ATOM 2589 N N . ASN A 1 335 ? -12.818 10.750 2.983 1.00 88.69 335 ASN A N 1
ATOM 2590 C CA . ASN A 1 335 ? -12.519 11.418 1.718 1.00 88.69 335 ASN A CA 1
ATOM 2591 C C . ASN A 1 335 ? -11.242 10.850 1.072 1.00 88.69 335 ASN A C 1
ATOM 2593 O O . ASN A 1 335 ? -10.382 11.607 0.625 1.00 88.69 335 ASN A O 1
ATOM 2597 N N . PHE A 1 336 ? -11.100 9.522 1.063 1.00 88.81 336 PHE A N 1
ATOM 2598 C CA . PHE A 1 336 ? -10.026 8.821 0.364 1.00 88.81 336 PHE A CA 1
ATOM 2599 C C . PHE A 1 336 ? -10.620 8.000 -0.768 1.00 88.81 336 PHE A C 1
ATOM 2601 O O . PHE A 1 336 ? -11.616 7.314 -0.574 1.00 88.81 336 PHE A O 1
ATOM 2608 N N . TYR A 1 337 ? -10.018 8.088 -1.949 1.00 89.75 337 TYR A N 1
ATOM 2609 C CA . TYR A 1 337 ? -10.408 7.282 -3.102 1.00 89.75 337 TYR A CA 1
ATOM 2610 C C . TYR A 1 337 ? -10.083 5.814 -2.845 1.00 89.75 337 TYR A C 1
ATOM 2612 O O . TYR A 1 337 ? -8.951 5.495 -2.500 1.00 89.75 337 TYR A O 1
ATOM 2620 N N . VAL A 1 338 ? -11.061 4.937 -3.020 1.00 92.81 338 VAL A N 1
ATOM 2621 C CA . VAL A 1 338 ? -10.913 3.485 -2.876 1.00 92.81 338 VAL A CA 1
ATOM 2622 C C . VAL A 1 338 ? -11.923 2.832 -3.800 1.00 92.81 338 VAL A C 1
ATOM 2624 O O . VAL A 1 338 ? -13.131 2.863 -3.562 1.00 92.81 338 VAL A O 1
ATOM 2627 N N . GLY A 1 339 ? -11.431 2.298 -4.915 1.00 92.50 339 GLY A N 1
ATOM 2628 C CA . GLY A 1 339 ? -12.316 1.881 -6.000 1.00 92.50 339 GLY A CA 1
ATOM 2629 C C . GLY A 1 339 ? -13.132 0.625 -5.696 1.00 92.50 339 GLY A C 1
ATOM 2630 O O . GLY A 1 339 ? -14.158 0.406 -6.329 1.00 92.50 339 GLY A O 1
ATOM 2631 N N . GLN A 1 340 ? -12.725 -0.168 -4.703 1.00 94.94 340 GLN A N 1
ATOM 2632 C CA . GLN A 1 340 ? -13.493 -1.329 -4.241 1.00 94.94 340 GLN A CA 1
ATOM 2633 C C . GLN A 1 340 ? -14.697 -0.948 -3.364 1.00 94.94 340 GLN A C 1
ATOM 2635 O O . GLN A 1 340 ? -15.516 -1.801 -3.037 1.00 94.94 340 GLN A O 1
ATOM 2640 N N . CYS A 1 341 ? -14.844 0.328 -2.992 1.00 95.50 341 CYS A N 1
ATOM 2641 C CA . CYS A 1 341 ? -16.022 0.788 -2.269 1.00 95.50 341 CYS A CA 1
ATOM 2642 C C . CYS A 1 341 ? -17.143 1.209 -3.225 1.00 95.50 341 CYS A C 1
ATOM 2644 O O . CYS A 1 341 ? -16.859 1.866 -4.229 1.00 95.50 341 CYS A O 1
ATOM 2646 N N . PRO A 1 342 ? -18.429 0.980 -2.887 1.00 94.56 342 PRO A N 1
ATOM 2647 C CA . PRO A 1 342 ? -19.543 1.268 -3.799 1.00 94.56 342 PRO A CA 1
ATOM 2648 C C . PRO A 1 342 ? -19.666 2.743 -4.201 1.00 94.56 342 PRO A C 1
ATOM 2650 O O . PRO A 1 342 ? -20.271 3.079 -5.215 1.00 94.56 342 PRO A O 1
ATOM 2653 N N . ALA A 1 343 ? -19.130 3.650 -3.382 1.00 91.88 343 ALA A N 1
ATOM 2654 C CA . ALA A 1 343 ? -19.116 5.081 -3.662 1.00 91.88 343 ALA A CA 1
ATOM 2655 C C . ALA A 1 343 ? -17.807 5.579 -4.310 1.00 91.88 343 ALA A C 1
ATOM 2657 O O . ALA A 1 343 ? -17.686 6.781 -4.546 1.00 91.88 343 ALA A O 1
ATOM 2658 N N . GLY A 1 344 ? -16.816 4.704 -4.535 1.00 92.31 344 GLY A N 1
ATOM 2659 C CA . GLY A 1 344 ? -15.453 5.048 -4.979 1.00 92.31 344 GLY A CA 1
ATOM 2660 C C . GLY A 1 344 ? -14.623 5.840 -3.955 1.00 92.31 344 GLY A C 1
ATOM 2661 O O . GLY A 1 344 ? -13.475 6.203 -4.216 1.00 92.31 344 GLY A O 1
ATOM 2662 N N . LEU A 1 345 ? -15.206 6.130 -2.792 1.00 92.06 345 LEU A N 1
ATOM 2663 C CA . LEU A 1 345 ? -14.621 6.857 -1.673 1.00 92.06 345 LEU A CA 1
ATOM 2664 C C . LEU A 1 345 ? -14.951 6.112 -0.381 1.00 92.06 345 LEU A C 1
ATOM 2666 O O . LEU A 1 345 ? -16.048 5.568 -0.242 1.00 92.06 345 LEU A O 1
ATOM 2670 N N . GLY A 1 346 ? -14.023 6.125 0.567 1.00 94.31 346 GLY A N 1
ATOM 2671 C CA . GLY A 1 346 ? -14.184 5.433 1.834 1.00 94.31 346 GLY A CA 1
ATOM 2672 C C . GLY A 1 346 ? -12.862 5.169 2.540 1.00 94.31 346 GLY A C 1
ATOM 2673 O O . GLY A 1 346 ? -11.792 5.606 2.116 1.00 94.31 346 GLY A O 1
ATOM 2674 N N . HIS A 1 347 ? -12.953 4.484 3.667 1.00 95.81 347 HIS A N 1
ATOM 2675 C CA . HIS A 1 347 ? -11.817 4.045 4.456 1.00 95.81 347 HIS A CA 1
ATOM 2676 C C . HIS A 1 347 ? -11.005 2.975 3.705 1.00 95.81 347 HIS A C 1
ATOM 2678 O O . HIS A 1 347 ? -11.578 2.009 3.207 1.00 95.81 347 HIS A O 1
ATOM 2684 N N . GLN A 1 348 ? -9.685 3.176 3.597 1.00 93.12 348 GLN A N 1
ATOM 2685 C CA . GLN A 1 348 ? -8.764 2.414 2.732 1.00 93.12 348 GLN A CA 1
ATOM 2686 C C . GLN A 1 348 ? -8.183 1.134 3.366 1.00 93.12 348 GLN A C 1
ATOM 2688 O O . GLN A 1 348 ? -7.162 0.650 2.894 1.00 93.12 348 GLN A O 1
ATOM 2693 N N . GLY A 1 349 ? -8.830 0.563 4.378 1.00 96.00 349 GLY A N 1
ATOM 2694 C CA . GLY A 1 349 ? -8.402 -0.679 5.022 1.00 96.00 349 GLY A CA 1
ATOM 2695 C C . GLY A 1 349 ? -9.131 -0.895 6.333 1.00 96.00 349 GLY A C 1
ATOM 2696 O O . GLY A 1 349 ? -10.306 -0.541 6.435 1.00 96.00 349 GLY A O 1
ATOM 2697 N N . GLN A 1 350 ? -8.433 -1.459 7.317 1.00 98.31 350 GLN A N 1
ATOM 2698 C CA . GLN A 1 350 ? -8.992 -1.777 8.624 1.00 98.31 350 GLN A CA 1
ATOM 2699 C C . GLN A 1 350 ? -8.232 -1.070 9.744 1.00 98.31 350 GLN A C 1
ATOM 2701 O O . GLN A 1 350 ? -7.013 -1.202 9.873 1.00 98.31 350 GLN A O 1
ATOM 2706 N N . ASP A 1 351 ? -8.972 -0.383 10.612 1.00 98.62 351 ASP A N 1
ATOM 2707 C CA . ASP A 1 351 ? -8.423 0.101 11.881 1.00 98.62 351 ASP A CA 1
ATOM 2708 C C . ASP A 1 351 ? -8.469 -0.997 12.957 1.00 98.62 351 ASP A C 1
ATOM 2710 O O . ASP A 1 351 ? -9.485 -1.683 13.122 1.00 98.62 351 ASP A O 1
ATOM 2714 N N . ILE A 1 352 ? -7.370 -1.136 13.703 1.00 98.75 352 ILE A N 1
ATOM 2715 C CA . ILE A 1 352 ? -7.150 -2.168 14.718 1.00 98.75 352 ILE A CA 1
ATOM 2716 C C . ILE A 1 352 ? -6.605 -1.520 15.993 1.00 98.75 352 ILE A C 1
ATOM 2718 O O . ILE A 1 352 ? -5.497 -0.973 16.018 1.00 98.75 352 ILE A O 1
ATOM 2722 N N . ARG A 1 353 ? -7.360 -1.612 17.085 1.00 98.44 353 ARG A N 1
ATOM 2723 C CA . ARG A 1 353 ? -6.888 -1.233 18.418 1.00 98.44 353 ARG A CA 1
ATOM 2724 C C . ARG A 1 353 ? -6.070 -2.365 19.042 1.00 98.44 353 ARG A C 1
ATOM 2726 O O . ARG A 1 353 ? -6.395 -3.539 18.839 1.00 98.44 353 ARG A O 1
ATOM 2733 N N . PRO A 1 354 ? -5.021 -2.033 19.809 1.00 98.06 354 PRO A N 1
ATOM 2734 C CA . PRO A 1 354 ? -4.264 -3.025 20.555 1.00 98.06 354 PRO A CA 1
ATOM 2735 C C . PRO A 1 354 ? -5.018 -3.480 21.813 1.00 98.06 354 PRO A C 1
ATOM 2737 O O . PRO A 1 354 ? -6.111 -2.998 22.104 1.00 98.06 354 PRO A O 1
ATOM 2740 N N . ALA A 1 355 ? -4.401 -4.378 22.582 1.00 96.19 355 ALA A N 1
ATOM 2741 C CA . ALA A 1 355 ? -4.990 -5.012 23.760 1.00 96.19 355 ALA A CA 1
ATOM 2742 C C . ALA A 1 355 ? -5.511 -4.044 24.832 1.00 96.19 355 ALA A C 1
ATOM 2744 O O . ALA A 1 355 ? -6.403 -4.406 25.595 1.00 96.19 355 ALA A O 1
ATOM 2745 N N . SER A 1 356 ? -4.939 -2.841 24.939 1.00 94.38 356 SER A N 1
ATOM 2746 C CA . SER A 1 356 ? -5.284 -1.913 26.014 1.00 94.38 356 SER A CA 1
ATOM 2747 C C . SER A 1 356 ? -5.094 -0.439 25.654 1.00 94.38 356 SER A C 1
ATOM 2749 O O . SER A 1 356 ? -4.318 -0.075 24.764 1.00 94.38 356 SER A O 1
ATOM 2751 N N . CYS A 1 357 ? -5.770 0.413 26.424 1.00 94.62 357 CYS A N 1
ATOM 2752 C CA . CYS A 1 357 ? -5.571 1.856 26.470 1.00 94.62 357 CYS A CA 1
ATOM 2753 C C . CYS A 1 357 ? -4.984 2.251 27.823 1.00 94.62 357 CYS A C 1
ATOM 2755 O O . CYS A 1 357 ? -5.706 2.337 28.815 1.00 94.62 357 CYS A O 1
ATOM 2757 N N . LYS A 1 358 ? -3.682 2.533 27.885 1.00 94.62 358 LYS A N 1
ATOM 2758 C CA . LYS A 1 358 ? -3.111 3.130 29.095 1.00 94.62 358 LYS A CA 1
ATOM 2759 C C . LYS A 1 358 ? -3.385 4.629 29.085 1.00 94.62 358 LYS A C 1
ATOM 2761 O O . LYS A 1 358 ? -2.846 5.342 28.243 1.00 94.62 358 LYS A O 1
ATOM 2766 N N . GLN A 1 359 ? -4.182 5.115 30.027 1.00 91.94 359 GLN A N 1
ATOM 2767 C CA . GLN A 1 359 ? -4.332 6.549 30.254 1.00 91.94 359 GLN A CA 1
ATOM 2768 C C . GLN A 1 359 ? -3.054 7.109 30.901 1.00 91.94 359 GLN A C 1
ATOM 2770 O O . GLN A 1 359 ? -2.446 6.472 31.763 1.00 91.94 359 GLN A O 1
ATOM 2775 N N . ARG A 1 360 ? -2.627 8.311 30.497 1.00 89.25 360 ARG A N 1
ATOM 2776 C CA . ARG A 1 360 ? -1.439 8.962 31.085 1.00 89.25 360 ARG A CA 1
ATOM 2777 C C . ARG A 1 360 ? -1.646 9.350 32.553 1.00 89.25 360 ARG A C 1
ATOM 2779 O O . ARG A 1 360 ? -0.704 9.306 33.337 1.00 89.25 360 ARG A O 1
ATOM 2786 N N . ILE A 1 361 ? -2.862 9.768 32.881 1.00 90.44 361 ILE A N 1
ATOM 2787 C CA . ILE A 1 361 ? -3.352 10.061 34.228 1.00 90.44 361 ILE A CA 1
ATOM 2788 C C . ILE A 1 361 ? -4.760 9.480 34.336 1.00 90.44 361 ILE A C 1
ATOM 2790 O O . ILE A 1 361 ? -5.459 9.405 33.324 1.00 90.44 361 ILE A O 1
ATOM 2794 N N . GLU A 1 362 ? -5.167 9.083 35.536 1.00 85.50 362 GLU A N 1
ATOM 2795 C CA . GLU A 1 362 ? -6.514 8.568 35.782 1.00 85.50 362 GLU A CA 1
ATOM 2796 C C . GLU A 1 362 ? -7.576 9.597 35.358 1.00 85.50 362 GLU A C 1
ATOM 2798 O O . GLU A 1 362 ? -7.459 10.790 35.650 1.00 85.50 362 GLU A O 1
ATOM 2803 N N . GLY A 1 363 ? -8.575 9.145 34.597 1.00 82.50 363 GLY A N 1
ATOM 2804 C CA . GLY A 1 363 ? -9.636 10.001 34.060 1.00 82.50 363 GLY A CA 1
ATOM 2805 C C . GLY A 1 363 ? -9.257 10.781 32.794 1.00 82.50 363 GLY A C 1
ATOM 2806 O O . GLY A 1 363 ? -10.064 11.567 32.294 1.00 82.50 363 GLY A O 1
ATOM 2807 N N . ALA A 1 364 ? -8.055 10.586 32.235 1.00 90.00 364 ALA A N 1
ATOM 2808 C CA . ALA A 1 364 ? -7.724 11.142 30.924 1.00 90.00 364 ALA A CA 1
ATOM 2809 C C . ALA A 1 364 ? -8.511 10.440 29.814 1.00 90.00 364 ALA A C 1
ATOM 2811 O O . ALA A 1 364 ? -8.494 9.227 29.690 1.00 90.00 364 ALA A O 1
ATOM 2812 N N . ASN A 1 365 ? -9.091 11.205 28.898 1.00 91.56 365 ASN A N 1
ATOM 2813 C CA . ASN A 1 365 ? -9.902 10.651 27.814 1.00 91.56 365 ASN A CA 1
ATOM 2814 C C . ASN A 1 365 ? -9.119 10.113 26.601 1.00 91.56 365 ASN A C 1
ATOM 2816 O O . ASN A 1 365 ? -9.720 9.887 25.550 1.00 91.56 365 ASN A O 1
ATOM 2820 N N . ARG A 1 366 ? -7.792 9.980 26.698 1.00 94.62 366 ARG A N 1
ATOM 2821 C CA . ARG A 1 366 ? -6.900 9.569 25.602 1.00 94.62 366 ARG A CA 1
ATOM 2822 C C . ARG A 1 366 ? -5.961 8.461 26.052 1.00 94.62 366 ARG A C 1
ATOM 2824 O O . ARG A 1 366 ? -5.466 8.497 27.180 1.00 94.62 366 ARG A O 1
ATOM 2831 N N . CYS A 1 367 ? -5.621 7.573 25.125 1.00 95.31 367 CYS A N 1
ATOM 2832 C CA . CYS A 1 367 ? -4.554 6.600 25.329 1.00 95.31 367 CYS A CA 1
ATOM 2833 C C . CYS A 1 367 ? -3.173 7.240 25.149 1.00 95.31 367 CYS A C 1
ATOM 2835 O O . CYS A 1 367 ? -2.959 8.084 24.271 1.00 95.31 367 CYS A O 1
ATOM 2837 N N . GLU A 1 368 ? -2.213 6.785 25.947 1.00 95.25 368 GLU A N 1
ATOM 2838 C CA . GLU A 1 368 ? -0.793 7.014 25.713 1.00 95.25 368 GLU A CA 1
ATOM 2839 C C . GLU A 1 368 ? -0.341 6.156 24.511 1.00 95.25 368 GLU A C 1
ATOM 2841 O O . GLU A 1 368 ? -0.548 4.936 24.520 1.00 95.25 368 GLU A O 1
ATOM 2846 N N . PRO A 1 369 ? 0.223 6.766 23.451 1.00 95.88 369 PRO A N 1
ATOM 2847 C CA . PRO A 1 369 ? 0.599 6.046 22.240 1.00 95.88 369 PRO A CA 1
ATOM 2848 C C . PRO A 1 369 ? 1.915 5.268 22.393 1.00 95.88 369 PRO A C 1
ATOM 2850 O O . PRO A 1 369 ? 2.643 5.424 23.370 1.00 95.88 369 PRO A O 1
ATOM 2853 N N . TYR A 1 370 ? 2.251 4.471 21.374 1.00 97.00 370 TYR A N 1
ATOM 2854 C CA . TYR A 1 370 ? 3.547 3.799 21.213 1.00 97.00 370 TYR A CA 1
ATOM 2855 C C . TYR A 1 370 ? 3.891 2.776 22.303 1.00 97.00 370 TYR A C 1
ATOM 2857 O O . TYR A 1 370 ? 5.057 2.608 22.653 1.00 97.00 370 TYR A O 1
ATOM 2865 N N . LEU A 1 371 ? 2.886 2.058 22.816 1.00 97.00 371 LEU A N 1
ATOM 2866 C CA . LEU A 1 371 ? 3.084 1.016 23.834 1.00 97.00 371 LEU A CA 1
ATOM 2867 C C . LEU A 1 371 ? 3.094 -0.407 23.264 1.00 97.00 371 LEU A C 1
ATOM 2869 O O . LEU A 1 371 ? 3.745 -1.274 23.837 1.00 97.00 371 LEU A O 1
ATOM 2873 N N . HIS A 1 372 ? 2.404 -0.650 22.146 1.00 98.50 372 HIS A N 1
ATOM 2874 C CA . HIS A 1 372 ? 2.258 -1.990 21.568 1.00 98.50 372 HIS A CA 1
ATOM 2875 C C . HIS A 1 372 ? 3.062 -2.130 20.276 1.00 98.50 372 HIS A C 1
ATOM 2877 O O . HIS A 1 372 ? 3.072 -1.218 19.446 1.00 98.50 372 HIS A O 1
ATOM 2883 N N . ASP A 1 373 ? 3.716 -3.278 20.106 1.00 98.62 373 ASP A N 1
ATOM 2884 C CA . ASP A 1 373 ? 4.556 -3.571 18.946 1.00 98.62 373 ASP A CA 1
ATOM 2885 C C . ASP A 1 373 ? 3.722 -3.947 17.712 1.00 98.62 373 ASP A C 1
ATOM 2887 O O . ASP A 1 373 ? 2.759 -4.717 17.783 1.00 98.62 373 ASP A O 1
ATOM 2891 N N . VAL A 1 374 ? 4.153 -3.431 16.563 1.00 98.88 374 VAL A N 1
ATOM 2892 C CA . VAL A 1 374 ? 3.658 -3.782 15.230 1.00 98.88 374 VAL A CA 1
ATOM 2893 C C . VAL A 1 374 ? 4.734 -4.597 14.525 1.00 98.88 374 VAL A C 1
ATOM 2895 O O . VAL A 1 374 ? 5.916 -4.244 14.579 1.00 98.88 374 VAL A O 1
ATOM 2898 N N . VAL A 1 375 ? 4.329 -5.673 13.855 1.00 98.88 375 VAL A N 1
ATOM 2899 C CA . VAL A 1 375 ? 5.235 -6.594 13.165 1.00 98.88 375 VAL A CA 1
ATOM 2900 C C . VAL A 1 375 ? 4.996 -6.639 11.657 1.00 98.88 375 VAL A C 1
ATOM 2902 O O . VAL A 1 375 ? 3.879 -6.438 11.170 1.00 98.88 375 VAL A O 1
ATOM 2905 N N . ALA A 1 376 ? 6.054 -6.946 10.908 1.00 98.81 376 ALA A N 1
ATOM 2906 C CA . ALA A 1 376 ? 5.961 -7.279 9.495 1.00 98.81 376 ALA A CA 1
ATOM 2907 C C . ALA A 1 376 ? 5.083 -8.523 9.310 1.00 98.81 376 ALA A C 1
ATOM 2909 O O . ALA A 1 376 ? 5.289 -9.565 9.936 1.00 98.81 376 ALA A O 1
ATOM 2910 N N . VAL A 1 377 ? 4.072 -8.410 8.455 1.00 98.62 377 VAL A N 1
ATOM 2911 C CA . VAL A 1 377 ? 3.042 -9.444 8.283 1.00 98.62 377 VAL A CA 1
ATOM 2912 C C . VAL A 1 377 ? 3.491 -10.576 7.357 1.00 98.62 377 VAL A C 1
ATOM 2914 O O . VAL A 1 377 ? 2.940 -11.674 7.412 1.00 98.62 377 VAL A O 1
ATOM 2917 N N . ARG A 1 378 ? 4.507 -10.315 6.531 1.00 97.94 378 ARG A N 1
ATOM 2918 C CA . ARG A 1 378 ? 5.157 -11.219 5.577 1.00 97.94 378 ARG A CA 1
ATOM 2919 C C . ARG A 1 378 ? 6.622 -10.806 5.427 1.00 97.94 378 ARG A C 1
ATOM 2921 O O . ARG A 1 378 ? 6.982 -9.680 5.777 1.00 97.94 378 ARG A O 1
ATOM 2928 N N . ASP A 1 379 ? 7.435 -11.702 4.879 1.00 98.19 379 ASP A N 1
ATOM 2929 C CA . ASP A 1 379 ? 8.745 -11.335 4.341 1.00 98.19 379 ASP A CA 1
ATOM 2930 C C . ASP A 1 379 ? 8.558 -10.349 3.179 1.00 98.19 379 ASP A C 1
ATOM 2932 O O . ASP A 1 379 ? 7.602 -10.458 2.400 1.00 98.19 379 ASP A O 1
ATOM 2936 N N . GLY A 1 380 ? 9.459 -9.380 3.047 1.00 97.81 380 GLY A N 1
ATOM 2937 C CA . GLY A 1 380 ? 9.354 -8.412 1.962 1.00 97.81 380 GLY A CA 1
ATOM 2938 C C . GLY A 1 380 ? 10.383 -7.296 2.001 1.00 97.81 380 GLY A C 1
ATOM 2939 O O . GLY A 1 380 ? 11.284 -7.272 2.840 1.00 97.81 380 GLY A O 1
ATOM 2940 N N . ALA A 1 381 ? 10.221 -6.351 1.080 1.00 98.25 381 ALA A N 1
ATOM 2941 C CA . ALA A 1 381 ? 11.001 -5.124 1.027 1.00 98.25 381 ALA A CA 1
ATOM 2942 C C . ALA A 1 381 ? 10.159 -3.928 1.471 1.00 98.25 381 ALA A C 1
ATOM 2944 O O . ALA A 1 381 ? 9.007 -3.767 1.064 1.00 98.25 381 ALA A O 1
ATOM 2945 N N . VAL A 1 382 ? 10.750 -3.058 2.282 1.00 98.38 382 VAL A N 1
ATOM 2946 C CA . VAL A 1 382 ? 10.164 -1.771 2.632 1.00 98.38 382 VAL A CA 1
ATOM 2947 C C . VAL A 1 382 ? 10.068 -0.908 1.376 1.00 98.38 382 VAL A C 1
ATOM 2949 O O . VAL A 1 382 ? 11.025 -0.789 0.611 1.00 98.38 382 VAL A O 1
ATOM 2952 N N . LEU A 1 383 ? 8.913 -0.273 1.198 1.00 97.38 383 LEU A N 1
ATOM 2953 C CA . LEU A 1 383 ? 8.639 0.751 0.200 1.00 97.38 383 LEU A CA 1
ATOM 2954 C C . LEU A 1 383 ? 8.191 2.016 0.938 1.00 97.38 383 LEU A C 1
ATOM 2956 O O . LEU A 1 383 ? 7.050 2.113 1.392 1.00 97.38 383 LEU A O 1
ATOM 2960 N N . ARG A 1 384 ? 9.109 2.971 1.108 1.00 95.06 384 ARG A N 1
ATOM 2961 C CA . ARG A 1 384 ? 8.843 4.210 1.848 1.00 95.06 384 ARG A CA 1
ATOM 2962 C C . ARG A 1 384 ? 9.915 5.269 1.589 1.00 95.06 384 ARG A C 1
ATOM 2964 O O . ARG A 1 384 ? 11.102 5.031 1.809 1.00 95.06 384 ARG A O 1
ATOM 2971 N N . ALA A 1 385 ? 9.492 6.472 1.219 1.00 90.94 385 ALA A N 1
ATOM 2972 C CA . ALA A 1 385 ? 10.330 7.666 1.262 1.00 90.94 385 ALA A CA 1
ATOM 2973 C C . ALA A 1 385 ? 10.424 8.230 2.690 1.00 90.94 385 ALA A C 1
ATOM 2975 O O . ALA A 1 385 ? 9.478 8.141 3.471 1.00 90.94 385 ALA A O 1
ATOM 2976 N N . GLN A 1 386 ? 11.535 8.889 3.027 1.00 88.69 386 GLN A N 1
ATOM 2977 C CA . GLN A 1 386 ? 11.764 9.433 4.377 1.00 88.69 386 GLN A CA 1
ATOM 2978 C C . GLN A 1 386 ? 10.684 10.425 4.846 1.00 88.69 386 GLN A C 1
ATOM 2980 O O . GLN A 1 386 ? 10.426 10.544 6.046 1.00 88.69 386 GLN A O 1
ATOM 2985 N N . SER A 1 387 ? 10.053 11.139 3.912 1.00 85.31 387 SER A N 1
ATOM 2986 C CA . SER A 1 387 ? 8.983 12.105 4.179 1.00 85.31 387 SER A CA 1
ATOM 2987 C C . SER A 1 387 ? 7.596 11.473 4.323 1.00 85.31 387 SER A C 1
ATOM 2989 O O . SER A 1 387 ? 6.672 12.144 4.779 1.00 85.31 387 SER A O 1
ATOM 2991 N N . GLN A 1 388 ? 7.425 10.204 3.941 1.00 90.69 388 GLN A N 1
ATOM 2992 C CA . GLN A 1 388 ? 6.123 9.546 3.945 1.00 90.69 388 GLN A CA 1
ATOM 2993 C C . GLN A 1 388 ? 5.741 9.058 5.345 1.00 90.69 388 GLN A C 1
ATOM 2995 O O . GLN A 1 388 ? 6.556 8.516 6.097 1.00 90.69 388 GLN A O 1
ATOM 3000 N N . GLU A 1 389 ? 4.465 9.237 5.684 1.00 93.06 389 GLU A N 1
ATOM 3001 C CA . GLU A 1 389 ? 3.881 8.738 6.935 1.00 93.06 389 GLU A CA 1
ATOM 3002 C C . GLU A 1 389 ? 3.621 7.228 6.874 1.00 93.06 389 GLU A C 1
ATOM 3004 O O . GLU A 1 389 ? 3.772 6.534 7.875 1.00 93.06 389 GLU A O 1
ATOM 3009 N N . ALA A 1 390 ? 3.253 6.730 5.691 1.00 94.44 390 ALA A N 1
ATOM 3010 C CA . ALA A 1 390 ? 2.949 5.328 5.457 1.00 94.44 390 ALA A CA 1
ATOM 3011 C C . ALA A 1 390 ? 4.210 4.486 5.313 1.00 94.44 390 ALA A C 1
ATOM 3013 O O . ALA A 1 390 ? 5.136 4.866 4.597 1.00 94.44 390 ALA A O 1
ATOM 3014 N N . LEU A 1 391 ? 4.189 3.310 5.930 1.00 97.62 391 LEU A N 1
ATOM 3015 C CA . LEU A 1 391 ? 5.142 2.244 5.663 1.00 97.62 391 LEU A CA 1
ATOM 3016 C C . LEU A 1 391 ? 4.455 1.193 4.797 1.00 97.62 391 LEU A C 1
ATOM 3018 O O . LEU A 1 391 ? 3.418 0.667 5.196 1.00 97.62 391 LEU A O 1
ATOM 3022 N N . PHE A 1 392 ? 5.026 0.879 3.636 1.00 98.19 392 PHE A N 1
ATOM 3023 C CA . PHE A 1 392 ? 4.619 -0.295 2.873 1.00 98.19 392 PHE A CA 1
ATOM 3024 C C . PHE A 1 392 ? 5.653 -1.408 2.995 1.00 98.19 392 PHE A C 1
ATOM 3026 O O . PHE A 1 392 ? 6.855 -1.144 2.973 1.00 98.19 392 PHE A O 1
ATOM 3033 N N . ILE A 1 393 ? 5.177 -2.648 3.050 1.00 98.44 393 ILE A N 1
ATOM 3034 C CA . ILE A 1 393 ? 5.976 -3.851 2.811 1.00 98.44 393 ILE A CA 1
ATOM 3035 C C . ILE A 1 393 ? 5.475 -4.482 1.516 1.00 98.44 393 ILE A C 1
ATOM 3037 O O . ILE A 1 393 ? 4.283 -4.759 1.383 1.00 98.44 393 ILE A O 1
ATOM 3041 N N . VAL A 1 394 ? 6.382 -4.686 0.565 1.00 98.12 394 VAL A N 1
ATOM 3042 C CA . VAL A 1 394 ? 6.122 -5.376 -0.698 1.00 98.12 394 VAL A CA 1
ATOM 3043 C C . VAL A 1 394 ? 6.560 -6.826 -0.556 1.00 98.12 394 VAL A C 1
ATOM 3045 O O . VAL A 1 394 ? 7.741 -7.096 -0.342 1.00 98.12 394 VAL A O 1
ATOM 3048 N N . THR A 1 395 ? 5.622 -7.751 -0.710 1.00 97.69 395 THR A N 1
ATOM 3049 C CA . THR A 1 395 ? 5.894 -9.187 -0.792 1.00 97.69 395 THR A CA 1
ATOM 3050 C C . THR A 1 395 ? 5.786 -9.627 -2.244 1.00 97.69 395 THR A C 1
ATOM 3052 O O . THR A 1 395 ? 4.842 -9.255 -2.942 1.00 97.69 395 THR A O 1
ATOM 3055 N N . ASN A 1 396 ? 6.767 -10.402 -2.699 1.00 95.75 396 ASN A N 1
ATOM 3056 C CA . ASN A 1 396 ? 6.870 -10.898 -4.067 1.00 95.75 396 ASN A CA 1
ATOM 3057 C C . ASN A 1 396 ? 7.314 -12.366 -4.019 1.00 95.75 396 ASN A C 1
ATOM 3059 O O . ASN A 1 396 ? 8.507 -12.663 -3.979 1.00 95.75 396 ASN A O 1
ATOM 3063 N N . GLY A 1 397 ? 6.338 -13.266 -3.924 1.00 93.00 397 GLY A N 1
ATOM 3064 C CA . GLY A 1 397 ? 6.520 -14.713 -3.874 1.00 93.00 397 GLY A CA 1
ATOM 3065 C C . GLY A 1 397 ? 5.989 -15.410 -5.132 1.00 93.00 397 GLY A C 1
ATOM 3066 O O . GLY A 1 397 ? 5.404 -14.762 -5.996 1.00 93.00 397 GLY A O 1
ATOM 3067 N N . PRO A 1 398 ? 6.163 -16.739 -5.251 1.00 89.06 398 PRO A N 1
ATOM 3068 C CA . PRO A 1 398 ? 5.746 -17.512 -6.426 1.00 89.06 398 PRO A CA 1
ATOM 3069 C C . PRO A 1 398 ? 4.266 -17.422 -6.767 1.00 89.06 398 PRO A C 1
ATOM 3071 O O . PRO A 1 398 ? 3.925 -17.476 -7.935 1.00 89.06 398 PRO A O 1
ATOM 3074 N N . ASN A 1 399 ? 3.386 -17.287 -5.783 1.00 89.25 399 ASN A N 1
ATOM 3075 C CA . ASN A 1 399 ? 1.934 -17.279 -5.970 1.00 89.25 399 ASN A CA 1
ATOM 3076 C C . ASN A 1 399 ? 1.242 -16.139 -5.214 1.00 89.25 399 ASN A C 1
ATOM 3078 O O . ASN A 1 399 ? 0.021 -16.133 -5.063 1.00 89.25 399 ASN A O 1
ATOM 3082 N N . GLU A 1 400 ? 2.017 -15.152 -4.769 1.00 92.69 400 GLU A N 1
ATOM 3083 C CA . GLU A 1 400 ? 1.493 -13.924 -4.198 1.00 92.69 400 GLU A CA 1
ATOM 3084 C C . GLU A 1 400 ? 2.395 -12.743 -4.539 1.00 92.69 400 GLU A C 1
ATOM 3086 O O . GLU A 1 400 ? 3.620 -12.798 -4.449 1.00 92.69 400 GLU A O 1
ATOM 3091 N N . ARG A 1 401 ? 1.772 -11.621 -4.880 1.00 95.44 401 ARG A N 1
ATOM 3092 C CA . ARG A 1 401 ? 2.439 -10.328 -4.928 1.00 95.44 401 ARG A CA 1
ATOM 3093 C C . ARG A 1 401 ? 1.514 -9.284 -4.330 1.00 95.44 401 ARG A C 1
ATOM 3095 O O . ARG A 1 401 ? 0.444 -9.050 -4.877 1.00 95.44 401 ARG A O 1
ATOM 3102 N N . ILE A 1 402 ? 1.876 -8.720 -3.181 1.00 97.38 402 ILE A N 1
ATOM 3103 C CA . ILE A 1 402 ? 0.984 -7.871 -2.373 1.00 97.38 402 ILE A CA 1
ATOM 3104 C C . ILE A 1 402 ? 1.787 -6.748 -1.724 1.00 97.38 402 ILE A C 1
ATOM 3106 O O . ILE A 1 402 ? 2.952 -6.924 -1.367 1.00 97.38 402 ILE A O 1
ATOM 3110 N N . ARG A 1 403 ? 1.153 -5.588 -1.552 1.00 98.12 403 ARG A N 1
ATOM 3111 C CA . ARG A 1 403 ? 1.652 -4.500 -0.710 1.00 98.12 403 ARG A CA 1
ATOM 3112 C C . ARG A 1 403 ? 0.802 -4.388 0.547 1.00 98.12 403 ARG A C 1
ATOM 3114 O O . ARG A 1 403 ? -0.414 -4.248 0.455 1.00 98.12 403 ARG A O 1
ATOM 3121 N N . PHE A 1 404 ? 1.452 -4.388 1.701 1.00 98.62 404 PHE A N 1
ATOM 3122 C CA . PHE A 1 404 ? 0.823 -4.168 3.001 1.00 98.62 404 PHE A CA 1
ATOM 3123 C C . PHE A 1 404 ? 1.158 -2.767 3.486 1.00 98.62 404 PHE A C 1
ATOM 3125 O O . PHE A 1 404 ? 2.342 -2.441 3.580 1.00 98.62 404 PHE A O 1
ATOM 3132 N N . ARG A 1 405 ? 0.153 -1.937 3.779 1.00 98.44 405 ARG A N 1
ATOM 3133 C CA . ARG A 1 405 ? 0.355 -0.570 4.281 1.00 98.44 405 ARG A CA 1
ATOM 3134 C C . ARG A 1 405 ? 0.075 -0.502 5.774 1.00 98.44 405 ARG A C 1
ATOM 3136 O O . ARG A 1 405 ? -0.935 -1.019 6.236 1.00 98.44 405 ARG A O 1
ATOM 3143 N N . TYR A 1 406 ? 0.946 0.192 6.496 1.00 98.69 406 TYR A N 1
ATOM 3144 C CA . TYR A 1 406 ? 0.830 0.477 7.921 1.00 98.69 406 TYR A CA 1
ATOM 3145 C C . TYR A 1 406 ? 0.786 1.992 8.124 1.00 98.69 406 TYR A C 1
ATOM 3147 O O . TYR A 1 406 ? 1.659 2.721 7.638 1.00 98.69 406 TYR A O 1
ATOM 3155 N N . LEU A 1 407 ? -0.229 2.466 8.842 1.00 98.00 407 LEU A N 1
ATOM 3156 C CA . LEU A 1 407 ? -0.467 3.880 9.122 1.00 98.00 407 LEU A CA 1
ATOM 3157 C C . LEU A 1 407 ? -0.604 4.155 10.625 1.00 98.00 407 LEU A C 1
ATOM 3159 O O . LEU A 1 407 ? -0.756 3.258 11.450 1.00 98.00 407 LEU A O 1
ATOM 3163 N N . HIS A 1 408 ? -0.523 5.442 10.964 1.00 97.75 408 HIS A N 1
ATOM 3164 C CA . HIS A 1 408 ? -0.640 6.012 12.314 1.00 97.75 408 HIS A CA 1
ATOM 3165 C C . HIS A 1 408 ? 0.480 5.701 13.309 1.00 97.75 408 HIS A C 1
ATOM 3167 O O . HIS A 1 408 ? 0.466 6.204 14.435 1.00 97.75 408 HIS A O 1
ATOM 3173 N N . MET A 1 409 ? 1.503 4.977 12.869 1.00 97.94 409 MET A N 1
ATOM 3174 C CA . MET A 1 409 ? 2.783 4.824 13.561 1.00 97.94 409 MET A CA 1
ATOM 3175 C C . MET A 1 409 ? 3.628 6.111 13.452 1.00 97.94 409 MET A C 1
ATOM 3177 O O . MET A 1 409 ? 3.276 7.024 12.710 1.00 97.94 409 MET A O 1
ATOM 3181 N N . LEU A 1 410 ? 4.744 6.210 14.184 1.00 96.50 410 LEU A N 1
ATOM 3182 C CA . LEU A 1 410 ? 5.570 7.427 14.235 1.00 96.50 410 LEU A CA 1
ATOM 3183 C C . LEU A 1 410 ? 6.587 7.506 13.070 1.00 96.50 410 LEU A C 1
ATOM 3185 O O . LEU A 1 410 ? 7.589 6.789 13.102 1.00 96.50 410 LEU A O 1
ATOM 3189 N N . PRO A 1 411 ? 6.455 8.434 12.095 1.00 95.94 411 PRO A N 1
ATOM 3190 C CA . PRO A 1 411 ? 7.343 8.460 10.923 1.00 95.94 411 PRO A CA 1
ATOM 3191 C C . PRO A 1 411 ? 8.799 8.814 11.244 1.00 95.94 411 PRO A C 1
ATOM 3193 O O . PRO A 1 411 ? 9.725 8.360 10.575 1.00 95.94 411 PRO A O 1
ATOM 3196 N N . LYS A 1 412 ? 9.025 9.609 12.298 1.00 95.44 412 LYS A N 1
ATOM 3197 C CA . LYS A 1 412 ? 10.383 9.916 12.771 1.00 95.44 412 LYS A CA 1
ATOM 3198 C C . LYS A 1 412 ? 11.112 8.663 13.257 1.00 95.44 412 LYS A C 1
ATOM 3200 O O . LYS A 1 412 ? 12.310 8.551 13.026 1.00 95.44 412 LYS A O 1
ATOM 3205 N N . GLN A 1 413 ? 10.385 7.729 13.872 1.00 95.81 413 GLN A N 1
ATOM 3206 C CA . GLN A 1 413 ? 10.943 6.458 14.322 1.00 95.81 413 GLN A CA 1
ATOM 3207 C C . GLN A 1 413 ? 11.313 5.575 13.126 1.00 95.81 413 GLN A C 1
ATOM 3209 O O . GLN A 1 413 ? 12.417 5.055 13.088 1.00 95.81 413 GLN A O 1
ATOM 3214 N N . PHE A 1 414 ? 10.470 5.514 12.087 1.00 96.69 414 PHE A N 1
ATOM 3215 C CA . PHE A 1 414 ? 10.820 4.812 10.846 1.00 96.69 414 PHE A CA 1
ATOM 3216 C C . PHE A 1 414 ? 12.133 5.308 10.238 1.00 96.69 414 PHE A C 1
ATOM 3218 O O . PHE A 1 414 ? 12.955 4.506 9.807 1.00 96.69 414 PHE A O 1
ATOM 3225 N N . ASN A 1 415 ? 12.347 6.626 10.213 1.00 95.44 415 ASN A N 1
ATOM 3226 C CA . ASN A 1 415 ? 13.595 7.194 9.704 1.00 95.44 415 ASN A CA 1
ATOM 3227 C C . ASN A 1 415 ? 14.796 6.812 10.583 1.00 95.44 415 ASN A C 1
ATOM 3229 O O . ASN A 1 415 ? 15.845 6.476 10.042 1.00 95.44 415 ASN A O 1
ATOM 3233 N N . ALA A 1 416 ? 14.636 6.834 11.909 1.00 96.12 416 ALA A N 1
ATOM 3234 C CA . ALA A 1 416 ? 15.682 6.429 12.847 1.00 96.12 416 ALA A CA 1
ATOM 3235 C C . ALA A 1 416 ? 16.043 4.937 12.717 1.00 96.12 416 ALA A C 1
ATOM 3237 O O . ALA A 1 416 ? 17.217 4.589 12.781 1.00 96.12 416 ALA A O 1
ATOM 3238 N N . ASP A 1 417 ? 15.053 4.083 12.450 1.00 96.06 417 ASP A N 1
ATOM 3239 C CA . ASP A 1 417 ? 15.222 2.628 12.314 1.00 96.06 417 ASP A CA 1
ATOM 3240 C C . ASP A 1 417 ? 15.629 2.190 10.893 1.00 96.06 417 ASP A C 1
ATOM 3242 O O . ASP A 1 417 ? 15.727 0.995 10.596 1.00 96.06 417 ASP A O 1
ATOM 3246 N N . GLY A 1 418 ? 15.830 3.148 9.980 1.00 95.94 418 GLY A N 1
ATOM 3247 C CA . GLY A 1 418 ? 16.170 2.876 8.584 1.00 95.94 418 GLY A CA 1
ATOM 3248 C C . GLY A 1 418 ? 15.043 2.217 7.780 1.00 95.94 418 GLY A C 1
ATOM 3249 O O . GLY A 1 418 ? 15.315 1.616 6.746 1.00 95.94 418 GLY A O 1
ATOM 3250 N N . MET A 1 419 ? 13.783 2.325 8.217 1.00 97.06 419 MET A N 1
ATOM 3251 C CA . MET A 1 419 ? 12.586 1.821 7.523 1.00 97.06 419 MET A CA 1
ATOM 3252 C C . MET A 1 419 ? 12.260 2.682 6.296 1.00 97.06 419 MET A C 1
ATOM 3254 O O . MET A 1 419 ? 11.274 3.426 6.251 1.00 97.06 419 MET A O 1
ATOM 3258 N N . VAL A 1 420 ? 13.135 2.608 5.301 1.00 95.62 420 VAL A N 1
ATOM 3259 C CA . VAL A 1 420 ? 13.040 3.286 4.009 1.00 95.62 420 VAL A CA 1
ATOM 3260 C C . VAL A 1 420 ? 13.186 2.272 2.878 1.00 95.62 420 VAL A C 1
ATOM 3262 O O . VAL A 1 420 ? 13.586 1.127 3.103 1.00 95.62 420 VAL A O 1
ATOM 3265 N N . SER A 1 421 ? 12.815 2.696 1.670 1.00 95.75 421 SER A N 1
ATOM 3266 C CA . SER A 1 421 ? 12.882 1.897 0.447 1.00 95.75 421 SER A CA 1
ATOM 3267 C C . SER A 1 421 ? 14.164 1.061 0.343 1.00 95.75 421 SER A C 1
ATOM 3269 O O . SER A 1 421 ? 15.261 1.591 0.493 1.00 95.75 421 SER A O 1
ATOM 3271 N N . GLY A 1 422 ? 14.002 -0.246 0.109 1.00 92.88 422 GLY A N 1
ATOM 3272 C CA . GLY A 1 422 ? 15.098 -1.206 -0.075 1.00 92.88 422 GLY A CA 1
ATOM 3273 C C . GLY A 1 422 ? 15.445 -2.043 1.163 1.00 92.88 422 GLY A C 1
ATOM 3274 O O . GLY A 1 422 ? 16.028 -3.116 1.014 1.00 92.88 422 GLY A O 1
ATOM 3275 N N . ARG A 1 423 ? 15.050 -1.628 2.377 1.00 97.12 423 ARG A N 1
ATOM 3276 C CA . ARG A 1 423 ? 15.260 -2.437 3.592 1.00 97.12 423 ARG A CA 1
ATOM 3277 C C . ARG A 1 423 ? 14.436 -3.722 3.527 1.00 97.12 423 ARG A C 1
ATOM 3279 O O . ARG A 1 423 ? 13.217 -3.663 3.408 1.00 97.12 423 ARG A O 1
ATOM 3286 N N . LEU A 1 424 ? 15.085 -4.875 3.652 1.00 97.75 424 LEU A N 1
ATOM 3287 C CA . LEU A 1 424 ? 14.399 -6.163 3.755 1.00 97.75 424 LEU A CA 1
ATOM 3288 C C . LEU A 1 424 ? 13.912 -6.401 5.188 1.00 97.75 424 LEU A C 1
ATOM 3290 O O . LEU A 1 424 ? 14.592 -6.031 6.144 1.00 97.75 424 LEU A O 1
ATOM 3294 N N . VAL A 1 425 ? 12.749 -7.032 5.318 1.00 98.44 425 VAL A N 1
ATOM 3295 C CA . VAL A 1 425 ? 12.129 -7.417 6.593 1.00 98.44 425 VAL A CA 1
ATOM 3296 C C . VAL A 1 425 ? 11.715 -8.877 6.569 1.00 98.44 425 VAL A C 1
ATOM 3298 O O . VAL A 1 425 ? 11.377 -9.416 5.511 1.00 98.44 425 VAL A O 1
ATOM 3301 N N . ARG A 1 426 ? 11.703 -9.503 7.747 1.00 98.56 426 ARG A N 1
ATOM 3302 C CA . ARG A 1 426 ? 11.155 -10.853 7.931 1.00 98.56 426 ARG A CA 1
ATOM 3303 C C . ARG A 1 426 ? 9.789 -10.821 8.602 1.00 98.56 426 ARG A C 1
ATOM 3305 O O . ARG A 1 426 ? 9.538 -9.993 9.472 1.00 98.56 426 ARG A O 1
ATOM 3312 N N . GLN A 1 427 ? 8.924 -11.766 8.260 1.00 98.50 427 GLN A N 1
ATOM 3313 C CA . GLN A 1 427 ? 7.644 -11.983 8.916 1.00 98.50 427 GLN A CA 1
ATOM 3314 C C . GLN A 1 427 ? 7.840 -12.101 10.437 1.00 98.50 427 GLN A C 1
ATOM 3316 O O . GLN A 1 427 ? 8.620 -12.920 10.918 1.00 98.50 427 GLN A O 1
ATOM 3321 N N . GLY A 1 428 ? 7.100 -11.300 11.203 1.00 98.56 428 GLY A N 1
ATOM 3322 C CA . GLY A 1 428 ? 7.194 -11.238 12.662 1.00 98.56 428 GLY A CA 1
ATOM 3323 C C . GLY A 1 428 ? 8.261 -10.280 13.206 1.00 98.56 428 GLY A C 1
ATOM 3324 O O . GLY A 1 428 ? 8.272 -10.040 14.412 1.00 98.56 428 GLY A O 1
ATOM 3325 N N . GLU A 1 429 ? 9.118 -9.698 12.361 1.00 98.69 429 GLU A N 1
ATOM 3326 C CA . GLU A 1 429 ? 10.044 -8.637 12.769 1.00 98.69 429 GLU A CA 1
ATOM 3327 C C . GLU A 1 429 ? 9.266 -7.417 13.273 1.00 98.69 429 GLU A C 1
ATOM 3329 O O . GLU A 1 429 ? 8.293 -7.002 12.646 1.00 98.69 429 GLU A O 1
ATOM 3334 N N . ILE A 1 430 ? 9.697 -6.822 14.388 1.00 98.69 430 ILE A N 1
ATOM 3335 C CA . ILE A 1 430 ? 9.114 -5.575 14.894 1.00 98.69 430 ILE A CA 1
ATOM 3336 C C . ILE A 1 430 ? 9.517 -4.434 13.960 1.00 98.69 430 ILE A C 1
ATOM 3338 O O . ILE A 1 430 ? 10.697 -4.131 13.813 1.00 98.69 430 ILE A O 1
ATOM 3342 N N . ILE A 1 431 ? 8.523 -3.780 13.365 1.00 98.31 431 ILE A N 1
ATOM 3343 C CA . ILE A 1 431 ? 8.709 -2.677 12.407 1.00 98.31 431 ILE A CA 1
ATOM 3344 C C . ILE A 1 431 ? 8.294 -1.318 12.975 1.00 98.31 431 ILE A C 1
ATOM 3346 O O . ILE A 1 431 ? 8.447 -0.291 12.321 1.00 98.31 431 ILE A O 1
ATOM 3350 N N . GLY A 1 432 ? 7.761 -1.301 14.195 1.00 97.94 432 GLY A N 1
ATOM 3351 C CA . GLY A 1 432 ? 7.488 -0.093 14.959 1.00 97.94 432 GLY A CA 1
ATOM 3352 C C . GLY A 1 432 ? 6.405 -0.337 16.000 1.00 97.94 432 GLY A C 1
ATOM 3353 O O . GLY A 1 432 ? 6.223 -1.459 16.471 1.00 97.94 432 GLY A O 1
ATOM 3354 N N . LYS A 1 433 ? 5.687 0.723 16.378 1.00 98.50 433 LYS A N 1
ATOM 3355 C CA . LYS A 1 433 ? 4.670 0.670 17.432 1.00 98.50 433 LYS A CA 1
ATOM 3356 C C . LYS A 1 433 ? 3.366 1.314 16.998 1.00 98.50 433 LYS A C 1
ATOM 3358 O O . LYS A 1 433 ? 3.381 2.281 16.235 1.00 98.50 433 LYS A O 1
ATOM 3363 N N . VAL A 1 434 ? 2.260 0.803 17.535 1.00 98.62 434 VAL A N 1
ATOM 3364 C CA . VAL A 1 434 ? 0.927 1.401 17.392 1.00 98.62 434 VAL A CA 1
ATOM 3365 C C . VAL A 1 434 ? 1.003 2.857 17.826 1.00 98.62 434 VAL A C 1
ATOM 3367 O O . VAL A 1 434 ? 1.663 3.172 18.814 1.00 98.62 434 VAL A O 1
ATOM 3370 N N . GLY A 1 435 ? 0.355 3.757 17.102 1.00 97.94 435 GLY A N 1
ATOM 3371 C CA . GLY A 1 435 ? 0.461 5.182 17.370 1.00 97.94 435 GLY A CA 1
ATOM 3372 C C . GLY A 1 435 ? -0.862 5.899 17.200 1.00 97.94 435 GLY A C 1
ATOM 3373 O O . GLY A 1 435 ? -1.926 5.293 17.202 1.00 97.94 435 GLY A O 1
ATOM 3374 N N . ASN A 1 436 ? -0.775 7.218 17.118 1.00 97.06 436 ASN A N 1
ATOM 3375 C CA . ASN A 1 436 ? -1.910 8.103 16.881 1.00 97.06 436 ASN A CA 1
ATOM 3376 C C . ASN A 1 436 ? -1.535 9.247 15.925 1.00 97.06 436 ASN A C 1
ATOM 3378 O O . ASN A 1 436 ? -2.076 10.360 15.997 1.00 97.06 436 ASN A O 1
ATOM 3382 N N . PHE A 1 437 ? -0.544 8.991 15.068 1.00 97.25 437 PHE A N 1
ATOM 3383 C CA . PHE A 1 437 ? 0.001 9.979 14.153 1.00 97.25 437 PHE A CA 1
ATOM 3384 C C . PHE A 1 437 ? -0.932 10.175 12.958 1.00 97.25 437 PHE A C 1
ATOM 3386 O O . PHE A 1 437 ? -1.303 9.233 12.264 1.00 97.25 437 PHE A O 1
ATOM 3393 N N . PHE A 1 438 ? -1.294 11.417 12.673 1.00 93.81 438 PHE A N 1
ATOM 3394 C CA . PHE A 1 438 ? -1.964 11.775 11.428 1.00 93.81 438 PHE A CA 1
ATOM 3395 C C . PHE A 1 438 ? -1.592 13.212 11.094 1.00 93.81 438 PHE A C 1
ATOM 3397 O O . PHE A 1 438 ? -2.117 14.143 11.715 1.00 93.81 438 PHE A O 1
ATOM 3404 N N . ARG A 1 439 ? -0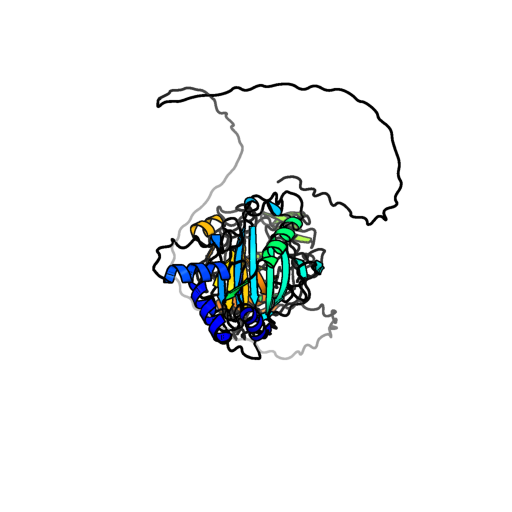.616 13.404 10.192 1.00 91.69 439 ARG A N 1
ATOM 3405 C CA . ARG A 1 439 ? 0.108 14.676 9.940 1.00 91.69 439 ARG A CA 1
ATOM 3406 C C . ARG A 1 439 ? 0.912 15.231 11.120 1.00 91.69 439 ARG A C 1
ATOM 3408 O O . ARG A 1 439 ? 1.925 15.897 10.933 1.00 91.69 439 ARG A O 1
ATOM 3415 N N . ARG A 1 440 ? 0.447 14.981 12.340 1.00 94.06 440 ARG A N 1
ATOM 3416 C CA . ARG A 1 440 ? 1.064 15.294 13.626 1.00 94.06 440 ARG A CA 1
ATOM 3417 C C . ARG A 1 440 ? 0.709 14.203 14.630 1.00 94.06 440 ARG A C 1
ATOM 3419 O O . ARG A 1 440 ? -0.276 13.483 14.456 1.00 94.06 440 ARG A O 1
ATOM 3426 N N . GLU A 1 441 ? 1.476 14.115 15.706 1.00 93.19 441 GLU A N 1
ATOM 3427 C CA . GLU A 1 441 ? 1.131 13.258 16.842 1.00 93.19 441 GLU A CA 1
ATOM 3428 C C . GLU A 1 441 ? -0.216 13.663 17.448 1.00 93.19 441 GLU A C 1
ATOM 3430 O O . GLU A 1 441 ? -0.585 14.842 17.432 1.00 93.19 441 GLU A O 1
ATOM 3435 N N . ARG A 1 442 ? -0.952 12.680 17.984 1.00 92.69 442 ARG A N 1
ATOM 3436 C CA . ARG A 1 442 ? -2.318 12.852 18.514 1.00 92.69 442 ARG A CA 1
ATOM 3437 C C . ARG A 1 442 ? -3.321 13.387 17.484 1.00 92.69 442 ARG A C 1
ATOM 3439 O O . ARG A 1 442 ? -4.367 13.914 17.865 1.00 92.69 442 ARG A O 1
ATOM 3446 N N . GLY A 1 443 ? -3.011 13.258 16.192 1.00 93.88 443 GLY A N 1
ATOM 3447 C CA . GLY A 1 443 ? -3.875 13.668 15.087 1.00 93.88 443 GLY A CA 1
ATOM 3448 C C . GLY A 1 443 ? -5.068 12.736 14.865 1.00 93.88 443 GLY A C 1
ATOM 3449 O O . GLY A 1 443 ? -6.066 13.164 14.294 1.00 93.88 443 GLY A O 1
ATOM 3450 N N . THR A 1 444 ? -4.981 11.494 15.342 1.00 95.12 444 THR A N 1
ATOM 3451 C CA . THR A 1 444 ? -6.066 10.504 15.326 1.00 95.12 444 THR A CA 1
ATOM 3452 C C . THR A 1 444 ? -6.134 9.754 16.666 1.00 95.12 444 THR A C 1
ATOM 3454 O O . THR A 1 444 ? -5.466 10.171 17.617 1.00 95.12 444 THR A O 1
ATOM 3457 N N . THR A 1 445 ? -6.968 8.723 16.787 1.00 96.00 445 THR A N 1
ATOM 3458 C CA . THR A 1 445 ? -7.008 7.777 17.919 1.00 96.00 445 THR A CA 1
ATOM 3459 C C . THR A 1 445 ? -5.769 6.877 17.972 1.00 96.00 445 THR A C 1
ATOM 3461 O O . THR A 1 445 ? -4.921 6.897 17.091 1.00 96.00 445 THR A O 1
ATOM 3464 N N . TYR A 1 446 ? -5.618 6.125 19.052 1.00 97.88 446 TYR A N 1
ATOM 3465 C CA . TYR A 1 446 ? -4.587 5.136 19.274 1.00 97.88 446 TYR A CA 1
ATOM 3466 C C . TYR A 1 446 ? -4.983 3.803 18.644 1.00 97.88 446 TYR A C 1
ATOM 3468 O O . TYR A 1 446 ? -5.748 3.025 19.222 1.00 97.88 446 TYR A O 1
ATOM 3476 N N . HIS A 1 447 ? -4.457 3.558 17.449 1.00 98.50 447 HIS A N 1
ATOM 3477 C CA . HIS A 1 447 ? -4.716 2.356 16.668 1.00 98.50 447 HIS A CA 1
ATOM 3478 C C . HIS A 1 447 ? -3.662 2.174 15.576 1.00 98.50 447 HIS A C 1
ATOM 3480 O O . HIS A 1 447 ? -2.870 3.068 15.271 1.00 98.50 447 HIS A O 1
ATOM 3486 N N . LEU A 1 448 ? -3.645 0.980 14.997 1.00 98.75 448 LEU A N 1
ATOM 3487 C CA . LEU A 1 448 ? -2.978 0.709 13.734 1.00 98.75 448 LEU A CA 1
ATOM 3488 C C . LEU A 1 448 ? -4.028 0.775 12.627 1.00 98.75 448 LEU A C 1
ATOM 3490 O O . LEU A 1 448 ? -5.073 0.145 12.752 1.00 98.75 448 LEU A O 1
ATOM 3494 N N . HIS A 1 449 ? -3.740 1.485 11.543 1.00 98.69 449 HIS A N 1
ATOM 3495 C CA . HIS A 1 449 ? -4.501 1.356 10.301 1.00 98.69 449 HIS A CA 1
ATOM 3496 C C . HIS A 1 449 ? -3.709 0.481 9.332 1.00 98.69 449 HIS A C 1
ATOM 3498 O O . HIS A 1 449 ? -2.508 0.711 9.140 1.00 98.69 449 HIS A O 1
ATOM 3504 N N . PHE A 1 450 ? -4.358 -0.552 8.800 1.00 98.81 450 PHE A N 1
ATOM 3505 C CA . PHE A 1 450 ? -3.717 -1.617 8.040 1.00 98.81 450 PHE A CA 1
ATOM 3506 C C . PHE A 1 450 ? -4.473 -1.945 6.752 1.00 98.81 450 PHE A C 1
ATOM 3508 O O . PHE A 1 450 ? -5.662 -2.269 6.791 1.00 98.81 450 PHE A O 1
ATOM 3515 N N . ASP A 1 451 ? -3.749 -1.942 5.628 1.00 97.00 451 ASP A N 1
ATOM 3516 C CA . ASP A 1 451 ? -4.341 -2.027 4.289 1.00 97.00 451 ASP A CA 1
ATOM 3517 C C . ASP A 1 451 ? -3.605 -3.024 3.401 1.00 97.00 451 ASP A C 1
ATOM 3519 O O . ASP A 1 451 ? -2.408 -3.274 3.574 1.00 97.00 451 ASP A O 1
ATOM 3523 N N . LEU A 1 452 ? -4.309 -3.530 2.388 1.00 97.75 452 LEU A N 1
ATOM 3524 C CA . LEU A 1 452 ? -3.754 -4.387 1.345 1.00 97.75 452 LEU A CA 1
ATOM 3525 C C . LEU A 1 452 ? -3.921 -3.731 -0.029 1.00 97.75 452 LEU A C 1
ATOM 3527 O O . LEU A 1 452 ? -4.991 -3.214 -0.348 1.00 97.75 452 LEU A O 1
ATOM 3531 N N . GLN A 1 453 ? -2.886 -3.813 -0.867 1.00 97.56 453 GLN A N 1
ATOM 3532 C CA . GLN A 1 453 ? -3.001 -3.597 -2.308 1.00 97.56 453 GLN A CA 1
ATOM 3533 C C . GLN A 1 453 ? -2.501 -4.808 -3.083 1.00 97.56 453 GLN A C 1
ATOM 3535 O O . GLN A 1 453 ? -1.469 -5.390 -2.745 1.00 97.56 453 GLN A O 1
ATOM 3540 N N . VAL A 1 454 ? -3.187 -5.120 -4.176 1.00 96.94 454 VAL A N 1
ATOM 3541 C CA . VAL A 1 454 ? -2.820 -6.201 -5.095 1.00 96.94 454 VAL A CA 1
ATOM 3542 C C . VAL A 1 454 ? -2.599 -5.661 -6.511 1.00 96.94 454 VAL A C 1
ATOM 3544 O O . VAL A 1 454 ? -3.250 -4.681 -6.890 1.00 96.94 454 VAL A O 1
ATOM 3547 N N . PRO A 1 455 ? -1.678 -6.239 -7.304 1.00 95.88 455 PRO A N 1
ATOM 3548 C CA . PRO A 1 455 ? -1.498 -5.871 -8.698 1.00 95.88 455 PRO A CA 1
ATOM 3549 C C . PRO A 1 455 ? -2.635 -6.460 -9.536 1.00 95.88 455 PRO A C 1
ATOM 3551 O O . PRO A 1 455 ? -2.949 -7.643 -9.452 1.00 95.88 455 PRO A O 1
ATOM 3554 N N . THR A 1 456 ? -3.251 -5.625 -10.362 1.00 94.81 456 THR A N 1
ATOM 3555 C CA . THR A 1 456 ? -4.392 -5.970 -11.220 1.00 94.81 456 THR A CA 1
ATOM 3556 C C . THR A 1 456 ? -4.154 -5.405 -12.619 1.00 94.81 456 THR A C 1
ATOM 3558 O O . THR A 1 456 ? -3.210 -4.640 -12.842 1.00 94.81 456 THR A O 1
ATOM 3561 N N . LYS A 1 457 ? -5.062 -5.673 -13.564 1.00 91.44 457 LYS A N 1
ATOM 3562 C CA . LYS A 1 457 ? -5.043 -5.010 -14.883 1.00 91.44 457 LYS A CA 1
ATOM 3563 C C . LYS A 1 457 ? -5.214 -3.478 -14.818 1.00 91.44 457 LYS A C 1
ATOM 3565 O O . LYS A 1 457 ? -4.975 -2.803 -15.813 1.00 91.44 457 LYS A O 1
ATOM 3570 N N . TYR A 1 458 ? -5.618 -2.938 -13.664 1.00 90.81 458 TYR A N 1
ATOM 3571 C CA . TYR A 1 458 ? -5.773 -1.505 -13.378 1.00 90.81 458 TYR A CA 1
ATOM 3572 C C . TYR A 1 458 ? -4.597 -0.933 -12.549 1.00 90.81 458 TYR A C 1
ATOM 3574 O O . TYR A 1 458 ? -4.661 0.179 -12.021 1.00 90.81 458 TYR A O 1
ATOM 3582 N N . GLY A 1 459 ? -3.514 -1.703 -12.393 1.00 92.38 459 GLY A N 1
ATOM 3583 C CA . GLY A 1 459 ? -2.405 -1.389 -11.494 1.00 92.38 459 GLY A CA 1
ATOM 3584 C C . GLY A 1 459 ? -2.661 -1.869 -10.063 1.00 92.38 459 GLY A C 1
ATOM 3585 O O . GLY A 1 459 ? -3.407 -2.821 -9.842 1.00 92.38 459 GLY A O 1
ATOM 3586 N N . TRP A 1 460 ? -2.021 -1.225 -9.084 1.00 94.06 460 TRP A N 1
ATOM 3587 C CA . TRP A 1 460 ? -2.164 -1.561 -7.663 1.00 94.06 460 TRP A CA 1
ATOM 3588 C C . TRP A 1 460 ? -3.486 -1.041 -7.101 1.00 94.06 460 TRP A C 1
ATOM 3590 O O . TRP A 1 460 ? -3.684 0.168 -7.051 1.00 94.06 460 TRP A O 1
ATOM 3600 N N . VAL A 1 461 ? -4.379 -1.931 -6.679 1.00 95.31 461 VAL A N 1
ATOM 3601 C CA . VAL A 1 461 ? -5.727 -1.581 -6.195 1.00 95.31 461 VAL A CA 1
ATOM 3602 C C . VAL A 1 461 ? -5.860 -1.959 -4.725 1.00 95.31 461 VAL A C 1
ATOM 3604 O O . VAL A 1 461 ? -5.428 -3.048 -4.345 1.00 95.31 461 VAL A O 1
ATOM 3607 N N . PHE A 1 462 ? -6.439 -1.074 -3.903 1.00 96.19 462 PHE A N 1
ATOM 3608 C CA . PHE A 1 462 ? -6.776 -1.404 -2.512 1.00 96.19 462 PHE A CA 1
ATOM 3609 C C . PHE A 1 462 ? -7.875 -2.462 -2.458 1.00 96.19 462 PHE A C 1
ATOM 3611 O O . PHE A 1 462 ? -8.882 -2.320 -3.143 1.00 96.19 462 PHE A O 1
ATOM 3618 N N . VAL A 1 463 ? -7.714 -3.470 -1.605 1.00 97.12 463 VAL A N 1
ATOM 3619 C CA . VAL A 1 463 ? -8.712 -4.525 -1.361 1.00 97.12 463 VAL A CA 1
ATOM 3620 C C . VAL A 1 463 ? -9.047 -4.610 0.123 1.00 97.12 463 VAL A C 1
ATOM 3622 O O . VAL A 1 463 ? -8.264 -4.154 0.960 1.00 97.12 463 VAL A O 1
ATOM 3625 N N . ASN A 1 464 ? -10.206 -5.182 0.455 1.00 97.56 464 ASN A N 1
ATOM 3626 C CA . ASN A 1 464 ? -10.655 -5.275 1.839 1.00 97.56 464 ASN A CA 1
ATOM 3627 C C . ASN A 1 464 ? -9.749 -6.244 2.639 1.00 97.56 464 ASN A C 1
ATOM 3629 O O . ASN A 1 464 ? -9.698 -7.439 2.335 1.00 97.56 464 ASN A O 1
ATOM 3633 N N . PRO A 1 465 ? -9.023 -5.773 3.672 1.00 97.94 465 PRO A N 1
ATOM 3634 C CA . PRO A 1 465 ? -8.116 -6.617 4.443 1.00 97.94 465 PRO A CA 1
ATOM 3635 C C . PRO A 1 465 ? -8.837 -7.464 5.507 1.00 97.94 465 PRO A C 1
ATOM 3637 O O . PRO A 1 465 ? -8.200 -8.321 6.123 1.00 97.94 465 PRO A O 1
ATOM 3640 N N . TYR A 1 466 ? -10.131 -7.236 5.755 1.00 98.50 466 TYR A N 1
ATOM 3641 C CA . TYR A 1 466 ? -10.836 -7.709 6.947 1.00 98.50 466 TYR A CA 1
ATOM 3642 C C . TYR A 1 466 ? -10.766 -9.228 7.138 1.00 98.50 466 TYR A C 1
ATOM 3644 O O . TYR A 1 466 ? -10.277 -9.696 8.166 1.00 98.50 466 TYR A O 1
ATOM 3652 N N . MET A 1 467 ? -11.128 -10.024 6.127 1.00 97.94 467 MET A N 1
ATOM 3653 C CA . MET A 1 467 ? -11.059 -11.488 6.253 1.00 97.94 467 MET A CA 1
ATOM 3654 C C . MET A 1 467 ? -9.630 -12.037 6.254 1.00 97.94 467 MET A C 1
ATOM 3656 O O . MET A 1 467 ? -9.370 -13.087 6.847 1.00 97.94 467 MET A O 1
ATOM 3660 N N . THR A 1 468 ? -8.677 -11.298 5.681 1.00 98.12 468 THR A N 1
ATOM 3661 C CA . THR A 1 468 ? -7.248 -11.613 5.821 1.00 98.12 468 THR A CA 1
ATOM 3662 C C . THR A 1 468 ? -6.786 -11.441 7.272 1.00 98.12 468 THR A C 1
ATOM 3664 O O . THR A 1 468 ? -6.067 -12.294 7.799 1.00 98.12 468 THR A O 1
ATOM 3667 N N . LEU A 1 469 ? -7.255 -10.388 7.948 1.00 98.75 469 LEU A N 1
ATOM 3668 C CA . LEU A 1 469 ? -6.986 -10.126 9.361 1.00 98.75 469 LEU A CA 1
ATOM 3669 C C . LEU A 1 469 ? -7.684 -11.120 10.288 1.00 98.75 469 LEU A C 1
ATOM 3671 O O . LEU A 1 469 ? -7.030 -11.613 11.203 1.00 98.75 469 LEU A O 1
ATOM 3675 N N . VAL A 1 470 ? -8.954 -11.459 10.038 1.00 98.62 470 VAL A N 1
ATOM 3676 C CA . VAL A 1 470 ? -9.685 -12.488 10.800 1.00 98.62 470 VAL A CA 1
ATOM 3677 C C . VAL A 1 470 ? -8.911 -13.804 10.765 1.00 98.62 470 VAL A C 1
ATOM 3679 O O . VAL A 1 470 ? -8.523 -14.308 11.815 1.00 98.62 470 VAL A O 1
ATOM 3682 N N . ALA A 1 471 ? -8.585 -14.321 9.575 1.00 98.25 471 ALA A N 1
ATOM 3683 C CA . ALA A 1 471 ? -7.855 -15.583 9.450 1.00 98.25 471 ALA A CA 1
ATOM 3684 C C . ALA A 1 471 ? -6.469 -15.534 10.129 1.00 98.25 471 ALA A C 1
ATOM 3686 O O . ALA A 1 471 ? -6.017 -16.517 10.718 1.00 98.25 471 ALA A O 1
ATOM 3687 N N . ALA A 1 472 ? -5.775 -14.394 10.061 1.00 98.44 472 ALA A N 1
ATOM 3688 C CA . ALA A 1 472 ? -4.492 -14.206 10.735 1.00 98.44 472 ALA A CA 1
ATOM 3689 C C . ALA A 1 472 ? -4.615 -14.155 12.262 1.00 98.44 472 ALA A C 1
ATOM 3691 O O . ALA A 1 472 ? -3.757 -14.702 12.959 1.00 98.44 472 ALA A O 1
ATOM 3692 N N . TYR A 1 473 ? -5.670 -13.528 12.775 1.00 98.69 473 TYR A N 1
ATOM 3693 C CA . TYR A 1 473 ? -5.937 -13.443 14.201 1.00 98.69 473 TYR A CA 1
ATOM 3694 C C . TYR A 1 473 ? -6.333 -14.797 14.785 1.00 98.69 473 TYR A C 1
ATOM 3696 O O . TYR A 1 473 ? -5.806 -15.181 15.823 1.00 98.69 473 TYR A O 1
ATOM 3704 N N . GLU A 1 474 ? -7.147 -15.579 14.075 1.00 98.56 474 GLU A N 1
ATOM 3705 C CA . GLU A 1 474 ? -7.477 -16.952 14.473 1.00 98.56 474 GLU A CA 1
ATOM 3706 C C . GLU A 1 474 ? -6.225 -17.813 14.637 1.00 98.56 474 GLU A C 1
ATOM 3708 O O . GLU A 1 474 ? -6.076 -18.521 15.631 1.00 98.56 474 GLU A O 1
ATOM 3713 N N . ARG A 1 475 ? -5.278 -17.721 13.693 1.00 97.62 475 ARG A N 1
ATOM 3714 C CA . ARG A 1 475 ? -3.983 -18.409 13.808 1.00 97.62 475 ARG A CA 1
ATOM 3715 C C . ARG A 1 475 ? -3.163 -17.910 14.998 1.00 97.62 475 ARG A C 1
ATOM 3717 O O . ARG A 1 475 ? -2.500 -18.719 15.641 1.00 97.62 475 ARG A O 1
ATOM 3724 N N . LEU A 1 476 ? -3.201 -16.607 15.294 1.00 97.56 476 LEU A N 1
ATOM 3725 C CA . LEU A 1 476 ? -2.505 -16.022 16.443 1.00 97.56 476 LEU A CA 1
ATOM 3726 C C . LEU A 1 476 ? -3.056 -16.564 17.770 1.00 97.56 476 LEU A C 1
ATOM 3728 O O . LEU A 1 476 ? -2.273 -16.967 18.626 1.00 97.56 476 LEU A O 1
ATOM 3732 N N . ILE A 1 477 ? -4.382 -16.606 17.920 1.00 97.56 477 ILE A N 1
ATOM 3733 C CA . ILE A 1 477 ? -5.048 -17.080 19.145 1.00 97.56 477 ILE A CA 1
ATOM 3734 C C . ILE A 1 477 ? -5.263 -18.600 19.169 1.00 97.56 477 ILE A C 1
ATOM 3736 O O . ILE A 1 477 ? -5.761 -19.126 20.157 1.00 97.56 477 ILE A O 1
ATOM 3740 N N . ARG A 1 478 ? -4.891 -19.301 18.088 1.00 96.94 478 ARG A N 1
ATOM 3741 C CA . ARG A 1 478 ? -5.093 -20.745 17.875 1.00 96.94 478 ARG A CA 1
ATOM 3742 C C . ARG A 1 478 ? -6.555 -21.189 18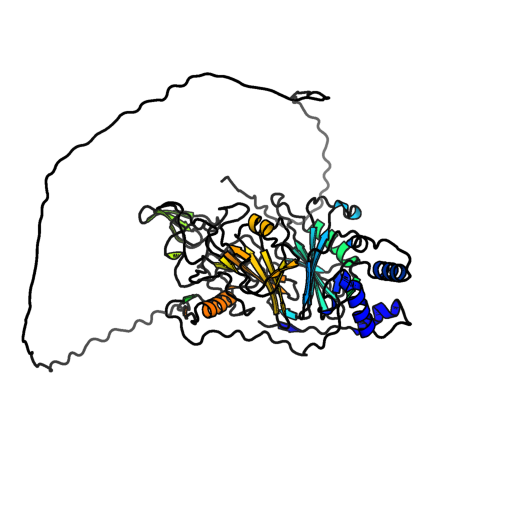.007 1.00 96.94 478 ARG A C 1
ATOM 3744 O O . ARG A 1 478 ? -6.820 -22.307 18.426 1.00 96.94 478 ARG A O 1
ATOM 3751 N N . GLY A 1 479 ? -7.494 -20.333 17.613 1.00 97.62 479 GLY A N 1
ATOM 3752 C CA . GLY A 1 479 ? -8.928 -20.596 17.717 1.00 97.62 479 GLY A CA 1
ATOM 3753 C C . GLY A 1 479 ? -9.709 -19.879 16.623 1.00 97.62 479 GLY A C 1
ATOM 3754 O O . GLY A 1 479 ? -9.458 -18.712 16.331 1.00 97.62 479 GLY A O 1
ATOM 3755 N N . ARG A 1 480 ? -10.646 -20.589 16.002 1.00 97.94 480 ARG A N 1
ATOM 3756 C CA . ARG A 1 480 ? -11.536 -20.096 14.954 1.00 97.94 480 ARG A CA 1
ATOM 3757 C C . ARG A 1 480 ? -12.567 -19.155 15.554 1.00 97.94 480 ARG A C 1
ATOM 3759 O O . ARG A 1 480 ? -13.210 -19.499 16.537 1.00 97.94 480 ARG A O 1
ATOM 3766 N N . GLY A 1 481 ? -12.715 -17.970 14.984 1.00 97.31 481 GLY A N 1
ATOM 3767 C CA . GLY A 1 481 ? -13.715 -17.021 15.435 1.00 97.31 481 GLY A CA 1
ATOM 3768 C C . GLY A 1 481 ? -15.105 -17.414 14.954 1.00 97.31 481 GLY A C 1
ATOM 3769 O O . GLY A 1 481 ? -15.271 -17.972 13.861 1.00 97.31 481 GLY A O 1
ATOM 3770 N N . GLN A 1 482 ? -16.107 -17.049 15.743 1.00 97.56 482 GLN A N 1
ATOM 3771 C CA . GLN A 1 482 ? -17.503 -17.197 15.372 1.00 97.56 482 GLN A CA 1
ATOM 3772 C C . GLN A 1 482 ? -17.981 -15.953 14.613 1.00 97.56 482 GLN A C 1
ATOM 3774 O O . GLN A 1 482 ? -17.991 -14.841 15.141 1.00 97.56 482 GLN A O 1
ATOM 3779 N N . GLU A 1 483 ? -18.399 -16.157 13.365 1.00 96.88 483 GLU A N 1
ATOM 3780 C CA . GLU A 1 483 ? -19.048 -15.116 12.574 1.00 96.88 483 GLU A CA 1
ATOM 3781 C C . GLU A 1 483 ? -20.480 -14.898 13.077 1.00 96.88 483 GLU A C 1
ATOM 3783 O O . GLU A 1 483 ? -21.293 -15.827 13.100 1.00 96.88 483 GLU A O 1
ATOM 3788 N N . ILE A 1 484 ? -20.790 -13.667 13.470 1.00 94.75 484 ILE A N 1
ATOM 3789 C CA . ILE A 1 484 ? -22.137 -13.220 13.794 1.00 94.75 484 ILE A CA 1
ATOM 3790 C C . ILE A 1 484 ? -22.755 -12.709 12.499 1.00 94.75 484 ILE A C 1
ATOM 3792 O O . ILE A 1 484 ? -22.418 -11.629 12.016 1.00 94.75 484 ILE A O 1
ATOM 3796 N N . LYS A 1 485 ? -23.671 -13.496 11.942 1.00 83.31 485 LYS A N 1
ATOM 3797 C CA . LYS A 1 485 ? -24.543 -13.031 10.866 1.00 83.31 485 LYS A CA 1
ATOM 3798 C C . LYS A 1 485 ? -25.623 -12.171 11.505 1.00 83.31 485 LYS A C 1
ATOM 3800 O O . LYS A 1 485 ? -26.255 -12.628 12.460 1.00 83.31 485 LYS A O 1
ATOM 3805 N N . GLU A 1 486 ? -25.824 -10.948 11.018 1.00 65.38 486 GLU A N 1
ATOM 3806 C CA . GLU A 1 486 ? -27.035 -10.212 11.377 1.00 65.38 486 GLU A CA 1
ATOM 3807 C C . GLU A 1 486 ? -28.224 -11.108 11.010 1.00 65.38 486 GLU A C 1
ATOM 3809 O O . GLU A 1 486 ? -28.299 -11.638 9.899 1.00 65.38 486 GLU A O 1
ATOM 3814 N N . GLN A 1 487 ? -29.081 -11.395 11.991 1.00 44.69 487 GLN A N 1
ATOM 3815 C CA . GLN A 1 487 ? -30.328 -12.100 11.736 1.00 44.69 487 GLN A CA 1
ATOM 3816 C C . GLN A 1 487 ? -31.078 -11.265 10.698 1.00 44.69 487 GLN A C 1
ATOM 3818 O O . GLN A 1 487 ? -31.426 -10.121 10.980 1.00 44.69 487 GLN A O 1
ATOM 3823 N N . GLU A 1 488 ? -31.310 -11.819 9.503 1.00 38.44 488 GLU A N 1
ATOM 3824 C CA . GLU A 1 488 ? -32.407 -11.335 8.670 1.00 38.44 488 GLU A CA 1
ATOM 3825 C C . GLU A 1 488 ? -33.627 -11.289 9.587 1.00 38.44 488 GLU A C 1
ATOM 3827 O O . GLU A 1 488 ? -33.899 -12.283 10.268 1.00 38.44 488 GLU A O 1
ATOM 3832 N N . ASP A 1 489 ? -34.295 -10.136 9.672 1.00 34.47 489 ASP A N 1
ATOM 3833 C CA . ASP A 1 489 ? -35.559 -9.989 10.384 1.00 34.47 489 ASP A CA 1
ATOM 3834 C C . ASP A 1 489 ? -36.505 -11.091 9.892 1.00 34.47 489 ASP A C 1
ATOM 3836 O O . ASP A 1 489 ? -37.172 -10.965 8.863 1.00 34.47 489 ASP A O 1
ATOM 3840 N N . VAL A 1 490 ? -36.545 -12.211 10.615 1.00 31.33 490 VAL A N 1
ATOM 3841 C CA . VAL A 1 490 ? -37.574 -13.220 10.439 1.00 31.33 490 VAL A CA 1
ATOM 3842 C C . VAL A 1 490 ? -38.850 -12.491 10.836 1.00 31.33 490 VAL A C 1
ATOM 3844 O O . VAL A 1 490 ? -38.944 -12.058 11.989 1.00 31.33 490 VAL A O 1
ATOM 3847 N N . PRO A 1 491 ? -39.824 -12.299 9.925 1.00 35.56 491 PRO A N 1
ATOM 3848 C CA . PRO A 1 491 ? -41.074 -11.671 10.303 1.00 35.56 491 PRO A CA 1
ATOM 3849 C C . PRO A 1 491 ? -41.639 -12.490 11.453 1.00 35.56 491 PRO A C 1
ATOM 3851 O O . PRO A 1 491 ? -41.773 -13.708 11.331 1.00 35.56 491 PRO A O 1
ATOM 3854 N N . THR A 1 492 ? -41.887 -11.824 12.580 1.00 38.47 492 THR A N 1
ATOM 3855 C CA . THR A 1 492 ? -42.351 -12.412 13.832 1.00 38.47 492 THR A CA 1
ATOM 3856 C C . THR A 1 492 ? -43.580 -13.274 13.564 1.00 38.47 492 THR A C 1
ATOM 3858 O O . THR A 1 492 ? -44.714 -12.792 13.573 1.00 38.47 492 THR A O 1
ATOM 3861 N N . ALA A 1 493 ? -43.365 -14.565 13.312 1.00 31.66 493 ALA A N 1
ATOM 3862 C CA . ALA A 1 493 ? -44.418 -15.553 13.324 1.00 31.66 493 ALA A CA 1
ATOM 3863 C C . ALA A 1 493 ? -44.811 -15.686 14.791 1.00 31.66 493 ALA A C 1
ATOM 3865 O O . ALA A 1 493 ? -44.135 -16.320 15.600 1.00 31.66 493 ALA A O 1
ATOM 3866 N N . SER A 1 494 ? -45.872 -14.972 15.140 1.00 34.19 494 SER A N 1
ATOM 3867 C CA . SER A 1 494 ? -46.532 -15.038 16.429 1.00 34.19 494 SER A CA 1
ATOM 3868 C C . SER A 1 494 ? -46.922 -16.494 16.648 1.00 34.19 494 SER A C 1
ATOM 3870 O O . SER A 1 494 ? -47.816 -17.008 15.981 1.00 34.19 494 SER A O 1
ATOM 3872 N N . ILE A 1 495 ? -46.229 -17.181 17.553 1.00 35.50 495 ILE A N 1
ATOM 3873 C CA . ILE A 1 495 ? -46.672 -18.487 18.030 1.00 35.50 495 ILE A CA 1
ATOM 3874 C C . ILE A 1 495 ? -47.926 -18.218 18.876 1.00 35.50 495 ILE A C 1
ATOM 3876 O O . ILE A 1 495 ? -47.821 -17.519 19.887 1.00 35.50 495 ILE A O 1
ATOM 3880 N N . PRO A 1 496 ? -49.117 -18.718 18.501 1.00 32.00 496 PRO A N 1
ATOM 3881 C CA . PRO A 1 496 ? -50.281 -18.593 19.361 1.00 32.00 496 PRO A CA 1
ATOM 3882 C C . PRO A 1 496 ? -50.071 -19.467 20.604 1.00 32.00 496 PRO A C 1
ATOM 3884 O O . PRO A 1 496 ? -49.876 -20.679 20.501 1.00 32.00 496 PRO A O 1
ATOM 3887 N N . MET A 1 497 ? -50.122 -18.851 21.788 1.00 32.12 497 MET A N 1
ATOM 3888 C CA . MET A 1 497 ? -50.208 -19.570 23.061 1.00 32.12 497 MET A CA 1
ATOM 3889 C C . MET A 1 497 ? -51.441 -20.481 23.045 1.00 32.12 497 MET A C 1
ATOM 3891 O O . MET A 1 497 ? -52.574 -20.003 22.983 1.00 32.12 497 MET A O 1
ATOM 3895 N N . ARG A 1 498 ? -51.229 -21.797 23.143 1.00 33.66 498 ARG A N 1
ATOM 3896 C CA . ARG A 1 498 ? -52.265 -22.744 23.574 1.00 33.66 498 ARG A CA 1
ATOM 3897 C C . ARG A 1 498 ? -52.214 -22.888 25.103 1.00 33.66 498 ARG A C 1
ATOM 3899 O O . ARG A 1 498 ? -51.115 -23.068 25.628 1.00 33.66 498 ARG A O 1
ATOM 3906 N N . PRO A 1 499 ? -53.349 -22.849 25.825 1.00 33.59 499 PRO A N 1
ATOM 3907 C CA . PRO A 1 499 ? -53.359 -23.078 27.267 1.00 33.59 499 PRO A CA 1
ATOM 3908 C C . PRO A 1 499 ? -53.274 -24.570 27.635 1.00 33.59 499 PRO A C 1
ATOM 3910 O O . PRO A 1 499 ? -54.047 -25.375 27.126 1.00 33.59 499 PRO A O 1
ATOM 3913 N N . LEU A 1 500 ? -52.327 -24.855 28.537 1.00 39.44 500 LEU A N 1
ATOM 3914 C CA . LEU A 1 500 ? -52.295 -25.788 29.681 1.00 39.44 500 LEU A CA 1
ATOM 3915 C C . LEU A 1 500 ? -53.005 -27.159 29.626 1.00 39.44 500 LEU A C 1
ATOM 3917 O O . LEU A 1 500 ? -54.214 -27.251 29.445 1.00 39.44 500 LEU A O 1
ATOM 3921 N N . ALA A 1 501 ? -52.271 -28.185 30.072 1.00 30.89 501 ALA A N 1
ATOM 3922 C CA . ALA A 1 501 ? -52.814 -29.250 30.916 1.00 30.89 501 ALA A CA 1
ATOM 3923 C C . ALA A 1 501 ? -51.862 -29.480 32.105 1.00 30.89 501 ALA A C 1
ATOM 3925 O O . ALA A 1 501 ? -50.667 -29.703 31.921 1.00 30.89 501 ALA A O 1
ATOM 3926 N N . ILE A 1 502 ? -52.406 -29.344 33.314 1.00 35.16 502 ILE A N 1
ATOM 3927 C CA . ILE A 1 502 ? -51.783 -29.688 34.596 1.00 35.16 502 ILE A CA 1
ATOM 3928 C C . ILE A 1 502 ? -52.175 -31.137 34.874 1.00 35.16 502 ILE A C 1
ATOM 3930 O O . ILE A 1 502 ? -53.367 -31.438 34.837 1.00 35.16 502 ILE A O 1
ATOM 3934 N N . ASP A 1 503 ? -51.204 -32.002 35.159 1.00 33.84 503 ASP A N 1
ATOM 3935 C CA . ASP A 1 503 ? -51.466 -33.356 35.648 1.00 33.84 503 ASP A CA 1
ATOM 3936 C C . ASP A 1 503 ? -51.322 -33.370 37.184 1.00 33.84 503 ASP A C 1
ATOM 3938 O O . ASP A 1 503 ? -50.243 -33.036 37.689 1.00 33.84 503 ASP A O 1
ATOM 3942 N N . PRO A 1 504 ? -52.392 -33.651 37.950 1.00 37.84 504 PRO A N 1
ATOM 3943 C CA . PRO A 1 504 ? -52.382 -33.607 39.400 1.00 37.84 504 PRO A CA 1
ATOM 3944 C C . PRO A 1 504 ? -52.255 -35.024 39.967 1.00 37.84 504 PRO A C 1
ATOM 3946 O O . PRO A 1 504 ? -53.231 -35.556 40.468 1.00 37.84 504 PRO A O 1
ATOM 3949 N N . ASP A 1 505 ? -51.073 -35.637 39.901 1.00 34.19 505 ASP A N 1
ATOM 3950 C CA . ASP A 1 505 ? -50.706 -36.719 40.827 1.00 34.19 505 ASP A CA 1
ATOM 3951 C C . ASP A 1 505 ? -49.226 -37.107 40.699 1.00 34.19 505 ASP A C 1
ATOM 3953 O O . ASP A 1 505 ? -48.825 -37.882 39.836 1.00 34.19 505 ASP A O 1
ATOM 3957 N N . ALA A 1 506 ? -48.403 -36.572 41.603 1.00 33.50 506 ALA A N 1
ATOM 3958 C CA . ALA A 1 506 ? -47.167 -37.209 42.064 1.00 33.50 506 ALA A CA 1
ATOM 3959 C C . ALA A 1 506 ? -46.709 -36.531 43.365 1.00 33.50 506 ALA A C 1
ATOM 3961 O O . ALA A 1 506 ? -45.763 -35.744 43.405 1.00 33.50 506 ALA A O 1
ATOM 3962 N N . ALA A 1 507 ? -47.427 -36.810 44.451 1.00 33.69 507 ALA A N 1
ATOM 3963 C CA . ALA A 1 507 ? -47.000 -36.485 45.803 1.00 33.69 507 ALA A CA 1
ATOM 3964 C C . ALA A 1 507 ? -46.113 -37.608 46.370 1.00 33.69 507 ALA A C 1
ATOM 3966 O O . ALA A 1 507 ? -46.564 -38.746 46.426 1.00 33.69 507 ALA A O 1
ATOM 3967 N N . ALA A 1 508 ? -44.911 -37.283 46.870 1.00 32.19 508 ALA A N 1
ATOM 3968 C CA . ALA A 1 508 ? -44.266 -37.980 47.999 1.00 32.19 508 ALA A CA 1
ATOM 3969 C C . ALA A 1 508 ? -43.022 -37.225 48.534 1.00 32.19 508 ALA A C 1
ATOM 3971 O O . ALA A 1 508 ? -41.923 -37.351 48.015 1.00 32.19 508 ALA A O 1
ATOM 3972 N N . LYS A 1 509 ? -43.291 -36.401 49.557 1.00 32.47 509 LYS A N 1
ATOM 3973 C CA . LYS A 1 509 ? -42.607 -36.087 50.838 1.00 32.47 509 LYS A CA 1
ATOM 3974 C C . LYS A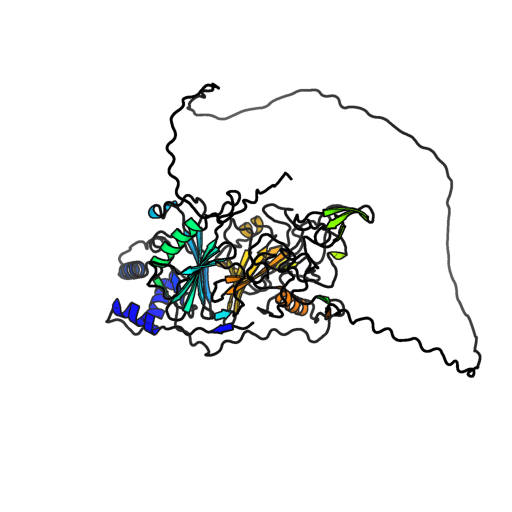 1 509 ? -41.116 -36.440 51.158 1.00 32.47 509 LYS A C 1
ATOM 3976 O O . LYS A 1 509 ? -40.511 -37.287 50.521 1.00 32.47 509 LYS A O 1
ATOM 3981 N N . PRO A 1 510 ? -40.546 -35.772 52.199 1.00 37.53 510 PRO A N 1
ATOM 3982 C CA . PRO A 1 510 ? -39.138 -35.379 52.322 1.00 37.53 510 PRO A CA 1
ATOM 3983 C C . PRO A 1 510 ? -38.313 -36.258 53.277 1.00 37.53 510 PRO A C 1
ATOM 3985 O O . PRO A 1 510 ? -38.856 -37.037 54.061 1.00 37.53 510 PRO A O 1
ATOM 3988 N N . THR A 1 511 ? -36.994 -36.051 53.295 1.00 28.23 511 THR A N 1
ATOM 3989 C CA . THR A 1 511 ? -36.127 -36.507 54.390 1.00 28.23 511 THR A CA 1
ATOM 3990 C C . THR A 1 511 ? -35.179 -35.384 54.803 1.00 28.23 511 THR A C 1
ATOM 3992 O O . THR A 1 511 ? -34.506 -34.773 53.978 1.00 28.23 511 THR A O 1
ATOM 3995 N N . GLU A 1 512 ? -35.196 -35.112 56.101 1.00 33.22 512 GLU A N 1
ATOM 3996 C CA . GLU A 1 512 ? -34.467 -34.098 56.855 1.00 33.22 512 GLU A CA 1
ATOM 3997 C C . GLU A 1 512 ? -33.503 -34.827 57.801 1.00 33.22 512 GLU A C 1
ATOM 3999 O O . GLU A 1 512 ? -33.923 -35.795 58.433 1.00 33.22 512 GLU A O 1
ATOM 4004 N N . THR A 1 513 ? -32.237 -34.398 57.880 1.00 27.36 513 THR A N 1
ATOM 4005 C CA . THR A 1 513 ? -31.281 -34.492 59.021 1.00 27.36 513 THR A CA 1
ATOM 4006 C C . THR A 1 513 ? -29.875 -34.173 58.497 1.00 27.36 513 THR A C 1
ATOM 4008 O O . THR A 1 513 ? -29.541 -34.545 57.381 1.00 27.36 513 THR A O 1
ATOM 4011 N N . ALA A 1 514 ? -28.936 -33.564 59.212 1.00 28.56 514 ALA A N 1
ATOM 4012 C CA . ALA A 1 514 ? -28.908 -32.601 60.303 1.00 28.56 514 ALA A CA 1
ATOM 4013 C C . ALA A 1 514 ? -27.453 -32.085 60.364 1.00 28.56 514 ALA A C 1
ATOM 4015 O O . ALA A 1 514 ? -26.517 -32.725 59.892 1.00 28.56 514 ALA A O 1
ATOM 4016 N N . ILE A 1 515 ? -27.338 -30.899 60.941 1.00 30.73 515 ILE A N 1
ATOM 4017 C CA . ILE A 1 515 ? -26.179 -30.097 61.344 1.00 30.73 515 ILE A CA 1
ATOM 4018 C C . ILE A 1 515 ? -25.062 -30.886 62.062 1.00 30.73 515 ILE A C 1
ATOM 4020 O O . ILE A 1 515 ? -25.366 -31.662 62.959 1.00 30.73 515 ILE A O 1
ATOM 4024 N N . GLU A 1 516 ? -23.791 -30.534 61.810 1.00 26.42 516 GLU A N 1
ATOM 4025 C CA . GLU A 1 516 ? -22.826 -30.273 62.895 1.00 26.42 516 GLU A CA 1
ATOM 4026 C C . GLU A 1 516 ? -21.694 -29.317 62.475 1.00 26.42 516 GLU A C 1
ATOM 4028 O O . GLU A 1 516 ? -21.228 -29.306 61.337 1.00 26.42 516 GLU A O 1
ATOM 4033 N N . SER A 1 517 ? -21.302 -28.467 63.423 1.00 30.41 517 SER A N 1
ATOM 4034 C CA . SER A 1 517 ? -20.374 -27.340 63.315 1.00 30.41 517 SER A CA 1
ATOM 4035 C C . SER A 1 517 ? -19.263 -27.448 64.363 1.00 30.41 517 SER A C 1
ATOM 4037 O O . SER A 1 517 ? -19.544 -27.856 65.485 1.00 30.41 517 SER A O 1
ATOM 4039 N N . SER A 1 518 ? -18.075 -26.910 64.078 1.00 28.12 518 SER A N 1
ATOM 4040 C CA . SER A 1 518 ? -17.121 -26.387 65.082 1.00 28.12 518 SER A CA 1
ATOM 4041 C C . SER A 1 518 ? -16.324 -25.244 64.420 1.00 28.12 518 SER A C 1
ATOM 4043 O O . SER A 1 518 ? -15.752 -25.475 63.359 1.00 28.12 518 SER A O 1
ATOM 4045 N N . ALA A 1 519 ? -16.407 -23.959 64.812 1.00 31.05 519 ALA A N 1
ATOM 4046 C CA . ALA A 1 519 ? -15.912 -23.293 66.041 1.00 31.05 519 ALA A CA 1
ATOM 4047 C C . ALA A 1 519 ? -14.409 -23.554 66.290 1.00 31.05 519 ALA A C 1
ATOM 4049 O O . ALA A 1 519 ? -13.997 -24.702 66.210 1.00 31.05 519 ALA A O 1
ATOM 4050 N N . GLY A 1 520 ? -13.505 -22.615 66.602 1.00 27.11 520 GLY A N 1
ATOM 4051 C CA . GLY A 1 520 ? -13.460 -21.156 66.854 1.00 27.11 520 GLY A CA 1
ATOM 4052 C C . GLY A 1 520 ? -12.012 -20.686 66.530 1.00 27.11 520 GLY A C 1
ATOM 4053 O O . GLY A 1 520 ? -11.232 -21.492 66.033 1.00 27.11 520 GLY A O 1
ATOM 4054 N N . ASN A 1 521 ? -11.506 -19.459 66.694 1.00 27.52 521 ASN A N 1
ATOM 4055 C CA . ASN A 1 521 ? -11.755 -18.267 67.523 1.00 27.52 521 ASN A CA 1
ATOM 4056 C C . ASN A 1 521 ? -11.264 -17.037 66.700 1.00 27.52 521 ASN A C 1
ATOM 4058 O O . ASN A 1 521 ? -10.317 -17.184 65.931 1.00 27.52 521 ASN A O 1
ATOM 4062 N N . ALA A 1 522 ? -11.918 -15.864 66.653 1.00 29.22 522 ALA A N 1
ATOM 4063 C CA . ALA A 1 522 ? -12.008 -14.789 67.671 1.00 29.22 522 ALA A CA 1
ATOM 4064 C C . ALA A 1 522 ? -10.622 -14.355 68.203 1.00 29.22 522 ALA A C 1
ATOM 4066 O O . ALA A 1 522 ? -9.877 -15.194 68.692 1.00 29.22 522 ALA A O 1
ATOM 4067 N N . THR A 1 523 ? -10.178 -13.102 68.057 1.00 28.16 523 THR A N 1
ATOM 4068 C CA . THR A 1 523 ? -10.670 -11.871 68.730 1.00 28.16 523 THR A CA 1
ATOM 4069 C C . THR A 1 523 ? -10.330 -10.620 67.885 1.00 28.16 523 THR A C 1
ATOM 4071 O O . THR A 1 523 ? -9.268 -10.565 67.275 1.00 28.16 523 THR A O 1
ATOM 4074 N N . GLU A 1 524 ? -11.271 -9.703 67.593 1.00 30.53 524 GLU A N 1
ATOM 4075 C CA . GLU A 1 524 ? -11.731 -8.524 68.386 1.00 30.53 524 GLU A CA 1
ATOM 4076 C C . GLU A 1 524 ? -10.617 -7.492 68.675 1.00 30.53 524 GLU A C 1
ATOM 4078 O O . GLU A 1 524 ? -9.507 -7.873 69.010 1.00 30.53 524 GLU A O 1
ATOM 4083 N N . SER A 1 525 ? -10.792 -6.169 68.547 1.00 28.61 525 SER A N 1
ATOM 4084 C CA . SER A 1 525 ? -11.934 -5.286 68.878 1.00 28.61 525 SER A CA 1
ATOM 4085 C C . SER A 1 525 ? -11.770 -3.902 68.192 1.00 28.61 525 SER A C 1
ATOM 4087 O O . SER A 1 525 ? -10.645 -3.420 68.095 1.00 28.61 525 SER A O 1
ATOM 4089 N N . LYS A 1 526 ? -12.811 -3.315 67.562 1.00 29.33 526 LYS A N 1
ATOM 4090 C CA . LYS A 1 526 ? -13.691 -2.189 68.027 1.00 29.33 526 LYS A CA 1
ATOM 4091 C C . LYS A 1 526 ? -12.929 -0.932 68.523 1.00 29.33 526 LYS A C 1
ATOM 4093 O O . LYS A 1 526 ? -11.982 -1.068 69.274 1.00 29.33 526 LYS A O 1
ATOM 4098 N N . ALA A 1 527 ? -13.283 0.320 68.203 1.00 26.62 527 ALA A N 1
ATOM 4099 C CA . ALA A 1 527 ? -14.608 0.936 68.061 1.00 26.62 527 ALA A CA 1
ATOM 4100 C C . ALA A 1 527 ? -14.561 2.296 67.296 1.00 26.62 527 ALA A C 1
ATOM 4102 O O . ALA A 1 527 ? -13.507 2.916 67.190 1.00 26.62 527 ALA A O 1
ATOM 4103 N N . ARG A 1 528 ? -15.723 2.759 66.802 1.00 29.81 528 ARG A N 1
ATOM 4104 C CA . ARG A 1 528 ? -16.082 4.172 66.469 1.00 29.81 528 ARG A CA 1
ATOM 4105 C C . ARG A 1 528 ? -16.961 4.742 67.630 1.00 29.81 528 ARG A C 1
ATOM 4107 O O . ARG A 1 528 ? -17.115 3.971 68.581 1.00 29.81 528 ARG A O 1
ATOM 4114 N N . PRO A 1 529 ? -17.694 5.891 67.566 1.00 50.28 529 PRO A N 1
ATOM 4115 C CA . PRO A 1 529 ? -17.730 7.081 66.669 1.00 50.28 529 PRO A CA 1
ATOM 4116 C C . PRO A 1 529 ? -17.901 8.452 67.415 1.00 50.28 529 PRO A C 1
ATOM 4118 O O . PRO A 1 529 ? -17.994 8.463 68.633 1.00 50.28 529 PRO A O 1
ATOM 4121 N N . ASP A 1 530 ? -17.929 9.582 66.680 1.00 26.39 530 ASP A N 1
ATOM 4122 C CA . ASP A 1 530 ? -18.827 10.777 66.824 1.00 26.39 530 ASP A CA 1
ATOM 4123 C C . ASP A 1 530 ? -18.270 11.931 65.948 1.00 26.39 530 ASP A C 1
ATOM 4125 O O . ASP A 1 530 ? -17.071 12.190 65.965 1.00 26.39 530 ASP A O 1
ATOM 4129 N N . GLU A 1 531 ? -18.946 12.435 64.908 1.00 29.30 531 GLU A N 1
ATOM 4130 C CA . GLU A 1 531 ? -20.098 13.363 64.790 1.00 29.30 531 GLU A CA 1
ATOM 4131 C C . GLU A 1 531 ? -19.729 14.876 64.809 1.00 29.30 531 GLU A C 1
ATOM 4133 O O . GLU A 1 531 ? -19.207 15.394 65.790 1.00 29.30 531 GLU A O 1
ATOM 4138 N N . ARG A 1 532 ? -20.133 15.572 63.720 1.00 26.84 532 ARG A N 1
ATOM 4139 C CA . ARG A 1 532 ? -20.689 16.953 63.639 1.00 26.84 532 ARG A CA 1
ATOM 4140 C C . ARG A 1 532 ? -19.876 18.110 62.988 1.00 26.84 532 ARG A C 1
ATOM 4142 O O . ARG A 1 532 ? -19.004 18.708 63.597 1.00 26.84 532 ARG A O 1
ATOM 4149 N N . ALA A 1 533 ? -20.334 18.441 61.769 1.00 26.45 533 ALA A N 1
ATOM 4150 C CA . ALA A 1 533 ? -20.800 19.741 61.232 1.00 26.45 533 ALA A CA 1
ATOM 4151 C C . ALA A 1 533 ? -19.874 20.935 60.859 1.00 26.45 533 ALA A C 1
ATOM 4153 O O . ALA A 1 533 ? -18.954 21.312 61.573 1.00 26.45 533 ALA A O 1
ATOM 4154 N N . ASP A 1 534 ? -20.318 21.563 59.753 1.00 26.36 534 ASP A N 1
ATOM 4155 C CA . ASP A 1 534 ? -20.273 22.977 59.320 1.00 26.36 534 ASP A CA 1
ATOM 4156 C C . ASP A 1 534 ? -19.088 23.557 58.493 1.00 26.36 534 ASP A C 1
ATOM 4158 O O . ASP A 1 534 ? -17.955 23.711 58.936 1.00 26.36 534 ASP A O 1
ATOM 4162 N N . GLU A 1 535 ? -19.429 23.945 57.250 1.00 27.23 535 GLU A N 1
ATOM 4163 C CA . GLU A 1 535 ? -18.787 24.932 56.343 1.00 27.23 535 GLU A CA 1
ATOM 4164 C C . GLU A 1 535 ? -19.088 26.400 56.795 1.00 27.23 535 GLU A C 1
ATOM 4166 O O . GLU A 1 535 ? -19.855 26.528 57.751 1.00 27.23 535 GLU A O 1
ATOM 4171 N N . PRO A 1 536 ? -18.643 27.531 56.149 1.00 39.47 536 PRO A N 1
ATOM 4172 C CA . PRO A 1 536 ? -17.905 27.734 54.868 1.00 39.47 536 PRO A CA 1
ATOM 4173 C C . PRO A 1 536 ? -16.773 28.829 54.830 1.00 39.47 536 PRO A C 1
ATOM 4175 O O . PRO A 1 536 ? -16.876 29.846 55.499 1.00 39.47 536 PRO A O 1
ATOM 4178 N N . SER A 1 537 ? -15.800 28.692 53.893 1.00 26.86 537 SER A N 1
ATOM 4179 C CA . SER A 1 537 ? -15.093 29.725 53.042 1.00 26.86 537 SER A CA 1
ATOM 4180 C C . SER A 1 537 ? -14.491 31.047 53.639 1.00 26.86 537 SER A C 1
ATOM 4182 O O . SER A 1 537 ? -14.748 31.389 54.782 1.00 26.86 537 SER A O 1
ATOM 4184 N N . PRO A 1 538 ? -13.821 31.961 52.876 1.00 41.34 538 PRO A N 1
ATOM 4185 C CA . PRO A 1 538 ? -12.802 31.878 51.796 1.00 41.34 538 PRO A CA 1
ATOM 4186 C C . PRO A 1 538 ? -11.614 32.879 51.989 1.00 41.34 538 PRO A C 1
ATOM 4188 O O . PRO A 1 538 ? -11.818 33.949 52.549 1.00 41.34 538 PRO A O 1
ATOM 4191 N N . ILE A 1 539 ? -10.412 32.681 51.404 1.00 27.08 539 ILE A N 1
ATOM 4192 C CA . ILE A 1 539 ? -9.435 33.796 51.222 1.00 27.08 539 ILE A CA 1
ATOM 4193 C C . ILE A 1 539 ? -8.671 33.723 49.882 1.00 27.08 539 ILE A C 1
ATOM 4195 O O . ILE A 1 539 ? -7.989 32.752 49.570 1.00 27.08 539 ILE A O 1
ATOM 4199 N N . LYS A 1 540 ? -8.759 34.824 49.116 1.00 25.38 540 LYS A N 1
ATOM 4200 C CA . LYS A 1 540 ? -7.905 35.213 47.977 1.00 25.38 540 LYS A CA 1
ATOM 4201 C C . LYS A 1 540 ? -6.741 36.092 48.467 1.00 25.38 540 LYS A C 1
ATOM 4203 O O . LYS A 1 540 ? -7.003 37.053 49.180 1.00 25.38 540 LYS A O 1
ATOM 4208 N N . ALA A 1 541 ? -5.524 35.904 47.950 1.00 27.92 541 ALA A N 1
ATOM 4209 C CA . ALA A 1 541 ? -4.488 36.955 47.842 1.00 27.92 541 ALA A CA 1
ATOM 4210 C C . ALA A 1 541 ? -3.433 36.524 46.798 1.00 27.92 541 ALA A C 1
ATOM 4212 O O . ALA A 1 541 ? -2.825 35.472 46.934 1.00 27.92 541 ALA A O 1
ATOM 4213 N N . LYS A 1 542 ? -3.400 37.105 45.590 1.00 25.38 542 LYS A N 1
ATOM 4214 C CA . LYS A 1 542 ? -2.618 38.283 45.142 1.00 25.38 542 LYS A CA 1
ATOM 4215 C C . LYS A 1 542 ? -1.092 38.198 45.369 1.00 25.38 542 LYS A C 1
ATOM 4217 O O . LYS A 1 542 ? -0.595 38.421 46.462 1.00 25.38 542 LYS A O 1
ATOM 4222 N N . LEU A 1 543 ? -0.386 37.985 44.253 1.00 28.97 543 LEU A N 1
ATOM 4223 C CA . LEU A 1 543 ? 1.049 38.206 44.014 1.00 28.97 543 LEU A CA 1
ATOM 4224 C C . LEU A 1 543 ? 1.442 39.696 44.068 1.00 28.97 543 LEU A C 1
ATOM 4226 O O . LEU A 1 543 ? 0.670 40.534 43.588 1.00 28.97 543 LEU A O 1
ATOM 4230 N N . PRO A 1 544 ? 2.699 40.010 44.436 1.00 32.41 544 PRO A N 1
ATOM 4231 C CA . PRO A 1 544 ? 3.389 41.210 43.976 1.00 32.41 544 PRO A CA 1
ATOM 4232 C C . PRO A 1 544 ? 4.576 40.905 43.036 1.00 32.41 544 PRO A C 1
ATOM 4234 O O . PRO A 1 544 ? 5.278 39.905 43.161 1.00 32.41 544 PRO A O 1
ATOM 4237 N N . ARG A 1 545 ? 4.795 41.824 42.083 1.00 28.33 545 ARG A N 1
ATOM 4238 C CA . ARG A 1 545 ? 5.982 41.955 41.213 1.00 28.33 545 ARG A CA 1
ATOM 4239 C C . ARG A 1 545 ? 7.044 42.836 41.879 1.00 28.33 545 ARG A C 1
ATOM 4241 O O . ARG A 1 545 ? 6.669 43.847 42.466 1.00 28.33 545 ARG A O 1
ATOM 4248 N N . ARG A 1 546 ? 8.320 42.541 41.586 1.00 26.77 546 ARG A N 1
ATOM 4249 C CA . ARG A 1 546 ? 9.515 43.411 41.352 1.00 26.77 546 ARG A CA 1
ATOM 4250 C C . ARG A 1 546 ? 10.760 42.679 41.887 1.00 26.77 546 ARG A C 1
ATOM 4252 O O . ARG A 1 546 ? 10.623 41.941 42.845 1.00 26.77 546 ARG A O 1
ATOM 4259 N N . ALA A 1 547 ? 11.994 42.862 41.426 1.00 27.84 547 ALA A N 1
ATOM 4260 C CA . ALA A 1 547 ? 12.642 43.418 40.234 1.00 27.84 547 ALA A CA 1
ATOM 4261 C C . ALA A 1 547 ? 14.165 43.268 40.483 1.00 27.84 547 ALA A C 1
ATOM 4263 O O . ALA A 1 547 ? 14.584 43.371 41.631 1.00 27.84 547 ALA A O 1
ATOM 4264 N N . GLY A 1 548 ? 14.965 43.133 39.417 1.00 26.47 548 GLY A N 1
ATOM 4265 C CA . GLY A 1 548 ? 16.438 43.248 39.434 1.00 26.47 548 GLY A CA 1
ATOM 4266 C C . GLY A 1 548 ? 17.161 41.931 39.744 1.00 26.47 548 GLY A C 1
ATOM 4267 O O . GLY A 1 548 ? 16.707 41.166 40.577 1.00 26.47 548 GLY A O 1
ATOM 4268 N N . GLY A 1 549 ? 18.269 41.563 39.106 1.00 25.27 549 GLY A N 1
ATOM 4269 C CA . GLY A 1 549 ? 19.153 42.249 38.165 1.00 25.27 549 GLY A CA 1
ATOM 4270 C C . GLY A 1 549 ? 20.558 41.627 38.279 1.00 25.27 549 GLY A C 1
ATOM 4271 O O . GLY A 1 549 ? 20.919 41.160 39.353 1.00 25.27 549 GLY A O 1
ATOM 4272 N N . GLY A 1 550 ? 21.335 41.644 37.189 1.00 26.16 550 GLY A N 1
ATOM 4273 C CA . GLY A 1 550 ? 22.777 41.319 37.147 1.00 26.16 550 GLY A CA 1
ATOM 4274 C C . GLY A 1 550 ? 23.084 39.997 36.421 1.00 26.16 550 GLY A C 1
ATOM 4275 O O . GLY A 1 550 ? 22.670 38.948 36.890 1.00 26.16 550 GLY A O 1
ATOM 4276 N N . HIS A 1 551 ? 23.567 39.964 35.172 1.00 27.75 551 HIS A N 1
ATOM 4277 C CA . HIS A 1 551 ? 24.833 40.409 34.540 1.00 27.75 551 HIS A CA 1
ATOM 4278 C C . HIS A 1 551 ? 26.020 39.432 34.632 1.00 27.75 551 HIS A C 1
ATOM 4280 O O . HIS A 1 551 ? 26.467 39.077 35.714 1.00 27.75 551 HIS A O 1
ATOM 4286 N N . GLY A 1 552 ? 26.576 39.143 33.444 1.00 27.70 552 GLY A N 1
ATOM 4287 C CA . GLY A 1 552 ? 27.917 38.605 33.161 1.00 27.70 552 GLY A CA 1
ATOM 4288 C C . GLY A 1 552 ? 27.856 37.543 32.050 1.00 27.70 552 GLY A C 1
ATOM 4289 O O . GLY A 1 552 ? 27.180 36.544 32.232 1.00 27.70 552 GLY A O 1
ATOM 4290 N N . GLY A 1 553 ? 28.455 37.649 30.860 1.00 26.53 553 GLY A N 1
ATOM 4291 C CA . GLY A 1 553 ? 29.343 38.638 30.247 1.00 26.53 553 GLY A CA 1
ATOM 4292 C C . GLY A 1 553 ? 30.312 37.929 29.277 1.00 26.53 553 GLY A C 1
ATOM 4293 O O . GLY A 1 553 ? 31.014 37.040 29.733 1.00 26.53 553 GLY A O 1
ATOM 4294 N N . LEU A 1 554 ? 30.339 38.380 28.004 1.00 27.58 554 LEU A N 1
ATOM 4295 C CA . LEU A 1 554 ? 31.459 38.393 27.019 1.00 27.58 554 LEU A CA 1
ATOM 4296 C C . LEU A 1 554 ? 32.098 37.046 26.550 1.00 27.58 554 LEU A C 1
ATOM 4298 O O . LEU A 1 554 ? 32.236 36.125 27.331 1.00 27.58 554 LEU A O 1
ATOM 4302 N N . GLU A 1 555 ? 32.594 36.815 25.320 1.00 28.73 555 GLU A N 1
ATOM 4303 C CA . GLU A 1 555 ? 32.810 37.591 24.079 1.00 28.73 555 GLU A CA 1
ATOM 4304 C C . GLU A 1 555 ? 33.305 36.637 22.952 1.00 28.73 555 GLU A C 1
ATOM 4306 O O . GLU A 1 555 ? 33.975 35.651 23.264 1.00 28.73 555 GLU A O 1
ATOM 4311 N N . ARG A 1 556 ? 33.071 36.958 21.660 1.00 26.83 556 ARG A N 1
ATOM 4312 C CA . ARG A 1 556 ? 34.110 37.082 20.594 1.00 26.83 556 ARG A CA 1
ATOM 4313 C C . ARG A 1 556 ? 33.525 37.383 19.193 1.00 26.83 556 ARG A C 1
ATOM 4315 O O . ARG A 1 556 ? 32.761 36.591 18.656 1.00 26.83 556 ARG A O 1
ATOM 4322 N N . ASN A 1 557 ? 33.942 38.544 18.658 1.00 27.53 557 ASN A N 1
ATOM 4323 C CA . ASN A 1 557 ? 34.277 38.967 17.272 1.00 27.53 557 ASN A CA 1
ATOM 4324 C C . ASN A 1 557 ? 33.670 38.194 16.081 1.00 27.53 557 ASN A C 1
ATOM 4326 O O . ASN A 1 557 ? 33.832 36.988 15.991 1.00 27.53 557 ASN A O 1
ATOM 4330 N N . GLY A 1 558 ? 33.020 38.803 15.077 1.00 26.20 558 GLY A N 1
ATOM 4331 C CA . GLY A 1 558 ? 33.335 40.034 14.322 1.00 26.20 558 GLY A CA 1
ATOM 4332 C C . GLY A 1 558 ? 33.801 39.596 12.921 1.00 26.20 558 GLY A C 1
ATOM 4333 O O . GLY A 1 558 ? 34.808 38.912 12.831 1.00 26.20 558 GLY A O 1
ATOM 4334 N N . THR A 1 559 ? 33.026 39.752 11.841 1.00 29.03 559 THR A N 1
ATOM 4335 C CA . THR A 1 559 ? 32.928 40.892 10.889 1.00 29.03 559 THR A CA 1
ATOM 4336 C C . THR A 1 559 ? 31.818 40.555 9.861 1.00 29.03 559 THR A C 1
ATOM 4338 O O . THR A 1 559 ? 31.477 39.391 9.710 1.00 29.03 559 THR A O 1
ATOM 4341 N N . ARG A 1 560 ? 31.247 41.407 9.000 1.00 28.52 560 ARG A N 1
ATOM 4342 C CA . ARG A 1 560 ? 30.828 42.822 8.912 1.00 28.52 560 ARG A CA 1
ATOM 4343 C C . ARG A 1 560 ? 30.245 42.967 7.484 1.00 28.52 560 ARG A C 1
ATOM 4345 O O . ARG A 1 560 ? 30.793 42.374 6.566 1.00 28.52 560 ARG A O 1
ATOM 4352 N N . ALA A 1 561 ? 29.252 43.852 7.321 1.00 29.95 561 ALA A N 1
ATOM 4353 C CA . ALA A 1 561 ? 28.744 44.446 6.067 1.00 29.95 561 ALA A CA 1
ATOM 4354 C C . ALA A 1 561 ? 27.735 43.594 5.266 1.00 29.95 561 ALA A C 1
ATOM 4356 O O . ALA A 1 561 ? 28.027 42.483 4.867 1.00 29.95 561 ALA A O 1
ATOM 4357 N N . GLY A 1 562 ? 26.528 44.055 4.937 1.00 27.89 562 GLY A N 1
ATOM 4358 C CA . GLY A 1 562 ? 25.862 45.330 5.193 1.00 27.89 562 GLY A CA 1
ATOM 4359 C C . GLY A 1 562 ? 24.835 45.609 4.092 1.00 27.89 562 GLY A C 1
ATOM 4360 O O . GLY A 1 562 ? 25.181 45.500 2.925 1.00 27.89 562 GLY A O 1
ATOM 4361 N N . LYS A 1 563 ? 23.603 45.993 4.448 1.00 28.25 563 LYS A N 1
ATOM 4362 C CA . LYS A 1 563 ? 22.900 47.188 3.933 1.00 28.25 563 LYS A CA 1
ATOM 4363 C C . LYS A 1 563 ? 21.455 47.255 4.422 1.00 28.25 563 LYS A C 1
ATOM 4365 O O . LYS A 1 563 ? 20.821 46.258 4.739 1.00 28.25 563 LYS A O 1
ATOM 4370 N N . GLN A 1 564 ? 21.018 48.502 4.541 1.00 27.86 564 GLN A N 1
ATOM 4371 C CA . GLN A 1 564 ? 19.876 48.996 5.287 1.00 27.86 564 GLN A CA 1
ATOM 4372 C C . GLN A 1 564 ? 18.517 48.786 4.613 1.00 27.86 564 GLN A C 1
ATOM 4374 O O . GLN A 1 564 ? 18.355 48.860 3.400 1.00 27.86 564 GLN A O 1
ATOM 4379 N N . ILE A 1 565 ? 17.557 48.641 5.519 1.00 28.34 565 ILE A N 1
ATOM 4380 C CA . ILE A 1 565 ? 16.139 48.999 5.509 1.00 28.34 565 ILE A CA 1
ATOM 4381 C C . ILE A 1 565 ? 15.803 50.237 4.654 1.00 28.34 565 ILE A C 1
ATOM 4383 O O . ILE A 1 565 ? 16.423 51.287 4.808 1.00 28.34 565 ILE A O 1
ATOM 4387 N N . ALA A 1 566 ? 14.698 50.156 3.907 1.00 26.09 566 ALA A N 1
ATOM 4388 C CA . ALA A 1 566 ? 13.845 51.304 3.607 1.00 26.09 566 ALA A CA 1
ATOM 4389 C C . ALA A 1 566 ? 12.369 50.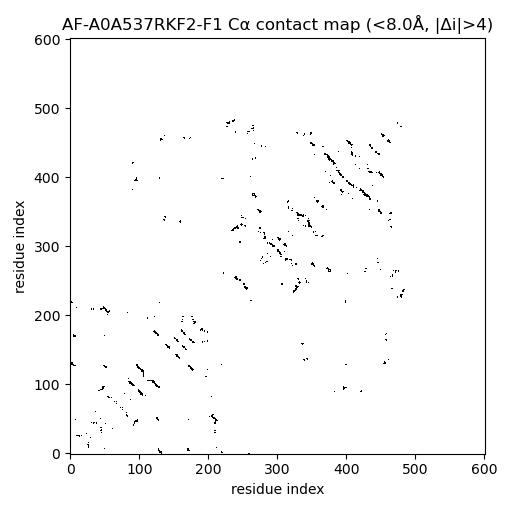905 3.772 1.00 26.09 566 ALA A C 1
ATOM 4391 O O . ALA A 1 566 ? 11.918 49.881 3.265 1.00 26.09 566 ALA A O 1
ATOM 4392 N N . VAL A 1 567 ? 11.635 51.715 4.535 1.00 27.69 567 VAL A N 1
ATOM 4393 C CA . VAL A 1 567 ? 10.206 51.587 4.846 1.00 27.69 567 VAL A CA 1
ATOM 4394 C C . VAL A 1 567 ? 9.446 52.693 4.102 1.00 27.69 567 VAL A C 1
ATOM 4396 O O . VAL A 1 567 ? 9.971 53.800 4.002 1.00 27.69 567 VAL A O 1
ATOM 4399 N N . ARG A 1 568 ? 8.169 52.407 3.775 1.00 27.77 568 ARG A N 1
ATOM 4400 C CA . ARG A 1 568 ? 7.005 53.309 3.528 1.00 27.77 568 ARG A CA 1
ATOM 4401 C C . ARG A 1 568 ? 6.694 53.653 2.054 1.00 27.77 568 ARG A C 1
ATOM 4403 O O . ARG A 1 568 ? 7.618 53.632 1.254 1.00 27.77 568 ARG A O 1
ATOM 4410 N N . PRO A 1 569 ? 5.462 54.111 1.696 1.00 35.91 569 PRO A N 1
ATOM 4411 C CA . PRO A 1 569 ? 4.154 54.090 2.390 1.00 35.91 569 PRO A CA 1
ATOM 4412 C C . PRO A 1 569 ? 2.937 53.696 1.497 1.00 35.91 569 PRO A C 1
ATOM 4414 O O . PRO A 1 569 ? 3.037 53.419 0.309 1.00 35.91 569 PRO A O 1
ATOM 4417 N N . VAL A 1 570 ? 1.764 53.728 2.139 1.00 31.47 570 VAL A N 1
ATOM 4418 C CA . VAL A 1 570 ? 0.375 53.705 1.639 1.00 31.47 570 VAL A CA 1
ATOM 4419 C C . VAL A 1 570 ? 0.055 54.852 0.657 1.00 31.47 570 VAL A C 1
ATOM 4421 O O . VAL A 1 570 ? 0.481 55.980 0.889 1.00 31.47 570 VAL A O 1
ATOM 4424 N N . GLY A 1 571 ? -0.806 54.606 -0.345 1.00 26.00 571 GLY A N 1
ATOM 4425 C CA . GLY A 1 571 ? -1.466 55.656 -1.138 1.00 26.00 571 GLY A CA 1
ATOM 4426 C C . GLY A 1 571 ? -2.591 55.151 -2.060 1.00 26.00 571 GLY A C 1
ATOM 4427 O O . GLY A 1 571 ? -2.344 54.419 -3.009 1.00 26.00 571 GLY A O 1
ATOM 4428 N N . ARG A 1 572 ? -3.837 55.559 -1.774 1.00 27.47 572 ARG A N 1
ATOM 4429 C CA . ARG A 1 572 ? -5.039 55.450 -2.632 1.00 27.47 572 ARG A CA 1
ATOM 4430 C C . ARG A 1 572 ? -4.948 56.420 -3.828 1.00 27.47 572 ARG A C 1
ATOM 4432 O O . ARG A 1 572 ? -4.576 57.565 -3.605 1.00 27.47 572 ARG A O 1
ATOM 4439 N N . SER A 1 573 ? -5.455 56.045 -5.013 1.00 28.50 573 SER A N 1
ATOM 4440 C CA . SER A 1 573 ? -6.594 56.712 -5.702 1.00 28.50 573 SER A CA 1
ATOM 4441 C C . SER A 1 573 ? -6.742 56.373 -7.208 1.00 28.50 573 SER A C 1
ATOM 4443 O O . SER A 1 573 ? -5.791 56.410 -7.972 1.00 28.50 573 SER A O 1
ATOM 4445 N N . LEU A 1 574 ? -7.998 56.063 -7.568 1.00 27.72 574 LEU A N 1
ATOM 4446 C CA . LEU A 1 574 ? -8.799 56.443 -8.753 1.00 27.72 574 LEU A CA 1
ATOM 4447 C C . LEU A 1 574 ? -8.373 56.126 -10.213 1.00 27.72 574 LEU A C 1
ATOM 4449 O O . LEU A 1 574 ? -7.543 56.787 -10.815 1.00 27.72 574 LEU A O 1
ATOM 4453 N N . SER A 1 575 ? -9.167 55.209 -10.791 1.00 28.00 575 SER A N 1
ATOM 4454 C CA . SER A 1 575 ? -10.014 55.304 -12.004 1.00 28.00 575 SER A CA 1
ATOM 4455 C C . SER A 1 575 ? -9.455 55.836 -13.332 1.00 28.00 575 SER A C 1
ATOM 4457 O O . SER A 1 575 ? -9.205 57.029 -13.493 1.00 28.00 575 SER A O 1
ATOM 4459 N N . ARG A 1 576 ? -9.519 54.978 -14.364 1.00 28.86 576 ARG A N 1
ATOM 4460 C CA . ARG A 1 576 ? -9.924 55.393 -15.714 1.00 28.86 576 ARG A CA 1
ATOM 4461 C C . ARG A 1 576 ? -10.616 54.264 -16.486 1.00 28.86 576 ARG A C 1
ATOM 4463 O O . ARG A 1 576 ? -10.220 53.105 -16.443 1.00 28.86 576 ARG A O 1
ATOM 4470 N N . THR A 1 577 ? -11.695 54.664 -17.140 1.00 29.66 577 THR A N 1
ATOM 4471 C CA . THR A 1 577 ? -12.671 53.933 -17.950 1.00 29.66 577 THR A CA 1
ATOM 4472 C C . THR A 1 577 ? -12.145 53.581 -19.346 1.00 29.66 577 THR A C 1
ATOM 4474 O O . THR A 1 577 ? -11.342 54.321 -19.908 1.00 29.66 577 THR A O 1
ATOM 4477 N N . GLY A 1 578 ? -12.658 52.498 -19.947 1.00 26.12 578 GLY A N 1
ATOM 4478 C CA . GLY A 1 578 ? -12.379 52.157 -21.347 1.00 26.12 578 GLY A CA 1
ATOM 4479 C C . GLY A 1 578 ? -13.144 50.942 -21.887 1.00 26.12 578 GLY A C 1
ATOM 4480 O O . GLY A 1 578 ? -12.651 49.830 -21.812 1.00 26.12 578 GLY A O 1
ATOM 4481 N N . ALA A 1 579 ? -14.346 51.215 -22.406 1.00 27.73 579 ALA A N 1
ATOM 4482 C CA . ALA A 1 579 ? -15.105 50.567 -23.491 1.00 27.73 579 ALA A CA 1
ATOM 4483 C C . ALA A 1 579 ? -15.196 49.024 -23.651 1.00 27.73 579 ALA A C 1
ATOM 4485 O O . ALA A 1 579 ? -14.228 48.292 -23.816 1.00 27.73 579 ALA A O 1
ATOM 4486 N N . ARG A 1 580 ? -16.460 48.583 -23.750 1.00 27.80 580 ARG A N 1
ATOM 4487 C CA . ARG A 1 580 ? -16.960 47.258 -24.148 1.00 27.80 580 ARG A CA 1
ATOM 4488 C C . ARG A 1 580 ? -16.650 46.920 -25.615 1.00 27.80 580 ARG A C 1
ATOM 4490 O O . ARG A 1 580 ? -16.862 47.760 -26.482 1.00 27.80 580 ARG A O 1
ATOM 4497 N N . ALA A 1 581 ? -16.407 45.639 -25.890 1.00 26.67 581 ALA A N 1
ATOM 4498 C CA . ALA A 1 581 ? -16.840 44.982 -27.125 1.00 26.67 581 ALA A CA 1
ATOM 4499 C C . ALA A 1 581 ? -17.350 43.572 -26.785 1.00 26.67 581 ALA A C 1
ATOM 4501 O O . ALA A 1 581 ? -16.625 42.742 -26.242 1.00 26.67 581 ALA A O 1
ATOM 4502 N N . TRP A 1 582 ? -18.637 43.344 -27.046 1.00 23.08 582 TRP A N 1
ATOM 4503 C CA . TRP A 1 582 ? -19.324 42.070 -26.863 1.00 23.08 582 TRP A CA 1
ATOM 4504 C C . TRP A 1 582 ? -19.102 41.190 -28.094 1.00 23.08 582 TRP A C 1
ATOM 4506 O O . TRP A 1 582 ? -19.454 41.594 -29.198 1.00 23.08 582 TRP A O 1
ATOM 4516 N N . TYR A 1 583 ? -18.609 39.969 -27.895 1.00 25.97 583 TYR A N 1
ATOM 4517 C CA . TYR A 1 583 ? -18.808 38.867 -28.835 1.00 25.97 583 TYR A CA 1
ATOM 4518 C C . TYR A 1 583 ? -19.438 37.695 -28.086 1.00 25.97 583 TYR A C 1
ATOM 4520 O O . TYR A 1 583 ? -18.847 37.101 -27.187 1.00 25.97 583 TYR A O 1
ATOM 4528 N N . ILE A 1 584 ? -20.682 37.400 -28.454 1.00 26.33 584 ILE A N 1
ATOM 4529 C CA . ILE A 1 584 ? -21.468 36.276 -27.957 1.00 26.33 584 ILE A CA 1
ATOM 4530 C C . ILE A 1 584 ? -21.027 35.028 -28.730 1.00 26.33 584 ILE A C 1
ATOM 4532 O O . ILE A 1 584 ? -21.298 34.904 -29.922 1.00 26.33 584 ILE A O 1
ATOM 4536 N N . ARG A 1 585 ? -20.396 34.070 -28.046 1.00 25.30 585 ARG A N 1
ATOM 4537 C CA . ARG A 1 585 ? -20.391 32.657 -28.454 1.00 25.30 585 ARG A CA 1
ATOM 4538 C C . ARG A 1 585 ? -21.010 31.842 -27.326 1.00 25.30 585 ARG A C 1
ATOM 4540 O O . ARG A 1 585 ? -20.494 31.819 -26.214 1.00 25.30 585 ARG A O 1
ATOM 4547 N N . ARG A 1 586 ? -22.149 31.212 -27.628 1.00 26.86 586 ARG A N 1
ATOM 4548 C CA . ARG A 1 586 ? -22.860 30.280 -26.747 1.00 26.86 586 ARG A CA 1
ATOM 4549 C C . ARG A 1 586 ? -21.927 29.128 -26.368 1.00 26.86 586 ARG A C 1
ATOM 4551 O O . ARG A 1 586 ? -21.558 28.346 -27.238 1.00 26.86 586 ARG A O 1
ATOM 4558 N N . TYR A 1 587 ? -21.610 29.007 -25.083 1.00 24.34 587 TYR A N 1
ATOM 4559 C CA . TYR A 1 587 ? -21.178 27.750 -24.483 1.00 24.34 587 TYR A CA 1
ATOM 4560 C C . TYR A 1 587 ? -22.337 27.183 -23.670 1.00 24.34 587 TYR A C 1
ATOM 4562 O O . TYR A 1 587 ? -22.957 27.873 -22.862 1.00 24.34 587 TYR A O 1
ATOM 4570 N N . ILE A 1 588 ? -22.645 25.924 -23.955 1.00 26.78 588 ILE A N 1
ATOM 4571 C CA . ILE A 1 588 ? -23.621 25.099 -23.256 1.00 26.78 588 ILE A CA 1
ATOM 4572 C C . ILE A 1 588 ? -23.126 24.916 -21.816 1.00 26.78 588 ILE A C 1
ATOM 4574 O O . ILE A 1 588 ? -22.014 24.442 -21.588 1.00 26.78 588 ILE A O 1
ATOM 4578 N N . HIS A 1 589 ? -23.945 25.331 -20.849 1.00 23.95 589 HIS A N 1
ATOM 4579 C CA . HIS A 1 589 ? -23.705 25.134 -19.424 1.00 23.95 589 HIS A CA 1
ATOM 4580 C C . HIS A 1 589 ? -23.700 23.634 -19.083 1.00 23.95 589 HIS A C 1
ATOM 4582 O O . HIS A 1 589 ? -24.752 23.003 -19.048 1.00 23.95 589 HIS A O 1
ATOM 4588 N N . ALA A 1 590 ? -22.528 23.087 -18.759 1.00 26.56 590 ALA A N 1
ATOM 4589 C CA . ALA A 1 590 ? -22.399 21.963 -17.837 1.00 26.56 590 ALA A CA 1
ATOM 4590 C C . ALA A 1 590 ? -22.128 22.556 -16.446 1.00 26.56 590 ALA A C 1
ATOM 4592 O O . ALA A 1 590 ? -21.092 23.180 -16.210 1.00 26.56 590 ALA A O 1
ATOM 4593 N N . GLY A 1 591 ? -23.109 22.453 -15.551 1.00 23.22 591 GLY A N 1
ATOM 4594 C CA . GLY A 1 591 ? -23.025 22.982 -14.195 1.00 23.22 591 GLY A CA 1
ATOM 4595 C C . GLY A 1 591 ? -22.020 22.204 -13.350 1.00 23.22 591 GLY A C 1
ATOM 4596 O O . GLY A 1 591 ? -22.319 21.112 -12.881 1.00 23.22 591 GLY A O 1
ATOM 4597 N N . TYR A 1 592 ? -20.853 22.796 -13.106 1.00 27.36 592 TYR A N 1
ATOM 4598 C CA . TYR A 1 592 ? -20.008 22.443 -11.970 1.00 27.36 592 TYR A CA 1
ATOM 4599 C C . TYR A 1 592 ? -20.394 23.331 -10.788 1.00 27.36 592 TYR A C 1
ATOM 4601 O O . TYR A 1 592 ? -20.081 24.521 -10.752 1.00 27.36 592 TYR A O 1
ATOM 4609 N N . GLY A 1 593 ? -21.086 22.745 -9.811 1.00 23.98 593 GLY A N 1
ATOM 4610 C CA . GLY A 1 593 ? -21.235 23.341 -8.490 1.00 23.98 593 GLY A CA 1
ATOM 4611 C C . GLY A 1 593 ? -19.880 23.363 -7.789 1.00 23.98 593 GLY A C 1
ATOM 4612 O O . GLY A 1 593 ? -19.358 22.321 -7.395 1.00 23.98 593 GLY A O 1
ATOM 4613 N N . GLN A 1 594 ? -19.302 24.554 -7.648 1.00 25.12 594 GLN A N 1
ATOM 4614 C CA . GLN A 1 594 ? -18.181 24.812 -6.750 1.00 25.12 594 GLN A CA 1
ATOM 4615 C C . GLN A 1 594 ? -18.620 24.512 -5.311 1.00 25.12 594 GLN A C 1
ATOM 4617 O O . GLN A 1 594 ? -19.419 25.253 -4.742 1.00 25.12 594 GLN A O 1
ATOM 4622 N N . TYR A 1 595 ? -18.081 23.461 -4.692 1.00 28.05 595 TYR A N 1
ATOM 4623 C CA . TYR A 1 595 ? -18.208 23.283 -3.247 1.00 28.05 595 TYR A CA 1
ATOM 4624 C C . TYR A 1 595 ? -17.055 23.997 -2.548 1.00 28.05 595 TYR A C 1
ATOM 4626 O O . TYR A 1 595 ? -15.915 23.533 -2.518 1.00 28.05 595 TYR A O 1
ATOM 4634 N N . GLN A 1 596 ? -17.381 25.170 -2.004 1.00 24.64 596 GLN A N 1
ATOM 4635 C CA . GLN A 1 596 ? -16.546 25.909 -1.070 1.00 24.64 596 GLN A CA 1
ATOM 4636 C C . GLN A 1 596 ? -16.223 25.030 0.143 1.00 24.64 596 GLN A C 1
ATOM 4638 O O . GLN A 1 596 ? -17.098 24.600 0.892 1.00 24.64 596 GLN A O 1
ATOM 4643 N N . THR A 1 597 ? -14.934 24.791 0.355 1.00 27.56 597 THR A N 1
ATOM 4644 C CA . THR A 1 597 ? -14.390 24.184 1.566 1.00 27.56 597 THR A CA 1
ATOM 4645 C C . THR A 1 597 ? -14.507 25.169 2.729 1.00 27.56 597 THR A C 1
ATOM 4647 O O . THR A 1 597 ? -13.636 26.018 2.925 1.00 27.56 597 THR A O 1
ATOM 4650 N N . GLY A 1 598 ? -15.575 25.063 3.513 1.00 23.08 598 GLY A N 1
ATOM 4651 C CA . GLY A 1 598 ? -15.684 25.718 4.812 1.00 23.08 598 GLY A CA 1
ATOM 4652 C C . GLY A 1 598 ? -15.005 24.881 5.894 1.00 23.08 598 GLY A C 1
ATOM 4653 O O . GLY A 1 598 ? -15.656 24.067 6.533 1.00 23.08 598 GLY A O 1
ATOM 4654 N N . TYR A 1 599 ? -13.702 25.078 6.107 1.00 27.81 599 TYR A N 1
ATOM 4655 C CA . TYR A 1 599 ? -13.033 24.670 7.348 1.00 27.81 599 TYR A CA 1
ATOM 4656 C C . TYR A 1 599 ? -12.845 25.917 8.208 1.00 27.81 599 TYR A C 1
ATOM 4658 O O . TYR A 1 599 ? -11.890 26.672 8.020 1.00 27.81 599 TYR A O 1
ATOM 4666 N N . SER A 1 600 ? -13.773 26.142 9.133 1.00 21.02 600 SER A N 1
ATOM 4667 C CA . SER A 1 600 ? -13.515 26.947 10.322 1.00 21.02 600 SER A CA 1
ATOM 4668 C C . SER A 1 600 ? -12.650 26.125 11.277 1.00 21.02 600 SER A C 1
ATOM 4670 O O . SER A 1 600 ? -13.006 24.988 11.567 1.00 21.02 600 SER A O 1
ATOM 4672 N N . SER A 1 601 ? -11.532 26.718 11.693 1.00 24.27 601 SER A N 1
ATOM 4673 C CA . SER A 1 601 ? -10.806 26.563 12.963 1.00 24.27 601 SER A CA 1
ATOM 4674 C C . SER A 1 601 ? -10.989 25.258 13.756 1.00 24.27 601 SER A C 1
ATOM 4676 O O . SER A 1 601 ? -12.107 24.946 14.148 1.00 24.27 601 SER A O 1
ATOM 4678 N N . PHE A 1 602 ? -9.872 24.580 14.058 1.00 27.17 602 PHE A N 1
ATOM 4679 C CA . PHE A 1 602 ? -9.419 24.078 15.377 1.00 27.17 602 PHE A CA 1
ATOM 4680 C C . PHE A 1 602 ? -8.527 22.834 15.245 1.00 27.17 602 PHE A C 1
ATOM 4682 O O . PHE A 1 602 ? -8.986 21.808 14.699 1.00 27.17 602 PHE A O 1
#

Sequence (602 aa):
PRITATLVDWDAIAVEFGALDPQGPMAPNRMAELSRATGERFANIAASPVPVLLPFDTAAFLHDRAIGSDGIAVTSPPADNYLFGFNSVPLFYPGPAGYDAVVVAHAHDMPELQLSFSDPIYIHVGGSTLLYEVDEPTGMIGWPVHGLDEFPGIRRMFLENYARYTFVRYGVPYVVAIECSDGGARLRKMSCRDADKVAVRFLKVLRVVGGTPQTQPDTMTADTIDRPVEQSNVFTYHSPGDILPGTGFRRRGGVADYTVYSKIRFPLKDAPAFANSQSFMNWGNCEATGRYGAGSVDGVRSYRCRVNGQKLILDESAADNYSYPWRDNFCETRNFYVGQCPAGLGHQGQDIRPASCKQRIEGANRCEPYLHDVVAVRDGAVLRAQSQEALFIVTNGPNERIRFRYLHMLPKQFNADGMVSGRLVRQGEIIGKVGNFFRRERGTTYHLHFDLQVPTKYGWVFVNPYMTLVAAYERLIRGRGQEIKEQEDVPTASIPMRPLAIDPDAAAKPTETAIESSAGNATESKARPDERADEPSPIKAKLPRRAGGGHGGLERNGTRAGKQIAVRPVGRSLSRTGARAWYIRRYIHAGYGQYQTGYSSF

Secondary structure (DSSP, 8-state):
--EEE----HHHHHHHHHTT-TTSPPHHHHHHHHHHHHTTTSTTGGG-SSPEEES--HHHHHHHHHHHHTT----PPPGGGGTTT--EEEEEEEETTEEEEEEEE-GGG-GGG-----S-EEEEEEEESEEE--PPPTT-EEEE-SS-TTSTT-EEEEETTEEEEEEEETTEEEEEEEE---S-TTS----HHHHHHHHHHHHHT-EEEE-------S---PPP----SSEEEEEEEEPTT-PSTT-BGGG------------PPPSBSSS--EE--SSSSTT--GGGS-EEEEEEETTEEEEEETTT--EEES-TT-GGGG-SSB---TTBS-SSB-TTSTTSBS--SEEEE-S---BSSTT-SSBPSS-SEEE-SSSEEEE--TT-S-EEEEEE-SS-EEEEEEESS-HHHHHHTT-STT-EE-TT-EEEE-B--BSBTTSS-SBEEEEEEEEETTEEEEE--HHHHHHHHHHHHTSEEEEEPPPP------PPPPP-------------------------------------------------------------------------------------------------------